Protein AF-A0A0H3U8J3-F1 (afdb_monomer)

Secondary structure (DSSP, 8-state):
--SHHHHHHHHHHHHTT--EEEEETTEEEEEETTEEEEE-TT-TTS-EEEEEE-TTSSEEEEEETTTEEEEEETTS-S-EEEEEEEEEEESSSSEEEEEEE-SS--TT---SSEEEEEETTS-S-EEPPHHHHHHHHHHHHHHHHHHHHHHHHHHTT-----SS---TT-EEEEEE-S-TTSTTS-EE--SS---TTT-TTSEEHHHHHHHHHHHHHHHHHHTT-EEEES-SS-STT---GGG-TT--HHHHHHHTT--PPPHHHHHHHHHHHT-SEEEEEEEE-STTT----EEEESEETTEESSHHHHHHHHHHHHHHTT-TTS--SSSS-EEEEHHHHH-TT--TTTTT-SS-EEEEEEEETTSHHHHHHTTSHHHHHHHHHHHHHHHHHHTTPPPPSSEEEEEEEEEEEEEGGGG--TT----TTSGGGEEEPTT-EEEEEETTS-EEEEEE--SSS--EEEEEEEPSEEEEEEEE-TTS-EEEEEEEE-TT-EEEEEEE-

Foldseek 3Di:
DVPVVVVVVVVVVVLQADWDWAQDPQFIWIAGSNDTDTADLPDPQWRKFLWDAAPVRFKIWIATPPFAIWIDGPNSPPIADQAHFQNWDHPHNFKIKGFAAHPDDDDPDDDRGFIWIAGNNSDDTDGDDPVRVVVVVVVLLVVLVVVVVVVVVVVVPDDDPDQAWAPAPAEEEEELPDAALDPRWFFEAFLVRRDTSPDPLGFIFSVLSLLLSVLLCVLQVVNNYHYHYQDNDRHAQDDDPVPPPDDDPVRVVVSNPGHRDFLLSSQSVCQRVSGQEYEYEGAAADPQAAKAKEKEAADFFVDHPDVVQLVLRQLLQVLLLPPPLDDHPDSGHHYGYQCNVVNPQGDSNRNSHSHHYIYINSIHCSNHLVVLLSSDSVSSSVSSLSVNQSVCVSVVTDAAQFEKEKEFEFAPPDFCCVSVDPSNDDDPPDPNRTWTDFQKKKFKAAPVRHTPDIDTHHPRRNRIDMDTRHHWHKIKIWIDDPVGDIDIDIDTDGTNYHHYDYHHD

pLDDT: mean 81.04, std 19.36, range [30.77, 98.88]

Sequence (505 aa):
MRHITLIAALLLSLAAGAQTIRIDRQHIILTVGGEERLIAPQGTDESYYWASLSPDGRHIVYSTAKHGTFICNLHGRQVRALGILNTPKWLDDKHVAGLYSPWAPRKGEAPATAYYAFDLRGRHPRLLTDDEKNAFLQAEKARVSEGWERTNMREAARTYDSTAVDLSGLRFYLNPGHGGYNPNDRSAWTVPVPETWTNPDGYWESEVNLRVALYLRDMLEQAGAEVLMSRTTNESGASDRTYYPGARRKQRAALLAGGDRSLSAIAEEASASRVDQFISIHCNAWNGKVNYLVVLYHGATGEPVMPASLDMATLMGRHLIKNGLTAWTHENPMAAGDETFFGPGGLGVLRPLTVPGVLVEMSFYDCPAETHRYMSDDYRRLSALRLYHYICDYYHRPLPQTACI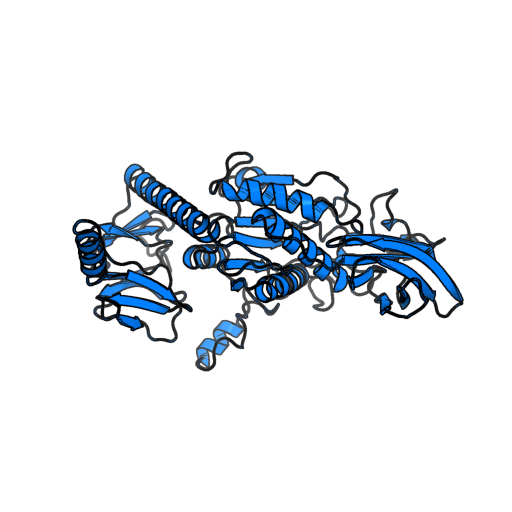SGDVRSLTEKTDTLGHKEFIYKEGSPDEWLPINGATVVLRRADGTVVDTHKTDDWYNGIFAFFNLPAGTYLLEASLPDGRSAREELTVGPADITTTHLRL

Mean predicted aligned error: 14.65 Å

Radius of gyration: 26.26 Å; Cα contacts (8 Å, |Δi|>4): 1107; chains: 1; bounding box: 76×48×88 Å

Solvent-accessible surface area (backbone atoms only — not comparable to full-atom values): 26936 Å² total; per-residue (Å²): 128,77,73,66,59,55,56,54,52,54,55,55,59,58,53,55,67,47,71,48,63,42,72,54,95,38,33,35,36,39,29,53,53,79,46,76,40,83,44,49,66,84,41,86,91,48,50,36,37,52,55,40,61,24,84,82,64,60,34,32,40,32,30,32,87,87,75,29,19,34,36,24,35,85,81,33,41,80,72,26,60,66,46,37,39,51,79,49,40,65,77,44,79,53,31,39,29,21,42,31,40,69,98,68,89,58,96,91,61,80,72,68,79,42,46,29,34,26,39,80,77,43,50,80,72,39,76,54,51,73,67,58,48,51,52,54,55,49,57,52,55,55,52,50,52,56,52,50,54,55,56,56,65,63,56,80,73,64,90,79,93,68,81,67,51,73,40,61,90,43,32,36,27,39,30,35,38,65,30,29,84,41,94,82,35,51,52,31,61,38,89,87,34,61,57,54,80,76,44,88,90,29,52,39,49,24,53,45,19,38,51,20,43,51,46,33,43,55,56,41,46,74,23,47,22,48,72,44,61,73,47,84,55,56,52,24,36,36,64,57,83,88,78,55,99,75,72,51,78,72,57,53,55,61,45,68,62,52,47,65,76,56,43,47,58,51,16,40,51,39,35,58,64,64,28,68,36,38,42,32,33,41,59,38,72,58,96,32,77,50,28,46,39,39,21,30,21,39,30,40,62,98,48,44,76,42,66,62,12,53,58,48,22,47,50,41,31,67,40,53,66,67,43,75,84,60,77,59,73,41,90,65,52,43,59,38,11,23,24,63,74,75,34,90,76,39,48,59,50,44,58,58,42,77,40,33,34,34,38,33,24,71,32,20,46,46,17,28,63,52,34,25,35,57,69,37,68,56,51,30,42,52,52,16,50,30,53,48,49,28,52,24,56,74,71,73,37,62,59,54,61,35,13,30,47,33,35,33,33,23,36,67,83,47,43,39,73,77,74,71,53,88,76,67,44,68,62,85,95,39,79,63,50,31,22,42,34,52,63,32,39,36,37,37,19,39,80,89,66,49,76,75,50,75,47,64,18,48,82,55,59,39,10,49,51,65,47,71,76,33,73,54,46,53,32,36,40,38,40,33,42,97,88,68,47,57,34,72,49,76,51,74,41,49,60,50,33,76,47,63,49,79,46,52,69

Nearest PDB structures (foldseek):
  5j72-assembly1_A  TM=8.644E-01  e=9.250E-11  Clostridioides difficile 630
  9cun-assembly1_A  TM=7.530E-01  e=2.434E-11  Mycobacterium tuberculosis
  7agl-assembly1_A  TM=7.501E-01  e=3.398E-11  Mycobacteroides abscessus
  7agm-assembly2_B  TM=7.585E-01  e=7.004E-11  Mycolicibacterium smegmatis MC2 155
  4m6h-assembly1_A  TM=8.299E-01  e=1.494E-09  Mycobacterium tuberculosis H37Rv

Structure (mmCIF, N/CA/C/O backbone):
data_AF-A0A0H3U8J3-F1
#
_entry.id   AF-A0A0H3U8J3-F1
#
loop_
_atom_site.group_PDB
_atom_site.id
_atom_site.type_symbol
_atom_site.label_atom_id
_atom_site.label_alt_id
_atom_site.label_comp_id
_atom_site.label_asym_id
_atom_site.label_entity_id
_atom_site.label_seq_id
_atom_site.pdbx_PDB_ins_code
_atom_site.Cartn_x
_atom_site.Cartn_y
_atom_site.Cartn_z
_atom_site.occupancy
_atom_site.B_iso_or_equiv
_atom_site.auth_seq_id
_atom_site.auth_comp_id
_atom_site.auth_asym_id
_atom_site.auth_atom_id
_atom_site.pdbx_PDB_model_num
ATOM 1 N N . MET A 1 1 ? -16.231 -2.375 -55.405 1.00 44.91 1 MET A N 1
ATOM 2 C CA . MET A 1 1 ? -16.071 -3.700 -54.755 1.00 44.91 1 MET A CA 1
ATOM 3 C C . MET A 1 1 ? -14.818 -4.494 -55.155 1.00 44.91 1 MET A C 1
ATOM 5 O O . MET A 1 1 ? -14.517 -5.439 -54.449 1.00 44.91 1 MET A O 1
ATOM 9 N N . ARG A 1 2 ? -14.031 -4.129 -56.188 1.00 39.38 2 ARG A N 1
ATOM 10 C CA . ARG A 1 2 ? -12.784 -4.858 -56.542 1.00 39.38 2 ARG A CA 1
ATOM 11 C C . ARG A 1 2 ? -11.478 -4.308 -55.931 1.00 39.38 2 ARG A C 1
ATOM 13 O O . ARG A 1 2 ? -10.465 -4.987 -55.999 1.00 39.38 2 ARG A O 1
ATOM 20 N N . HIS A 1 3 ? -11.498 -3.136 -55.286 1.00 35.06 3 HIS A N 1
ATOM 21 C CA . HIS A 1 3 ? -10.305 -2.548 -54.646 1.00 35.06 3 HIS A CA 1
ATOM 22 C C . HIS A 1 3 ? -10.123 -2.907 -53.160 1.00 35.06 3 HIS A C 1
ATOM 24 O O . HIS A 1 3 ? -9.011 -2.820 -52.654 1.00 35.06 3 HIS A O 1
ATOM 30 N N . ILE A 1 4 ? -11.172 -3.372 -52.470 1.00 37.16 4 ILE A N 1
ATOM 31 C CA . ILE A 1 4 ? -11.096 -3.749 -51.043 1.00 37.16 4 ILE A CA 1
ATOM 32 C C . ILE A 1 4 ? -10.564 -5.186 -50.872 1.00 37.16 4 ILE A C 1
ATOM 34 O O . ILE A 1 4 ? -9.893 -5.493 -49.893 1.00 37.16 4 ILE A O 1
ATOM 38 N N . THR A 1 5 ? -10.759 -6.058 -51.866 1.00 40.47 5 THR A N 1
ATOM 39 C CA . THR A 1 5 ? -10.309 -7.459 -51.809 1.00 40.47 5 THR A CA 1
ATOM 40 C C . THR A 1 5 ? -8.800 -7.620 -52.051 1.00 40.47 5 THR A C 1
ATOM 42 O O . THR A 1 5 ? -8.206 -8.565 -51.541 1.00 40.47 5 THR A O 1
ATOM 45 N N . LEU A 1 6 ? -8.148 -6.688 -52.764 1.00 35.62 6 LEU A N 1
ATOM 46 C CA . LEU A 1 6 ? -6.700 -6.761 -53.017 1.00 35.62 6 LEU A CA 1
ATOM 47 C C . LEU A 1 6 ? -5.856 -6.346 -51.799 1.00 35.62 6 LEU A C 1
ATOM 49 O O . LEU A 1 6 ? -4.796 -6.920 -51.584 1.00 35.62 6 LEU A O 1
ATOM 53 N N . ILE A 1 7 ? -6.330 -5.402 -50.977 1.00 39.16 7 ILE A N 1
ATOM 54 C CA . ILE A 1 7 ? -5.603 -4.938 -49.780 1.00 39.16 7 ILE A CA 1
ATOM 55 C C . ILE A 1 7 ? -5.682 -5.977 -48.652 1.00 39.16 7 ILE A C 1
ATOM 57 O O . ILE A 1 7 ? -4.687 -6.214 -47.972 1.00 39.16 7 ILE A O 1
ATOM 61 N N . ALA A 1 8 ? -6.814 -6.677 -48.508 1.00 35.31 8 ALA A N 1
ATOM 62 C CA . ALA A 1 8 ? -6.936 -7.789 -47.565 1.00 35.31 8 ALA A CA 1
ATOM 63 C C . ALA A 1 8 ? -6.038 -8.980 -47.953 1.00 35.31 8 ALA A C 1
ATOM 65 O O . ALA A 1 8 ? -5.411 -9.576 -47.084 1.00 35.31 8 ALA A O 1
ATOM 66 N N . ALA A 1 9 ? -5.900 -9.284 -49.249 1.00 34.97 9 ALA A N 1
ATOM 67 C CA . ALA A 1 9 ? -4.997 -10.334 -49.724 1.00 34.97 9 ALA A CA 1
ATOM 68 C C . ALA A 1 9 ? -3.508 -9.951 -49.594 1.00 34.97 9 ALA A C 1
ATOM 70 O O . ALA A 1 9 ? -2.696 -10.815 -49.274 1.00 34.97 9 ALA A O 1
ATOM 71 N N . LEU A 1 10 ? -3.151 -8.668 -49.767 1.00 31.95 10 LEU A N 1
ATOM 72 C CA . LEU A 1 10 ? -1.774 -8.181 -49.590 1.00 31.95 10 LEU A CA 1
ATOM 73 C C . LEU A 1 10 ? -1.363 -8.094 -48.105 1.00 31.95 10 LEU A C 1
ATOM 75 O O . LEU A 1 10 ? -0.214 -8.372 -47.765 1.00 31.95 10 LEU A O 1
ATOM 79 N N . LEU A 1 11 ? -2.302 -7.763 -47.208 1.00 35.03 11 LEU A N 1
ATOM 80 C CA . LEU A 1 11 ? -2.087 -7.789 -45.754 1.00 35.03 11 LEU A CA 1
ATOM 81 C C . LEU A 1 11 ? -2.051 -9.222 -45.199 1.00 35.03 11 LEU A C 1
ATOM 83 O O . LEU A 1 11 ? -1.231 -9.501 -44.325 1.00 35.03 11 LEU A O 1
ATOM 87 N N . LEU A 1 12 ? -2.846 -10.154 -45.745 1.00 32.66 12 LEU A N 1
ATOM 88 C CA . LEU A 1 12 ? -2.714 -11.579 -45.409 1.00 32.66 12 LEU A CA 1
ATOM 89 C C . LEU A 1 12 ? -1.426 -12.205 -45.979 1.00 32.66 12 LEU A C 1
ATOM 91 O O . LEU A 1 12 ? -0.867 -13.092 -45.338 1.00 32.66 12 LEU A O 1
ATOM 95 N N . SER A 1 13 ? -0.898 -11.735 -47.119 1.00 33.66 13 SER A N 1
ATOM 96 C CA . SER A 1 13 ? 0.373 -12.247 -47.660 1.00 33.66 13 SER A CA 1
ATOM 97 C C . SER A 1 13 ? 1.621 -11.671 -46.980 1.00 33.66 13 SER A C 1
ATOM 99 O O . SER A 1 13 ? 2.665 -12.315 -47.004 1.00 33.66 13 SER A O 1
ATOM 101 N N . LEU A 1 14 ? 1.536 -10.494 -46.345 1.00 36.53 14 LEU A N 1
ATOM 102 C CA . LEU A 1 14 ? 2.627 -9.926 -45.533 1.00 36.53 14 LEU A CA 1
ATOM 103 C C . LEU A 1 14 ? 2.699 -10.533 -44.119 1.00 36.53 14 LEU A C 1
ATOM 105 O O . LEU A 1 14 ? 3.769 -10.553 -43.516 1.00 36.53 14 LEU A O 1
ATOM 109 N N . ALA A 1 15 ? 1.596 -11.087 -43.607 1.00 40.31 15 ALA A N 1
ATOM 110 C CA . ALA A 1 15 ? 1.576 -11.798 -42.326 1.00 40.31 15 ALA A CA 1
ATOM 111 C C . ALA A 1 15 ? 2.152 -13.229 -42.415 1.00 40.31 15 ALA A C 1
ATOM 113 O O . ALA A 1 15 ? 2.654 -13.750 -41.422 1.00 40.31 15 ALA A O 1
ATOM 114 N N . ALA A 1 16 ? 2.150 -13.847 -43.602 1.00 40.28 16 ALA A N 1
ATOM 115 C CA . ALA A 1 16 ? 2.595 -15.231 -43.807 1.00 40.28 16 ALA A CA 1
ATOM 116 C C . ALA A 1 16 ? 4.129 -15.438 -43.764 1.00 40.28 16 ALA A C 1
ATOM 118 O O . ALA A 1 16 ? 4.596 -16.571 -43.848 1.00 40.28 16 ALA A O 1
ATOM 119 N N . GLY A 1 17 ? 4.920 -14.369 -43.607 1.00 46.06 17 GLY A N 1
ATOM 120 C CA . GLY A 1 17 ? 6.385 -14.434 -43.492 1.00 46.06 17 GLY A CA 1
ATOM 121 C C . GLY A 1 17 ? 6.979 -13.702 -42.284 1.00 46.06 17 GLY A C 1
ATOM 122 O O . GLY A 1 17 ? 8.198 -13.705 -42.119 1.00 46.06 17 GLY A O 1
ATOM 123 N N . ALA A 1 18 ? 6.156 -13.068 -41.442 1.00 62.34 18 ALA A N 1
ATOM 124 C CA . ALA A 1 18 ? 6.650 -12.279 -40.318 1.00 62.34 18 ALA A CA 1
ATOM 125 C C . ALA A 1 18 ? 7.153 -13.198 -39.195 1.00 62.34 18 ALA A C 1
ATOM 127 O O . ALA A 1 18 ? 6.388 -13.969 -38.614 1.00 62.34 18 ALA A O 1
ATOM 128 N N . GLN A 1 19 ? 8.449 -13.113 -38.893 1.00 81.50 19 GLN A N 1
ATOM 129 C CA . GLN A 1 19 ? 9.018 -13.739 -37.705 1.00 81.50 19 GLN A CA 1
ATOM 130 C C . GLN A 1 19 ? 8.824 -12.807 -36.514 1.00 81.50 19 GLN A C 1
ATOM 132 O O . GLN A 1 19 ? 9.176 -11.628 -36.581 1.00 81.50 19 GLN A O 1
ATOM 137 N N . THR A 1 20 ? 8.280 -13.321 -35.417 1.00 81.50 20 THR A N 1
ATOM 138 C CA . THR A 1 20 ? 8.166 -12.563 -34.169 1.00 81.50 20 THR A CA 1
ATOM 139 C C . THR A 1 20 ? 8.724 -13.370 -33.015 1.00 81.50 20 THR A C 1
ATOM 141 O O . THR A 1 20 ? 8.729 -14.598 -33.031 1.00 81.50 20 THR A O 1
ATOM 144 N N . ILE A 1 21 ? 9.225 -12.668 -32.007 1.00 81.94 21 ILE A N 1
ATOM 145 C CA . ILE A 1 21 ? 9.767 -13.275 -30.801 1.00 81.94 21 ILE A CA 1
ATOM 146 C C . ILE A 1 21 ? 9.182 -12.568 -29.592 1.00 81.94 21 ILE A C 1
ATOM 148 O O . ILE A 1 21 ? 9.058 -11.339 -29.573 1.00 81.94 21 ILE A O 1
ATOM 152 N N . ARG A 1 22 ? 8.811 -13.348 -28.587 1.00 76.69 22 ARG A N 1
ATOM 153 C CA . ARG A 1 22 ? 8.328 -12.838 -27.309 1.00 76.69 22 ARG A CA 1
ATOM 154 C C . ARG A 1 22 ? 8.832 -13.706 -26.173 1.00 76.69 22 ARG A C 1
ATOM 156 O O . ARG A 1 22 ? 9.261 -14.837 -26.389 1.00 76.69 22 ARG A O 1
ATOM 163 N N . ILE A 1 23 ? 8.745 -13.155 -24.973 1.00 70.94 23 ILE A N 1
ATOM 164 C CA . ILE A 1 23 ? 8.818 -13.940 -23.753 1.00 70.94 23 ILE A CA 1
ATOM 165 C C . ILE A 1 23 ? 7.382 -14.241 -23.337 1.00 70.94 23 ILE A C 1
ATOM 167 O O . ILE A 1 23 ? 6.589 -13.316 -23.186 1.00 70.94 23 ILE A O 1
ATOM 171 N N . ASP A 1 24 ? 7.052 -15.518 -23.191 1.00 59.44 24 ASP A N 1
ATOM 172 C CA . ASP A 1 24 ? 5.802 -15.986 -22.592 1.00 59.44 24 ASP A CA 1
ATOM 173 C C . ASP A 1 24 ? 6.162 -16.925 -21.444 1.00 59.44 24 ASP A C 1
ATOM 175 O O . ASP A 1 24 ? 6.954 -17.848 -21.641 1.00 59.44 24 ASP A O 1
ATOM 179 N N . ARG A 1 25 ? 5.641 -16.654 -20.241 1.00 61.62 25 ARG A N 1
ATOM 180 C CA . ARG A 1 25 ? 5.939 -17.415 -19.011 1.00 61.62 25 ARG A CA 1
ATOM 181 C C . ARG A 1 25 ? 7.433 -17.755 -18.857 1.00 61.62 25 ARG A C 1
ATOM 183 O O . ARG A 1 25 ? 7.802 -18.902 -18.636 1.00 61.62 25 ARG A O 1
ATOM 190 N N . GLN A 1 26 ? 8.291 -16.740 -19.008 1.00 56.75 26 GLN A N 1
ATOM 191 C CA . GLN A 1 26 ? 9.760 -16.835 -18.928 1.00 56.75 26 GLN A CA 1
ATOM 192 C C . GLN A 1 26 ? 10.438 -17.720 -19.993 1.00 56.75 26 GLN A C 1
ATOM 194 O O . GLN A 1 26 ? 11.599 -18.102 -19.840 1.00 56.75 26 GLN A O 1
ATOM 199 N N . HIS A 1 27 ? 9.764 -18.035 -21.097 1.00 72.00 27 HIS A N 1
ATOM 200 C CA . HIS A 1 27 ? 10.339 -18.783 -22.212 1.00 72.00 27 HIS A CA 1
ATOM 201 C C . HIS A 1 27 ? 10.308 -17.984 -23.504 1.00 72.00 27 HIS A C 1
ATOM 203 O O . HIS A 1 27 ? 9.402 -17.192 -23.755 1.00 72.00 27 HIS A O 1
ATOM 209 N N . ILE A 1 28 ? 11.311 -18.216 -24.348 1.00 82.25 28 ILE A N 1
ATOM 210 C CA . ILE A 1 28 ? 11.364 -17.613 -25.673 1.00 82.25 28 ILE A CA 1
ATOM 211 C C . ILE A 1 28 ? 10.358 -18.342 -26.559 1.00 82.25 28 ILE A C 1
ATOM 213 O O . ILE A 1 28 ? 10.535 -19.524 -26.859 1.00 82.25 28 ILE A O 1
ATOM 217 N N . ILE A 1 29 ? 9.334 -17.627 -27.012 1.00 85.56 29 ILE A N 1
ATOM 218 C CA . ILE A 1 29 ? 8.417 -18.108 -28.041 1.00 85.56 29 ILE A CA 1
ATOM 219 C C . ILE A 1 29 ? 8.761 -17.412 -29.349 1.00 85.56 29 ILE A C 1
ATOM 221 O O . ILE A 1 29 ? 8.635 -16.192 -29.476 1.00 85.56 29 ILE A O 1
ATOM 225 N N . LEU A 1 30 ? 9.210 -18.206 -30.318 1.00 89.19 30 LEU A N 1
ATOM 226 C CA . LEU A 1 30 ? 9.460 -17.778 -31.686 1.00 89.19 30 LEU A CA 1
ATOM 227 C C . LEU A 1 30 ? 8.259 -18.163 -32.551 1.00 89.19 30 LEU A C 1
ATOM 229 O O . LEU A 1 30 ? 7.903 -19.336 -32.622 1.00 89.19 30 LEU A O 1
ATOM 233 N N . THR A 1 31 ? 7.665 -17.190 -33.234 1.00 84.56 31 THR A N 1
ATOM 234 C CA . THR A 1 31 ? 6.616 -17.423 -34.231 1.00 84.56 31 THR A CA 1
ATOM 235 C C . THR A 1 31 ? 7.209 -17.281 -35.626 1.00 84.56 31 THR A C 1
ATOM 237 O O . THR A 1 31 ? 7.784 -16.238 -35.936 1.00 84.56 31 THR A O 1
ATOM 240 N N . VAL A 1 32 ? 7.076 -18.302 -36.475 1.00 83.81 32 VAL A N 1
ATOM 241 C CA . VAL A 1 32 ? 7.528 -18.275 -37.878 1.00 83.81 32 VAL A CA 1
ATOM 242 C C . VAL A 1 32 ? 6.383 -18.732 -38.770 1.00 83.81 32 VAL A C 1
ATOM 244 O O . VAL A 1 32 ? 5.923 -19.862 -38.644 1.00 83.81 32 VAL A O 1
ATOM 247 N N . GLY A 1 33 ? 5.908 -17.859 -39.664 1.00 78.19 33 GLY A N 1
ATOM 248 C CA . GLY A 1 33 ? 4.804 -18.196 -40.574 1.00 78.19 33 GLY A CA 1
ATOM 249 C C . GLY A 1 33 ? 3.497 -18.550 -39.851 1.00 78.19 33 GLY A C 1
ATOM 250 O O . GLY A 1 33 ? 2.716 -19.346 -40.358 1.00 78.19 33 GLY A O 1
ATOM 251 N N . GLY A 1 34 ? 3.283 -17.996 -38.651 1.00 74.69 34 GLY A N 1
ATOM 252 C CA . GLY A 1 34 ? 2.121 -18.277 -37.800 1.00 74.69 34 GLY A CA 1
ATOM 253 C C . GLY A 1 34 ? 2.265 -19.487 -36.868 1.00 74.69 34 GLY A C 1
ATOM 254 O O . GLY A 1 34 ? 1.417 -19.665 -36.000 1.00 74.69 34 GLY A O 1
ATOM 255 N N . GLU A 1 35 ? 3.329 -20.288 -36.988 1.00 78.50 35 GLU A N 1
ATOM 256 C CA . GLU A 1 35 ? 3.604 -21.390 -36.059 1.00 78.50 35 GLU A CA 1
ATOM 257 C C . GLU A 1 35 ? 4.471 -20.940 -34.887 1.00 78.50 35 GLU A C 1
ATOM 259 O O . GLU A 1 35 ? 5.544 -20.366 -35.090 1.00 78.50 35 GLU A O 1
ATOM 264 N N . GLU A 1 36 ? 4.053 -21.272 -33.667 1.00 86.00 36 GLU A N 1
ATOM 265 C CA . GLU A 1 36 ? 4.798 -20.969 -32.445 1.00 86.00 36 GLU A CA 1
ATOM 266 C C . GLU A 1 36 ? 5.724 -22.112 -32.029 1.00 86.00 36 GLU A C 1
ATOM 268 O O . GLU A 1 36 ? 5.371 -23.292 -32.091 1.00 86.00 36 GLU A O 1
ATOM 273 N N . ARG A 1 37 ? 6.930 -21.760 -31.578 1.00 89.50 37 ARG A N 1
ATOM 274 C CA . ARG A 1 37 ? 7.950 -22.704 -31.118 1.00 89.50 37 ARG A CA 1
ATOM 275 C C . ARG A 1 37 ? 8.612 -22.182 -29.855 1.00 89.50 37 ARG A C 1
ATOM 277 O O . ARG A 1 37 ? 9.084 -21.047 -29.819 1.00 89.50 37 ARG A O 1
ATOM 284 N N . LEU A 1 38 ? 8.700 -23.043 -28.847 1.00 87.88 38 LEU A N 1
ATOM 285 C CA . LEU A 1 38 ? 9.503 -22.787 -27.658 1.00 87.88 38 LEU A CA 1
ATOM 286 C C . LEU A 1 38 ? 10.987 -22.952 -28.004 1.00 87.88 38 LEU A C 1
ATOM 288 O O . LEU A 1 38 ? 11.407 -23.999 -28.500 1.00 87.88 38 LEU A O 1
ATOM 292 N N . ILE A 1 39 ? 11.779 -21.921 -27.722 1.00 89.31 39 ILE A N 1
ATOM 293 C CA . ILE A 1 39 ? 13.231 -21.911 -27.890 1.00 89.31 39 ILE A CA 1
ATOM 294 C C . ILE A 1 39 ? 13.872 -21.872 -26.500 1.00 89.31 39 ILE A C 1
ATOM 296 O O . ILE A 1 39 ? 13.730 -20.899 -25.768 1.00 89.31 39 ILE A O 1
ATOM 300 N N . ALA A 1 40 ? 14.588 -22.936 -26.133 1.00 87.62 40 ALA A N 1
ATOM 301 C CA . ALA A 1 40 ? 15.207 -23.068 -24.811 1.00 87.62 40 ALA A CA 1
ATOM 302 C C . ALA A 1 40 ? 16.667 -23.551 -24.904 1.00 87.62 40 ALA A C 1
ATOM 304 O O . ALA A 1 40 ? 16.966 -24.707 -24.588 1.00 87.62 40 ALA A O 1
ATOM 305 N N . PRO A 1 41 ? 17.603 -22.694 -25.353 1.00 87.44 41 PRO A N 1
ATOM 306 C CA . PRO A 1 41 ? 18.979 -23.099 -25.643 1.00 87.44 41 PRO A CA 1
ATOM 307 C C . PRO A 1 41 ? 19.806 -23.481 -24.396 1.00 87.44 41 PRO A C 1
ATOM 309 O O . PRO A 1 41 ? 20.848 -24.123 -24.529 1.00 87.44 41 PRO A O 1
ATOM 312 N N . GLN A 1 42 ? 19.360 -23.106 -23.193 1.00 82.56 42 GLN A N 1
ATOM 313 C CA . GLN A 1 42 ? 19.972 -23.418 -21.889 1.00 82.56 42 GLN A CA 1
ATOM 314 C C . GLN A 1 42 ? 19.115 -24.424 -21.104 1.00 82.56 42 GLN A C 1
ATOM 316 O O . GLN A 1 42 ? 19.408 -24.721 -19.949 1.00 82.56 42 GLN A O 1
ATOM 321 N N . GLY A 1 43 ? 18.090 -24.993 -21.746 1.00 80.62 43 GLY A N 1
ATOM 322 C CA . GLY A 1 43 ? 17.105 -25.871 -21.125 1.00 80.62 43 GLY A CA 1
ATOM 323 C C . GLY A 1 43 ? 15.812 -25.142 -20.771 1.00 80.62 43 GLY A C 1
ATOM 324 O O . GLY A 1 43 ? 15.766 -23.918 -20.671 1.00 80.62 43 GLY A O 1
ATOM 325 N N . THR A 1 44 ? 14.737 -25.905 -20.617 1.00 75.25 44 THR A N 1
ATOM 326 C CA . THR A 1 44 ? 13.399 -25.396 -20.270 1.00 75.25 44 THR A CA 1
ATOM 327 C C . THR A 1 44 ? 13.288 -24.955 -18.812 1.00 75.25 44 THR A C 1
ATOM 329 O O . THR A 1 44 ? 12.304 -24.336 -18.447 1.00 75.25 44 THR A O 1
ATOM 332 N N . ASP A 1 45 ? 14.294 -25.248 -17.988 1.00 64.31 45 ASP A N 1
ATOM 333 C CA . ASP A 1 45 ? 14.329 -24.894 -16.563 1.00 64.31 45 ASP A CA 1
ATOM 334 C C . ASP A 1 45 ? 14.974 -23.514 -16.308 1.00 64.31 45 ASP A C 1
ATOM 336 O O . ASP A 1 45 ? 15.237 -23.147 -15.163 1.00 64.31 45 ASP A O 1
ATOM 340 N N . GLU A 1 46 ? 15.293 -22.769 -17.369 1.00 58.66 46 GLU A N 1
ATOM 341 C CA . GLU A 1 46 ? 15.886 -21.432 -17.304 1.00 58.66 46 GLU A CA 1
ATOM 342 C C . GLU A 1 46 ? 14.833 -20.359 -17.581 1.00 58.66 46 GLU A C 1
ATOM 344 O O . GLU A 1 46 ? 14.003 -20.501 -18.481 1.00 58.66 46 GLU A O 1
ATOM 3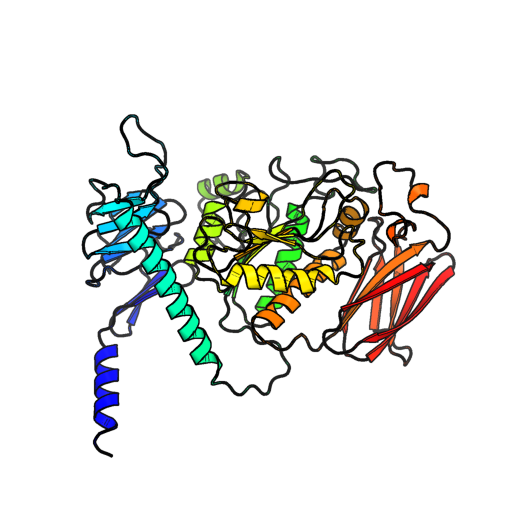49 N N . SER A 1 47 ? 14.912 -19.251 -16.845 1.00 63.41 47 SER A N 1
ATOM 350 C CA . SER A 1 47 ? 14.100 -18.064 -17.102 1.00 63.41 47 SER A CA 1
ATOM 351 C C . SER A 1 47 ? 14.787 -17.202 -18.154 1.00 63.41 47 SER A C 1
ATOM 353 O O . SER A 1 47 ? 15.835 -16.606 -17.889 1.00 63.41 47 SER A O 1
ATOM 355 N N . TYR A 1 48 ? 14.200 -17.149 -19.344 1.00 69.50 48 TYR A N 1
ATOM 356 C CA . TYR A 1 48 ? 14.666 -16.339 -20.459 1.00 69.50 48 TYR A CA 1
ATOM 357 C C . TYR A 1 48 ? 14.046 -14.946 -20.405 1.00 69.50 48 TYR A C 1
ATOM 359 O O . TYR A 1 48 ? 12.838 -14.794 -20.226 1.00 69.50 48 TYR A O 1
ATOM 367 N N . TYR A 1 49 ? 14.863 -13.927 -20.634 1.00 69.00 49 TYR A N 1
ATOM 368 C CA . TYR A 1 49 ? 14.427 -12.542 -20.763 1.00 69.00 49 TYR A CA 1
ATOM 369 C C . TYR A 1 49 ? 15.210 -11.811 -21.848 1.00 69.00 49 TYR A C 1
ATOM 371 O O . TYR A 1 49 ? 16.163 -12.335 -22.424 1.00 69.00 49 TYR A O 1
ATOM 379 N N . TRP A 1 50 ? 14.742 -10.605 -22.179 1.00 73.25 50 TRP A N 1
ATOM 380 C CA . TRP A 1 50 ? 15.319 -9.741 -23.214 1.00 73.25 50 TRP A CA 1
ATOM 381 C C . TRP A 1 50 ? 15.527 -10.422 -24.576 1.00 73.25 50 TRP A C 1
ATOM 383 O O . TRP A 1 50 ? 16.378 -10.006 -25.361 1.00 73.25 50 TRP A O 1
ATOM 393 N N . ALA A 1 51 ? 14.712 -11.435 -24.893 1.00 83.69 51 ALA A N 1
ATOM 394 C CA . ALA A 1 51 ? 14.802 -12.110 -26.175 1.00 83.69 51 ALA A CA 1
ATOM 395 C C . ALA A 1 51 ? 14.428 -11.164 -27.322 1.00 83.69 51 ALA A C 1
ATOM 397 O O . ALA A 1 51 ? 13.361 -10.542 -27.312 1.00 83.69 51 ALA A O 1
ATOM 398 N N . SER A 1 52 ? 15.296 -11.060 -28.325 1.00 85.94 52 SER A N 1
ATOM 399 C CA . SER A 1 52 ? 14.995 -10.333 -29.556 1.00 85.94 52 SER A CA 1
ATOM 400 C C . SER A 1 52 ? 15.683 -10.948 -30.771 1.00 85.94 52 SER A C 1
ATOM 402 O O . SER A 1 52 ? 16.771 -11.521 -30.671 1.00 85.94 52 SER A O 1
ATOM 404 N N . LEU A 1 53 ? 15.020 -10.835 -31.922 1.00 87.50 53 LEU A N 1
ATOM 405 C CA . LEU A 1 53 ? 15.554 -11.255 -33.210 1.00 87.50 53 LEU A CA 1
ATOM 406 C C . LEU A 1 53 ? 16.544 -10.207 -33.712 1.00 87.50 53 LEU A C 1
ATOM 408 O O . LEU A 1 53 ? 16.305 -9.008 -33.535 1.00 87.50 53 LEU A O 1
ATOM 412 N N . SER A 1 54 ? 17.621 -10.660 -34.352 1.00 90.44 54 SER A N 1
ATOM 413 C CA . SER A 1 54 ? 18.467 -9.779 -35.158 1.00 90.44 54 SER A CA 1
ATOM 414 C C . SER A 1 54 ? 17.630 -9.120 -36.262 1.00 90.44 54 SER A C 1
ATOM 416 O O . SER A 1 54 ? 16.598 -9.681 -36.644 1.00 90.44 54 SER A O 1
ATOM 418 N N . PRO A 1 55 ? 18.020 -7.942 -36.781 1.00 83.62 55 PRO A N 1
ATOM 419 C CA . PRO A 1 55 ? 17.243 -7.254 -37.814 1.00 83.62 55 PRO A CA 1
ATOM 420 C C . PRO A 1 55 ? 17.015 -8.114 -39.070 1.00 83.62 55 PRO A C 1
ATOM 422 O O . PRO A 1 55 ? 15.916 -8.109 -39.622 1.00 83.62 55 PRO A O 1
ATOM 425 N N . ASP A 1 56 ? 17.997 -8.930 -39.459 1.00 86.69 56 ASP A N 1
ATOM 426 C CA . ASP A 1 56 ? 17.881 -9.945 -40.518 1.00 86.69 56 ASP A CA 1
ATOM 427 C C . ASP A 1 56 ? 17.044 -11.192 -40.155 1.00 86.69 56 ASP A C 1
ATOM 429 O O . ASP A 1 56 ? 16.831 -12.067 -40.999 1.00 86.69 56 ASP A O 1
ATOM 433 N N . GLY A 1 57 ? 16.587 -11.307 -38.906 1.00 86.94 57 GLY A N 1
ATOM 434 C CA . GLY A 1 57 ? 15.771 -12.409 -38.403 1.00 86.94 57 GLY A CA 1
ATOM 435 C C . GLY A 1 57 ? 16.496 -13.751 -38.306 1.00 86.94 57 GLY A C 1
ATOM 436 O O . GLY A 1 57 ? 15.842 -14.785 -38.326 1.00 86.94 57 GLY A O 1
ATOM 437 N N . ARG A 1 58 ? 17.833 -13.797 -38.254 1.00 91.19 58 ARG A N 1
ATOM 438 C CA . ARG A 1 58 ? 18.595 -15.068 -38.265 1.00 91.19 58 ARG A CA 1
ATOM 439 C C . ARG A 1 58 ? 19.078 -15.527 -36.892 1.00 91.19 58 ARG A C 1
ATOM 441 O O . ARG A 1 58 ? 19.356 -16.718 -36.706 1.00 91.19 58 ARG A O 1
ATOM 448 N N . HIS A 1 59 ? 19.189 -14.606 -35.945 1.00 94.25 59 HIS A N 1
ATOM 449 C CA . HIS A 1 59 ? 19.755 -14.848 -34.626 1.00 94.25 59 HIS A CA 1
ATOM 450 C C . HIS A 1 59 ? 18.824 -14.346 -33.531 1.00 94.25 59 HIS A C 1
ATOM 452 O O . HIS A 1 59 ? 18.020 -13.440 -33.731 1.00 94.25 59 HIS A O 1
ATOM 458 N N . ILE A 1 60 ? 18.964 -14.940 -32.354 1.00 93.56 60 ILE A N 1
ATOM 459 C CA . ILE A 1 60 ? 18.257 -14.546 -31.145 1.00 93.56 60 ILE A CA 1
ATOM 460 C C . ILE A 1 60 ? 19.311 -14.135 -30.131 1.00 93.56 60 ILE A C 1
ATOM 462 O O . ILE A 1 60 ? 20.155 -14.955 -29.768 1.00 93.56 60 ILE A O 1
ATOM 466 N N . VAL A 1 61 ? 19.244 -12.891 -29.668 1.00 92.62 61 VAL A N 1
ATOM 467 C CA . VAL A 1 61 ? 19.872 -12.503 -28.404 1.00 92.62 61 VAL A CA 1
ATOM 468 C C . VAL A 1 61 ? 18.863 -12.738 -27.302 1.00 92.62 61 VAL A C 1
ATOM 470 O O . VAL A 1 61 ? 17.673 -12.520 -27.515 1.00 92.62 61 VAL A O 1
ATOM 473 N N . TYR A 1 62 ? 19.321 -13.204 -26.154 1.00 85.69 62 TYR A N 1
ATOM 474 C CA . TYR A 1 62 ? 18.502 -13.407 -24.970 1.00 85.69 62 TYR A CA 1
ATOM 475 C C . TYR A 1 62 ? 19.404 -13.461 -23.745 1.00 85.69 62 TYR A C 1
ATOM 477 O O . TYR A 1 62 ? 20.613 -13.665 -23.849 1.00 85.69 62 TYR A O 1
ATOM 485 N N . SER A 1 63 ? 18.806 -13.340 -22.576 1.00 81.44 63 SER A N 1
ATOM 486 C CA . SER A 1 63 ? 19.499 -13.464 -21.304 1.00 81.44 63 SER A CA 1
ATOM 487 C C . SER A 1 63 ? 18.804 -14.486 -20.424 1.00 81.44 63 SER A C 1
ATOM 489 O O . SER A 1 63 ? 17.611 -14.738 -20.588 1.00 81.44 63 SER A O 1
ATOM 491 N N . THR A 1 64 ? 19.557 -15.098 -19.514 1.00 70.50 64 THR A N 1
ATOM 492 C CA . THR A 1 64 ? 19.017 -15.967 -18.471 1.00 70.50 64 THR A CA 1
ATOM 493 C C . THR A 1 64 ? 19.451 -15.495 -17.095 1.00 70.50 64 THR A C 1
ATOM 495 O O . THR A 1 64 ? 20.579 -15.028 -16.910 1.00 70.50 64 THR A O 1
ATOM 498 N N . ALA A 1 65 ? 18.560 -15.668 -16.115 1.00 57.22 65 ALA A N 1
ATOM 499 C CA . ALA A 1 65 ? 18.688 -15.043 -14.787 1.00 57.22 65 ALA A CA 1
ATOM 500 C C . ALA A 1 65 ? 19.925 -15.514 -14.032 1.00 57.22 65 ALA A C 1
ATOM 502 O O . ALA A 1 65 ? 20.450 -14.832 -13.159 1.00 57.22 65 ALA A O 1
ATOM 503 N N . LYS A 1 66 ? 20.392 -16.707 -14.389 1.00 55.50 66 LYS A N 1
ATOM 504 C CA . LYS A 1 66 ? 21.475 -17.401 -13.718 1.00 55.50 66 LYS A CA 1
ATOM 505 C C . LYS A 1 66 ? 22.804 -17.304 -14.463 1.00 55.50 66 LYS A C 1
ATOM 507 O O . LYS A 1 66 ? 23.852 -17.431 -13.835 1.00 55.50 66 LYS A O 1
ATOM 512 N N . HIS A 1 67 ? 22.779 -17.123 -15.784 1.00 61.16 67 HIS A N 1
ATOM 513 C CA . HIS A 1 67 ? 23.964 -17.336 -16.618 1.00 61.16 67 HIS A CA 1
ATOM 514 C C . HIS A 1 67 ? 24.326 -16.150 -17.524 1.00 61.16 67 HIS A C 1
ATOM 516 O O . HIS A 1 67 ? 25.360 -16.200 -18.192 1.00 61.16 67 HIS A O 1
ATOM 522 N N . GLY A 1 68 ? 23.542 -15.069 -17.504 1.00 76.44 68 GLY A N 1
ATOM 523 C CA . GLY A 1 68 ? 23.818 -13.856 -18.270 1.00 76.44 68 GLY A CA 1
ATOM 524 C C . GLY A 1 68 ? 23.263 -13.921 -19.691 1.00 76.44 68 GLY A C 1
ATOM 525 O O . GLY A 1 68 ? 22.260 -14.573 -19.956 1.00 76.44 68 GLY A O 1
ATOM 526 N N . THR A 1 69 ? 23.893 -13.203 -20.607 1.00 82.25 69 THR A N 1
ATOM 527 C CA . THR A 1 69 ? 23.414 -12.940 -21.964 1.00 82.25 69 THR A CA 1
ATOM 528 C C . THR A 1 69 ? 24.087 -13.846 -22.987 1.00 82.25 69 THR A C 1
ATOM 530 O O . THR A 1 69 ? 25.286 -14.125 -22.920 1.00 82.25 69 THR A O 1
ATOM 533 N N . PHE A 1 70 ? 23.310 -14.285 -23.972 1.00 90.75 70 PHE A N 1
ATOM 534 C CA . PHE A 1 70 ? 23.707 -15.223 -25.005 1.00 90.75 70 PHE A CA 1
ATOM 535 C C . PHE A 1 70 ? 23.145 -14.839 -26.375 1.00 90.75 70 PHE A C 1
ATOM 537 O O . PHE A 1 70 ? 22.145 -14.133 -26.494 1.00 90.75 70 PHE A O 1
ATOM 544 N N . ILE A 1 71 ? 23.770 -15.386 -27.415 1.00 93.25 71 ILE A N 1
ATOM 545 C CA . ILE A 1 71 ? 23.243 -15.426 -28.780 1.00 93.25 71 ILE A CA 1
ATOM 546 C C . ILE A 1 71 ? 23.057 -16.886 -29.187 1.00 93.25 71 ILE A C 1
ATOM 548 O O . ILE A 1 71 ? 23.913 -17.727 -28.908 1.00 93.25 71 ILE A O 1
ATOM 552 N N . CYS A 1 72 ? 21.968 -17.195 -29.882 1.00 92.56 72 CYS A N 1
ATOM 553 C CA . CYS A 1 72 ? 21.764 -18.475 -30.557 1.00 92.56 72 CYS A CA 1
ATOM 554 C C . CYS A 1 72 ? 21.124 -18.270 -31.937 1.00 92.56 72 CYS A C 1
ATOM 556 O O . CYS A 1 72 ? 20.717 -17.165 -32.294 1.00 92.56 72 CYS A O 1
ATOM 558 N N . ASN A 1 73 ? 21.043 -19.333 -32.736 1.00 93.62 73 ASN A N 1
ATOM 559 C CA . ASN A 1 73 ? 20.223 -19.323 -33.949 1.00 93.62 73 ASN A CA 1
ATOM 560 C C . ASN A 1 73 ? 18.737 -19.588 -33.626 1.00 93.62 73 ASN A C 1
ATOM 562 O O . ASN A 1 73 ? 18.395 -19.963 -32.506 1.00 93.62 73 ASN A O 1
ATOM 566 N N . LEU A 1 74 ? 17.854 -19.473 -34.624 1.00 92.25 74 LEU A N 1
ATOM 567 C CA . LEU A 1 74 ? 16.399 -19.658 -34.464 1.00 92.25 74 LEU A CA 1
ATOM 568 C C . LEU A 1 74 ? 15.950 -21.033 -33.936 1.00 92.25 74 LEU A C 1
ATOM 570 O O . LEU A 1 74 ? 14.786 -21.208 -33.596 1.00 92.25 74 LEU A O 1
ATOM 574 N N . HIS A 1 75 ? 16.844 -22.022 -33.883 1.00 90.25 75 HIS A N 1
ATOM 575 C CA . HIS A 1 75 ? 16.565 -23.353 -33.337 1.00 90.25 75 HIS A CA 1
ATOM 576 C C . HIS A 1 75 ? 17.088 -23.530 -31.908 1.00 90.25 75 HIS A C 1
ATOM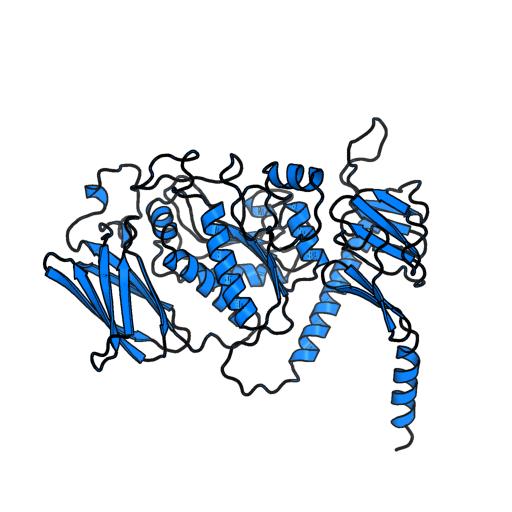 578 O O . HIS A 1 75 ? 17.120 -24.653 -31.405 1.00 90.25 75 HIS A O 1
ATOM 584 N N . GLY A 1 76 ? 17.578 -22.459 -31.282 1.00 87.94 76 GLY A N 1
ATOM 585 C CA . GLY A 1 76 ? 18.231 -22.523 -29.981 1.00 87.94 76 GLY A CA 1
ATOM 586 C C . GLY A 1 76 ? 19.543 -23.304 -29.992 1.00 87.94 76 GLY A C 1
ATOM 587 O O . GLY A 1 76 ? 19.925 -23.914 -28.999 1.00 87.94 76 GLY A O 1
ATOM 588 N N . ARG A 1 77 ? 20.238 -23.334 -31.132 1.00 89.44 77 ARG A N 1
ATOM 589 C CA . ARG A 1 77 ? 21.541 -23.995 -31.288 1.00 89.44 77 ARG A CA 1
ATOM 590 C C . ARG A 1 77 ? 22.635 -22.953 -31.496 1.00 89.44 77 ARG A C 1
ATOM 592 O O . ARG A 1 77 ? 22.363 -21.769 -31.668 1.00 89.44 77 ARG A O 1
ATOM 599 N N . GLN A 1 78 ? 23.888 -23.413 -31.511 1.00 90.69 78 GLN A N 1
ATOM 600 C CA . GLN A 1 78 ? 25.069 -22.560 -31.713 1.00 90.69 78 GLN A CA 1
ATOM 601 C C . GLN A 1 78 ? 25.179 -21.434 -30.673 1.00 90.69 78 GLN A C 1
ATOM 603 O O . GLN A 1 78 ? 25.574 -20.321 -30.999 1.00 90.69 78 GLN A O 1
ATOM 608 N N . VAL A 1 79 ? 24.854 -21.751 -29.419 1.00 89.19 79 VAL A N 1
ATOM 609 C CA . VAL A 1 79 ? 24.907 -20.814 -28.295 1.00 89.19 79 VAL A CA 1
ATOM 610 C C . VAL A 1 79 ? 26.298 -20.181 -28.162 1.00 89.19 79 VAL A C 1
ATOM 612 O O . VAL A 1 79 ? 27.324 -20.874 -28.213 1.00 89.19 79 VAL A O 1
ATOM 615 N N . ARG A 1 80 ? 26.323 -18.864 -27.956 1.00 89.62 80 ARG A N 1
ATOM 616 C CA . ARG A 1 80 ? 27.508 -18.057 -27.644 1.00 89.62 80 ARG A CA 1
ATOM 617 C C . ARG A 1 80 ? 27.211 -17.190 -26.430 1.00 89.62 80 ARG A C 1
ATOM 619 O O . ARG A 1 80 ? 26.201 -16.503 -26.423 1.00 89.62 80 ARG A O 1
ATOM 626 N N . ALA A 1 81 ? 28.065 -17.247 -25.414 1.00 84.38 81 ALA A N 1
ATOM 627 C CA . ALA A 1 81 ? 27.933 -16.422 -24.217 1.00 84.38 81 ALA A CA 1
ATOM 628 C C . ALA A 1 81 ? 28.554 -15.040 -24.448 1.00 84.38 81 ALA A C 1
ATOM 630 O O . ALA A 1 81 ? 29.634 -14.951 -25.031 1.00 84.38 81 ALA A O 1
ATOM 631 N N . LEU A 1 82 ? 27.882 -13.993 -23.971 1.00 77.25 82 LEU A N 1
ATOM 632 C CA . LEU A 1 82 ? 28.336 -12.599 -24.027 1.00 77.25 82 LEU A CA 1
ATOM 633 C C . LEU A 1 82 ? 28.728 -12.043 -22.642 1.00 77.25 82 LEU A C 1
ATOM 635 O O . LEU A 1 82 ? 29.235 -10.933 -22.546 1.00 77.25 82 LEU A O 1
ATOM 639 N N . GLY A 1 83 ? 28.519 -12.808 -21.565 1.00 74.88 83 GLY A N 1
ATOM 640 C CA . GLY A 1 83 ? 28.640 -12.324 -20.182 1.00 74.88 83 GLY A CA 1
ATOM 641 C C . GLY A 1 83 ? 27.334 -11.689 -19.697 1.00 74.88 83 GLY A C 1
ATOM 642 O O . GLY A 1 83 ? 26.293 -11.938 -20.293 1.00 74.88 83 GLY A O 1
ATOM 643 N N . ILE A 1 84 ? 27.342 -10.905 -18.615 1.00 72.75 84 ILE A N 1
ATOM 644 C CA . ILE A 1 84 ? 26.128 -10.192 -18.184 1.00 72.75 84 ILE A CA 1
ATOM 645 C C . ILE A 1 84 ? 26.061 -8.879 -18.956 1.00 72.75 84 ILE A C 1
ATOM 647 O O . ILE A 1 84 ? 26.905 -8.001 -18.773 1.00 72.75 84 ILE A O 1
ATOM 651 N N . LEU A 1 85 ? 25.069 -8.778 -19.834 1.00 69.94 85 LEU A N 1
ATOM 652 C CA . LEU A 1 85 ? 24.683 -7.520 -20.456 1.00 69.94 85 LEU A CA 1
ATOM 653 C C . LEU A 1 85 ? 23.304 -7.160 -19.929 1.00 69.94 85 LEU A C 1
ATOM 655 O O . LEU A 1 85 ? 22.381 -7.955 -20.120 1.00 69.94 85 LEU A O 1
ATOM 659 N N . ASN A 1 86 ? 23.153 -5.973 -19.353 1.00 69.31 86 ASN A N 1
ATOM 660 C CA . ASN A 1 86 ? 21.836 -5.435 -19.050 1.00 69.31 86 ASN A CA 1
ATOM 661 C C . ASN A 1 86 ? 21.224 -4.890 -20.344 1.00 69.31 86 ASN A C 1
ATOM 663 O O . ASN A 1 86 ? 21.935 -4.282 -21.153 1.00 69.31 86 ASN A O 1
ATOM 667 N N . THR A 1 87 ? 19.934 -5.174 -20.542 1.00 66.88 87 THR A N 1
ATOM 668 C CA . THR A 1 87 ? 19.128 -4.765 -21.706 1.00 66.88 87 THR A CA 1
ATOM 669 C C . THR A 1 87 ? 19.799 -5.020 -23.069 1.00 66.88 87 THR A C 1
ATOM 671 O O . THR A 1 87 ? 19.861 -4.125 -23.910 1.00 66.88 87 THR A O 1
ATOM 674 N N . PRO A 1 88 ? 20.281 -6.244 -23.361 1.00 80.69 88 PRO A N 1
ATOM 675 C CA . PRO A 1 88 ? 20.993 -6.519 -24.592 1.00 80.69 88 PRO A CA 1
ATOM 676 C C . PRO A 1 88 ? 20.076 -6.360 -25.807 1.00 80.69 88 PRO A C 1
ATOM 678 O O . PRO A 1 88 ? 18.973 -6.915 -25.860 1.00 80.69 88 PRO A O 1
ATOM 681 N N . LYS A 1 89 ? 20.546 -5.617 -26.807 1.00 80.75 89 LYS A N 1
ATOM 682 C CA . LYS A 1 89 ? 19.845 -5.391 -28.075 1.00 80.75 89 LYS A CA 1
ATOM 683 C C . LYS A 1 89 ? 20.793 -5.526 -29.246 1.00 80.75 89 LYS A C 1
ATOM 685 O O . LYS A 1 89 ? 21.984 -5.261 -29.134 1.00 80.75 89 LYS A O 1
ATOM 690 N N . TRP A 1 90 ? 20.239 -5.879 -30.393 1.00 86.38 90 TRP A N 1
ATOM 691 C CA . TRP A 1 90 ? 20.955 -5.824 -31.656 1.00 86.38 90 TRP A CA 1
ATOM 692 C C . TRP A 1 90 ? 21.227 -4.372 -32.055 1.00 86.38 90 TRP A C 1
ATOM 694 O O . TRP A 1 90 ? 20.291 -3.580 -32.151 1.00 86.38 90 TRP A O 1
ATOM 704 N N . LEU A 1 91 ? 22.496 -4.034 -32.288 1.00 81.94 91 LEU A N 1
ATOM 705 C CA . LEU A 1 91 ? 22.880 -2.793 -32.971 1.00 81.94 91 LEU A CA 1
ATOM 706 C C . LEU A 1 91 ? 22.687 -2.928 -34.483 1.00 81.94 91 LEU A C 1
ATOM 708 O O . LEU A 1 91 ? 22.268 -1.993 -35.154 1.00 81.94 91 LEU A O 1
ATOM 712 N N . ASP A 1 92 ? 23.014 -4.109 -35.001 1.00 83.56 92 ASP A N 1
ATOM 713 C CA . ASP A 1 92 ? 22.919 -4.497 -36.402 1.00 83.56 92 ASP A CA 1
ATOM 714 C C . ASP A 1 92 ? 22.814 -6.035 -36.493 1.00 83.56 92 ASP A C 1
ATOM 716 O O . ASP A 1 92 ? 22.661 -6.715 -35.478 1.00 83.56 92 ASP A O 1
ATOM 720 N N . ASP A 1 93 ? 22.910 -6.609 -37.693 1.00 86.94 93 ASP A N 1
ATOM 721 C CA . ASP A 1 93 ? 22.808 -8.063 -37.919 1.00 86.94 93 ASP A CA 1
ATOM 722 C C . ASP A 1 93 ? 23.938 -8.897 -37.288 1.00 86.94 93 ASP A C 1
ATOM 724 O O . ASP A 1 93 ? 23.889 -10.130 -37.275 1.00 86.94 93 ASP A O 1
ATOM 728 N N . LYS A 1 94 ? 25.002 -8.247 -36.811 1.00 89.25 94 LYS A N 1
ATOM 729 C CA . LYS A 1 94 ? 26.254 -8.877 -36.380 1.00 89.25 94 LYS A CA 1
ATOM 730 C C . LYS A 1 94 ? 26.670 -8.513 -34.960 1.00 89.25 94 LYS A C 1
ATOM 732 O O . LYS A 1 94 ? 27.553 -9.192 -34.427 1.00 89.25 94 LYS A O 1
ATOM 737 N N . HIS A 1 95 ? 26.060 -7.495 -34.359 1.00 89.88 95 HIS A N 1
ATOM 738 C CA . HIS A 1 95 ? 26.470 -6.979 -33.061 1.00 89.88 95 HIS A CA 1
ATOM 739 C C . HIS A 1 95 ? 25.308 -6.822 -32.082 1.00 89.88 95 HIS A C 1
ATOM 741 O O . HIS A 1 95 ? 24.254 -6.281 -32.416 1.00 89.88 95 HIS A O 1
ATOM 747 N N . VAL A 1 96 ? 25.549 -7.231 -30.838 1.00 88.75 96 VAL A N 1
ATOM 748 C CA . VAL A 1 96 ? 24.660 -7.029 -29.689 1.00 88.75 96 VAL A CA 1
ATOM 749 C C . VAL A 1 96 ? 25.318 -6.074 -28.708 1.00 88.75 96 VAL A C 1
ATOM 751 O O . VAL A 1 96 ? 26.456 -6.302 -28.315 1.00 88.75 96 VAL A O 1
ATOM 754 N N . ALA A 1 97 ? 24.599 -5.052 -28.264 1.00 87.38 97 ALA A N 1
ATOM 755 C CA . ALA A 1 97 ? 25.048 -4.117 -27.248 1.00 87.38 97 ALA A CA 1
ATOM 756 C C . ALA A 1 97 ? 24.232 -4.189 -25.966 1.00 87.38 97 ALA A C 1
ATOM 758 O O . ALA A 1 97 ? 23.039 -4.467 -26.010 1.00 87.38 97 ALA A O 1
ATOM 759 N N . GLY A 1 98 ? 24.875 -3.881 -24.844 1.00 80.19 98 GLY A N 1
ATOM 760 C CA . GLY A 1 98 ? 24.234 -3.701 -23.544 1.00 80.19 98 GLY A CA 1
ATOM 761 C C . GLY A 1 98 ? 25.227 -3.181 -22.510 1.00 80.19 98 GLY A C 1
ATOM 762 O O . GLY A 1 98 ? 26.435 -3.126 -22.766 1.00 80.19 98 GLY A O 1
ATOM 763 N N . LEU A 1 99 ? 24.726 -2.787 -21.341 1.00 76.50 99 LEU A N 1
ATOM 764 C CA . LEU A 1 99 ? 25.584 -2.402 -20.220 1.00 76.50 99 LEU A CA 1
ATOM 765 C C . LEU A 1 99 ? 26.276 -3.658 -19.682 1.00 76.50 99 LEU A C 1
ATOM 767 O O . LEU A 1 99 ? 25.611 -4.579 -19.221 1.00 76.50 99 LEU A O 1
ATOM 771 N N . TYR A 1 100 ? 27.601 -3.711 -19.768 1.00 71.88 100 TYR A N 1
ATOM 772 C CA . TYR A 1 100 ? 28.364 -4.906 -19.422 1.00 71.88 100 TYR A CA 1
ATOM 773 C C . TYR A 1 100 ? 28.808 -4.902 -17.958 1.00 71.88 100 TYR A C 1
ATOM 775 O O . TYR A 1 100 ? 29.427 -3.939 -17.497 1.00 71.88 100 TYR A O 1
ATOM 783 N N . SER A 1 101 ? 28.583 -6.022 -17.266 1.00 61.44 101 SER A N 1
ATOM 784 C CA . SER A 1 101 ? 29.091 -6.268 -15.912 1.00 61.44 101 SER A CA 1
ATOM 785 C C . SER A 1 101 ? 29.779 -7.642 -15.826 1.00 61.44 101 SER A C 1
ATOM 787 O O . SER A 1 101 ? 29.126 -8.678 -15.958 1.00 61.44 101 SER A O 1
ATOM 789 N N . PRO A 1 102 ? 31.107 -7.712 -15.617 1.00 53.69 102 PRO A N 1
ATOM 790 C CA . PRO A 1 102 ? 31.804 -8.992 -15.516 1.00 53.69 102 PRO A CA 1
ATOM 791 C C . PRO A 1 102 ? 31.571 -9.673 -14.155 1.00 53.69 102 PRO A C 1
ATOM 793 O O . PRO A 1 102 ? 31.572 -9.024 -13.113 1.00 53.69 102 PRO A O 1
ATOM 796 N N . TRP A 1 103 ? 31.463 -11.008 -14.159 1.00 49.03 103 TRP A N 1
ATOM 797 C CA . TRP A 1 103 ? 31.269 -11.851 -12.961 1.00 49.03 103 TRP A CA 1
ATOM 798 C C . TRP A 1 103 ? 32.440 -11.814 -11.953 1.00 49.03 103 TRP A C 1
ATOM 800 O O . TRP A 1 103 ? 32.260 -12.178 -10.795 1.00 49.03 103 TRP A O 1
ATOM 810 N N . ALA A 1 104 ? 33.638 -11.400 -12.382 1.00 44.44 104 ALA A N 1
ATOM 811 C CA . ALA A 1 104 ? 34.792 -11.071 -11.540 1.00 44.44 104 ALA A CA 1
ATOM 812 C C . ALA A 1 104 ? 35.847 -10.354 -12.411 1.00 44.44 104 ALA A C 1
ATOM 814 O O . ALA A 1 104 ? 36.266 -10.934 -13.416 1.00 44.44 104 ALA A O 1
ATOM 815 N N . PRO A 1 105 ? 36.303 -9.131 -12.084 1.00 46.12 105 PRO A N 1
ATOM 816 C CA . PRO A 1 105 ? 37.263 -8.422 -12.927 1.00 46.12 105 PRO A CA 1
ATOM 817 C C . PRO A 1 105 ? 38.645 -9.092 -12.879 1.00 46.12 105 PRO A C 1
ATOM 819 O O . PRO A 1 105 ? 39.252 -9.222 -11.813 1.00 46.12 105 PRO A O 1
ATOM 822 N N . ARG A 1 106 ? 39.181 -9.493 -14.039 1.00 46.09 106 ARG A N 1
ATOM 823 C CA . ARG A 1 106 ? 40.610 -9.820 -14.187 1.00 46.09 106 ARG A CA 1
ATOM 824 C C . ARG A 1 106 ? 41.408 -8.554 -14.496 1.00 46.09 106 ARG A C 1
ATOM 826 O O . ARG A 1 106 ? 40.921 -7.621 -15.130 1.00 46.09 106 ARG A O 1
ATOM 833 N N . LYS A 1 107 ? 42.669 -8.523 -14.059 1.00 35.94 107 LYS A N 1
ATOM 834 C CA . LYS A 1 107 ? 43.587 -7.397 -14.283 1.00 35.94 107 LYS A CA 1
ATOM 835 C C . LYS A 1 107 ? 43.814 -7.212 -15.796 1.00 35.94 107 LYS A C 1
ATOM 837 O O . LYS A 1 107 ? 44.449 -8.062 -16.412 1.00 35.94 107 LYS A O 1
ATOM 842 N N . GLY A 1 108 ? 43.293 -6.122 -16.370 1.00 53.56 108 GLY A N 1
ATOM 843 C CA . GLY A 1 108 ? 43.392 -5.795 -17.803 1.00 53.56 108 GLY A CA 1
ATOM 844 C C . GLY A 1 108 ? 42.082 -5.868 -18.604 1.00 53.56 108 GLY A C 1
ATOM 845 O O . GLY A 1 108 ? 42.125 -5.666 -19.814 1.00 53.56 108 GLY A O 1
ATOM 846 N N . GLU A 1 109 ? 40.936 -6.138 -17.970 1.00 52.12 109 GLU A N 1
ATOM 847 C CA . GLU A 1 109 ? 39.619 -6.127 -18.627 1.00 52.12 109 GLU A CA 1
ATOM 848 C C . GLU A 1 109 ? 38.841 -4.811 -18.424 1.00 52.12 109 GLU A C 1
ATOM 850 O O . GLU A 1 109 ? 39.105 -4.034 -17.506 1.00 52.12 109 GLU A O 1
ATOM 855 N N . ALA A 1 110 ? 37.890 -4.588 -19.338 1.00 51.75 110 ALA A N 1
ATOM 856 C CA . ALA A 1 110 ? 36.957 -3.466 -19.452 1.00 51.75 110 ALA A CA 1
ATOM 857 C C . ALA A 1 110 ? 36.367 -2.953 -18.112 1.00 51.75 110 ALA A C 1
ATOM 859 O O . ALA A 1 110 ? 35.971 -3.773 -17.281 1.00 51.75 110 ALA A O 1
ATOM 860 N N . PRO A 1 111 ? 36.224 -1.621 -17.904 1.00 49.41 111 PRO A N 1
ATOM 861 C CA . PRO A 1 111 ? 35.558 -1.062 -16.723 1.00 49.41 111 PRO A CA 1
ATOM 862 C C . PRO A 1 111 ? 34.133 -1.611 -16.545 1.00 49.41 111 PRO A C 1
ATOM 864 O O . PRO A 1 111 ? 33.358 -1.672 -17.499 1.00 49.41 111 PRO A O 1
ATOM 867 N N . ALA A 1 112 ? 33.798 -1.987 -15.306 1.00 52.84 112 ALA A N 1
ATOM 868 C CA . ALA A 1 112 ? 32.648 -2.819 -14.928 1.00 52.84 112 ALA A CA 1
ATOM 869 C C . ALA A 1 112 ? 31.256 -2.146 -14.989 1.00 52.84 112 ALA A C 1
ATOM 871 O O . ALA A 1 112 ? 30.297 -2.687 -14.444 1.00 52.84 112 ALA A O 1
ATOM 872 N N . THR A 1 113 ? 31.123 -0.998 -15.653 1.00 61.25 113 THR A N 1
ATOM 873 C CA . THR A 1 113 ? 29.858 -0.259 -15.806 1.00 61.25 113 THR A CA 1
ATOM 874 C C . THR A 1 113 ? 29.902 0.616 -17.065 1.00 61.25 113 THR A C 1
ATOM 876 O O . THR A 1 113 ? 29.909 1.844 -16.982 1.00 61.25 113 THR A O 1
ATOM 879 N N . ALA A 1 114 ? 29.999 0.009 -18.249 1.00 66.69 114 ALA A N 1
ATOM 880 C CA . ALA A 1 114 ? 29.903 0.743 -19.513 1.00 66.69 114 ALA A CA 1
ATOM 881 C C . ALA A 1 114 ? 29.192 -0.078 -20.597 1.00 66.69 114 ALA A C 1
ATOM 883 O O . ALA A 1 114 ? 29.064 -1.296 -20.481 1.00 66.69 114 ALA A O 1
ATOM 884 N N . TYR A 1 115 ? 28.686 0.595 -21.630 1.00 77.19 115 TYR A N 1
ATOM 885 C CA . TYR A 1 115 ? 27.987 -0.058 -22.733 1.00 77.19 115 TYR A CA 1
ATOM 886 C C . TYR A 1 115 ? 28.998 -0.667 -23.709 1.00 77.19 115 TYR A C 1
ATOM 888 O O . TYR A 1 115 ? 29.842 0.044 -24.252 1.00 77.19 115 TYR A O 1
ATOM 896 N N . TYR A 1 116 ? 28.896 -1.973 -23.955 1.00 83.12 116 TYR A N 1
ATOM 897 C CA . TYR A 1 116 ? 29.749 -2.684 -24.910 1.00 83.12 116 TYR A CA 1
ATOM 898 C C . TYR A 1 116 ? 28.921 -3.348 -25.996 1.00 83.12 116 TYR A C 1
ATOM 900 O O . TYR A 1 116 ? 27.853 -3.887 -25.719 1.00 83.12 116 TYR A O 1
ATOM 908 N N . ALA A 1 117 ? 29.466 -3.360 -27.209 1.00 87.56 117 ALA A N 1
ATOM 909 C CA . ALA A 1 117 ? 28.994 -4.132 -28.344 1.00 87.56 117 ALA A CA 1
ATOM 910 C C . ALA A 1 117 ? 29.818 -5.419 -28.500 1.00 87.56 117 ALA A C 1
ATOM 912 O O . ALA A 1 117 ? 31.047 -5.387 -28.464 1.00 87.56 117 ALA A O 1
ATOM 913 N N . PHE A 1 118 ? 29.148 -6.544 -28.718 1.00 87.94 118 PHE A N 1
ATOM 914 C CA . PHE A 1 118 ? 29.718 -7.877 -28.880 1.00 87.94 118 PHE A CA 1
ATOM 915 C C . PHE A 1 118 ? 29.373 -8.423 -30.259 1.00 87.94 118 PHE A C 1
ATOM 917 O O . PHE A 1 118 ? 28.236 -8.284 -30.705 1.00 87.94 118 PHE A O 1
ATOM 924 N N . ASP A 1 119 ? 30.328 -9.082 -30.915 1.00 89.12 119 ASP A N 1
ATOM 925 C CA . ASP A 1 119 ? 30.071 -9.780 -32.174 1.00 89.12 119 ASP A CA 1
ATOM 926 C C . ASP A 1 119 ? 29.278 -11.091 -31.966 1.00 89.12 119 ASP A C 1
ATOM 928 O O . ASP A 1 119 ? 29.182 -11.628 -30.859 1.00 89.12 119 ASP A O 1
ATOM 932 N N . LEU A 1 120 ? 28.761 -11.673 -33.055 1.00 85.75 120 LEU A N 1
ATOM 933 C CA . LEU A 1 120 ? 28.074 -12.980 -33.039 1.00 85.75 120 LEU A CA 1
ATOM 934 C C . LEU A 1 120 ? 28.909 -14.137 -32.467 1.00 85.75 120 LEU A C 1
ATOM 936 O O . LEU A 1 120 ? 28.378 -15.219 -32.220 1.00 85.75 120 LEU A O 1
ATOM 940 N N . ARG A 1 121 ? 30.228 -13.974 -32.323 1.00 79.44 121 ARG A N 1
ATOM 941 C CA . ARG A 1 121 ? 31.127 -14.998 -31.778 1.00 79.44 121 ARG A CA 1
ATOM 942 C C . ARG A 1 121 ? 31.327 -14.828 -30.271 1.00 79.44 121 ARG A C 1
ATOM 944 O O . ARG A 1 121 ? 31.957 -15.703 -29.679 1.00 79.44 121 ARG A O 1
ATOM 951 N N . GLY A 1 122 ? 30.798 -13.759 -29.671 1.00 69.00 122 GLY A N 1
ATOM 952 C CA . GLY A 1 122 ? 31.002 -13.396 -28.271 1.00 69.00 122 GLY A CA 1
ATOM 953 C C . GLY A 1 122 ? 32.441 -12.985 -27.964 1.00 69.00 122 GLY A C 1
ATOM 954 O O . GLY A 1 122 ? 32.896 -13.147 -26.835 1.00 69.00 122 GLY A O 1
ATOM 955 N N . ARG A 1 123 ? 33.196 -12.520 -28.968 1.00 68.00 123 ARG A N 1
ATOM 956 C CA . ARG A 1 123 ? 34.604 -12.124 -28.819 1.00 68.00 123 ARG A CA 1
ATOM 957 C C . ARG A 1 123 ? 34.771 -10.631 -29.099 1.00 68.00 123 ARG A C 1
ATOM 959 O O . ARG A 1 123 ? 33.974 -10.037 -29.810 1.00 68.00 123 ARG A O 1
ATOM 966 N N . HIS A 1 124 ? 35.850 -10.054 -28.564 1.00 62.50 124 HIS A N 1
ATOM 967 C CA . HIS A 1 124 ? 36.275 -8.670 -28.823 1.00 62.50 124 HIS A CA 1
ATOM 968 C C . HIS A 1 124 ? 35.206 -7.601 -28.501 1.00 62.50 124 HIS A C 1
ATOM 970 O O . HIS A 1 124 ? 34.820 -6.855 -29.401 1.00 62.50 124 HIS A O 1
ATOM 976 N N . PRO A 1 125 ? 34.723 -7.501 -27.243 1.00 76.44 125 PRO A N 1
ATOM 977 C CA . PRO A 1 125 ? 33.771 -6.458 -26.877 1.00 76.44 125 PRO A CA 1
ATOM 978 C C . PRO A 1 125 ? 34.351 -5.068 -27.154 1.00 76.44 125 PRO A C 1
ATOM 980 O O . PRO A 1 125 ? 35.469 -4.755 -26.740 1.00 76.44 125 PRO A O 1
ATOM 983 N N . ARG A 1 126 ? 33.581 -4.232 -27.851 1.00 85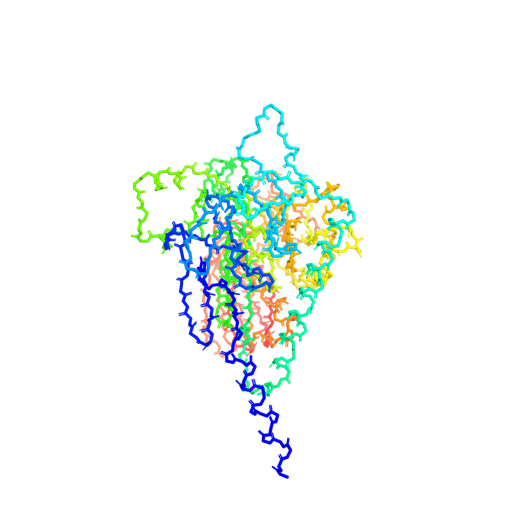.44 126 ARG A N 1
ATOM 984 C CA . ARG A 1 126 ? 33.935 -2.850 -28.185 1.00 85.44 126 ARG A CA 1
ATOM 985 C C . ARG A 1 126 ? 33.126 -1.894 -27.321 1.00 85.44 126 ARG A C 1
ATOM 987 O O . ARG A 1 126 ? 31.903 -1.975 -27.315 1.00 85.44 126 ARG A O 1
ATOM 994 N N . LEU A 1 127 ? 33.797 -0.980 -26.625 1.00 82.19 127 LEU A N 1
ATOM 995 C CA . LEU A 1 127 ? 33.135 0.103 -25.898 1.00 82.19 127 LEU A CA 1
ATOM 996 C C . LEU A 1 127 ? 32.362 0.991 -26.891 1.00 82.19 127 LEU A C 1
ATOM 998 O O . LEU A 1 127 ? 32.904 1.371 -27.933 1.00 82.19 127 LEU A O 1
ATOM 1002 N N . LEU A 1 128 ? 31.103 1.288 -26.579 1.00 81.38 128 LEU A N 1
ATOM 1003 C CA . LEU A 1 128 ? 30.288 2.236 -27.340 1.00 81.38 128 LEU A CA 1
ATOM 1004 C C . LEU A 1 128 ? 30.760 3.668 -27.076 1.00 81.38 128 LEU A C 1
ATOM 1006 O O . LEU A 1 128 ? 31.100 4.005 -25.941 1.00 81.38 128 LEU A O 1
ATOM 1010 N N . THR A 1 129 ? 30.783 4.507 -28.112 1.00 82.75 129 THR A N 1
ATOM 1011 C CA . THR A 1 129 ? 30.999 5.951 -27.929 1.00 82.75 129 THR A CA 1
ATOM 1012 C C . THR A 1 129 ? 29.781 6.588 -27.254 1.00 82.75 129 THR A C 1
ATOM 1014 O O . THR A 1 129 ? 28.693 6.008 -27.245 1.00 82.75 129 THR A O 1
ATOM 1017 N N . ASP A 1 130 ? 29.934 7.794 -26.702 1.00 71.56 130 ASP A N 1
ATOM 1018 C CA . ASP A 1 130 ? 28.818 8.503 -26.060 1.00 71.56 130 ASP A CA 1
ATOM 1019 C C . ASP A 1 130 ? 27.655 8.763 -27.031 1.00 71.56 130 ASP A C 1
ATOM 1021 O O . ASP A 1 130 ? 26.494 8.593 -26.659 1.00 71.56 130 ASP A O 1
ATOM 1025 N N . ASP A 1 131 ? 27.950 9.079 -28.295 1.00 74.44 131 ASP A N 1
ATOM 1026 C CA . ASP A 1 131 ? 26.933 9.260 -29.336 1.00 74.44 131 ASP A CA 1
ATOM 1027 C C . ASP A 1 131 ? 26.189 7.953 -29.645 1.00 74.44 131 ASP A C 1
ATOM 1029 O O . ASP A 1 131 ? 24.959 7.941 -29.726 1.00 74.44 131 ASP A O 1
ATOM 1033 N N . GLU A 1 132 ? 26.911 6.832 -29.762 1.00 77.12 132 GLU A N 1
ATOM 1034 C CA . GLU A 1 132 ? 26.302 5.518 -29.996 1.00 77.12 132 GLU A CA 1
ATOM 1035 C C . GLU A 1 132 ? 25.450 5.072 -28.796 1.00 77.12 132 GLU A C 1
ATOM 1037 O O . GLU A 1 132 ? 24.355 4.540 -28.977 1.00 77.12 132 GLU A O 1
ATOM 1042 N N . LYS A 1 133 ? 25.914 5.332 -27.567 1.00 74.62 133 LYS A N 1
ATOM 1043 C CA . LYS A 1 133 ? 25.154 5.091 -26.333 1.00 74.62 133 LYS A CA 1
ATOM 1044 C C . LYS A 1 133 ? 23.880 5.938 -26.293 1.00 74.62 133 LYS A C 1
ATOM 1046 O O . LYS A 1 133 ? 22.813 5.423 -25.971 1.00 74.62 133 LYS A O 1
ATOM 1051 N N . ASN A 1 134 ? 23.969 7.226 -26.615 1.00 67.50 134 ASN A N 1
ATOM 1052 C CA . ASN A 1 134 ? 22.813 8.119 -26.604 1.00 67.50 134 ASN A CA 1
ATOM 1053 C C . ASN A 1 134 ? 21.782 7.709 -27.662 1.00 67.50 134 ASN A C 1
ATOM 1055 O O . ASN A 1 134 ? 20.592 7.652 -27.361 1.00 67.50 134 ASN A O 1
ATOM 1059 N N . ALA A 1 135 ? 22.225 7.346 -28.869 1.00 69.12 135 ALA A N 1
ATOM 1060 C CA . ALA A 1 135 ? 21.347 6.813 -29.908 1.00 69.12 135 ALA A CA 1
ATOM 1061 C C . ALA A 1 135 ? 20.679 5.493 -29.481 1.00 69.12 135 ALA A C 1
ATOM 1063 O O . ALA A 1 135 ? 19.475 5.319 -29.680 1.00 69.12 135 ALA A O 1
ATOM 1064 N N . PHE A 1 136 ? 21.435 4.598 -28.837 1.00 69.62 136 PHE A N 1
ATOM 1065 C CA . PHE A 1 136 ? 20.932 3.341 -28.281 1.00 69.62 136 PHE A CA 1
ATOM 1066 C C . PHE A 1 136 ? 19.807 3.570 -27.256 1.00 69.62 136 PHE A C 1
ATOM 1068 O O . PHE A 1 136 ? 18.740 2.969 -27.370 1.00 69.62 136 PHE A O 1
ATOM 1075 N N . LEU A 1 137 ? 20.004 4.493 -26.307 1.00 65.31 137 LEU A N 1
ATOM 1076 C CA . LEU A 1 137 ? 19.015 4.824 -25.272 1.00 65.31 137 LEU A CA 1
ATOM 1077 C C . LEU A 1 137 ? 17.793 5.583 -25.821 1.00 65.31 137 LEU A C 1
ATOM 1079 O O . LEU A 1 137 ? 16.677 5.406 -25.336 1.00 65.31 137 LEU A O 1
ATOM 1083 N N . GLN A 1 138 ? 17.963 6.421 -26.846 1.00 62.59 138 GLN A N 1
ATOM 1084 C CA . GLN A 1 138 ? 16.841 7.128 -27.481 1.00 62.59 138 GLN A CA 1
ATOM 1085 C C . GLN A 1 138 ? 15.946 6.188 -28.300 1.00 62.59 138 GLN A C 1
ATOM 1087 O O . GLN A 1 138 ? 14.720 6.305 -28.260 1.00 62.59 138 GLN A O 1
ATOM 1092 N N . ALA A 1 139 ? 16.534 5.211 -28.996 1.00 60.69 139 ALA A N 1
ATOM 1093 C CA . ALA A 1 139 ? 15.777 4.181 -29.708 1.00 60.69 139 ALA A CA 1
ATOM 1094 C C . ALA A 1 139 ? 14.932 3.306 -28.757 1.00 60.69 139 ALA A C 1
ATOM 1096 O O . ALA A 1 139 ? 13.865 2.822 -29.139 1.00 60.69 139 ALA A O 1
ATOM 1097 N N . GLU A 1 140 ? 15.384 3.122 -27.514 1.00 58.16 140 GLU A N 1
ATOM 1098 C CA . GLU A 1 140 ? 14.620 2.452 -26.461 1.00 58.16 140 GLU A CA 1
ATOM 1099 C C . GLU A 1 140 ? 13.393 3.268 -26.042 1.00 58.16 140 GLU A C 1
ATOM 1101 O O . GLU A 1 140 ? 12.275 2.748 -26.083 1.00 58.16 140 GLU A O 1
ATOM 1106 N N . LYS A 1 141 ? 13.581 4.562 -25.750 1.00 52.09 141 LYS A N 1
ATOM 1107 C CA . LYS A 1 141 ? 12.487 5.480 -25.392 1.00 52.09 141 LYS A CA 1
ATOM 1108 C C . LYS A 1 141 ? 11.386 5.516 -26.459 1.00 52.09 141 LYS A C 1
ATOM 1110 O O . LYS A 1 141 ? 10.213 5.377 -26.121 1.00 52.09 141 LYS A O 1
ATOM 1115 N N . ALA A 1 142 ? 11.757 5.608 -27.739 1.00 46.25 142 ALA A N 1
ATOM 1116 C CA . ALA A 1 142 ? 10.806 5.685 -28.853 1.00 46.25 142 ALA A CA 1
ATOM 1117 C C . ALA A 1 142 ? 9.951 4.408 -29.039 1.00 46.25 142 ALA A C 1
ATOM 1119 O O . ALA A 1 142 ? 8.775 4.483 -29.401 1.00 46.25 142 ALA A O 1
ATOM 1120 N N . ARG A 1 143 ? 10.503 3.217 -28.763 1.00 49.69 143 ARG A N 1
ATOM 1121 C CA . ARG A 1 143 ? 9.749 1.950 -28.876 1.00 49.69 143 ARG A CA 1
ATOM 1122 C C . ARG A 1 143 ? 8.788 1.723 -27.714 1.00 49.69 143 ARG A C 1
ATOM 1124 O O . ARG A 1 143 ? 7.755 1.088 -27.917 1.00 49.69 143 ARG A O 1
ATOM 1131 N N . VAL A 1 144 ? 9.116 2.219 -26.521 1.00 43.31 144 VAL A N 1
ATOM 1132 C CA . VAL A 1 144 ? 8.208 2.183 -25.363 1.00 43.31 144 VAL A CA 1
ATOM 1133 C C . VAL A 1 144 ? 7.002 3.091 -25.617 1.00 43.31 144 VAL A C 1
ATOM 1135 O O . VAL A 1 144 ? 5.870 2.663 -25.401 1.00 43.31 144 VAL A O 1
ATOM 1138 N N . SER A 1 145 ? 7.212 4.279 -26.195 1.00 34.38 145 SER A N 1
ATOM 1139 C CA . SER A 1 145 ? 6.116 5.171 -26.605 1.00 34.38 145 SER A CA 1
ATOM 1140 C C . SER A 1 145 ? 5.234 4.595 -27.724 1.00 34.38 145 SER A C 1
ATOM 1142 O O . SER A 1 145 ? 4.015 4.697 -27.640 1.00 34.38 145 SER A O 1
ATOM 1144 N N . GLU A 1 146 ? 5.794 3.907 -28.728 1.00 35.03 146 GLU A N 1
ATOM 1145 C CA . GLU A 1 146 ? 4.980 3.231 -29.760 1.00 35.03 146 GLU A CA 1
ATOM 1146 C C . GLU A 1 146 ? 4.193 2.024 -29.214 1.00 35.03 146 GLU A C 1
ATOM 1148 O O . GLU A 1 146 ? 3.114 1.696 -29.716 1.00 35.03 146 GLU A O 1
ATOM 1153 N N . GLY A 1 147 ? 4.729 1.333 -28.202 1.00 34.91 147 GLY A N 1
ATOM 1154 C CA . GLY A 1 147 ? 4.009 0.289 -27.471 1.00 34.91 147 GLY A CA 1
ATOM 1155 C C . GLY A 1 147 ? 2.833 0.864 -26.685 1.00 34.91 147 GLY A C 1
ATOM 1156 O O . GLY A 1 147 ? 1.737 0.309 -26.736 1.00 34.91 147 GLY A O 1
ATOM 1157 N N . TRP A 1 148 ? 3.049 2.017 -26.049 1.00 34.22 148 TRP A N 1
ATOM 1158 C CA . TRP A 1 148 ? 2.033 2.746 -25.300 1.00 34.22 148 TRP A CA 1
ATOM 1159 C C . TRP A 1 148 ? 0.864 3.196 -26.201 1.00 34.22 148 TRP A C 1
ATOM 1161 O O . TRP A 1 148 ? -0.300 2.899 -25.928 1.00 34.22 148 TRP A O 1
ATOM 1171 N N . GLU A 1 149 ? 1.146 3.802 -27.357 1.00 30.77 149 GLU A N 1
ATOM 1172 C CA . GLU A 1 149 ? 0.092 4.236 -28.289 1.00 30.77 149 GLU A CA 1
ATOM 1173 C C . GLU A 1 149 ? -0.752 3.070 -28.842 1.00 30.77 149 GLU A C 1
ATOM 1175 O O . GLU A 1 149 ? -1.965 3.207 -29.026 1.00 30.77 149 GLU A O 1
ATOM 1180 N N . ARG A 1 150 ? -0.155 1.889 -29.064 1.00 31.61 150 ARG A N 1
ATOM 1181 C CA . ARG A 1 150 ? -0.885 0.710 -29.574 1.00 31.61 150 ARG A CA 1
ATOM 1182 C C . ARG A 1 150 ? -1.817 0.069 -28.547 1.00 31.61 150 ARG A C 1
ATOM 1184 O O . ARG A 1 150 ? -2.849 -0.468 -28.957 1.00 31.61 150 ARG A O 1
ATOM 1191 N N . THR A 1 151 ? -1.476 0.103 -27.259 1.00 33.69 151 THR A N 1
ATOM 1192 C CA . THR A 1 151 ? -2.343 -0.407 -26.182 1.00 33.69 151 THR A CA 1
ATOM 1193 C C . THR A 1 151 ? -3.560 0.507 -26.007 1.00 33.69 151 THR A C 1
ATOM 1195 O O . THR A 1 151 ? -4.692 0.025 -26.029 1.00 33.69 151 THR A O 1
ATOM 1198 N N . ASN A 1 152 ? -3.355 1.829 -26.027 1.00 36.47 152 ASN A N 1
ATOM 1199 C CA . ASN A 1 152 ? -4.438 2.817 -25.947 1.00 36.47 152 ASN A CA 1
ATOM 1200 C C . ASN A 1 152 ? -5.451 2.739 -27.096 1.00 36.47 152 ASN A C 1
ATOM 1202 O O . ASN A 1 152 ? -6.657 2.862 -26.880 1.00 36.47 152 ASN A O 1
ATOM 1206 N N . MET A 1 153 ? -4.995 2.506 -28.330 1.00 31.61 153 MET A N 1
ATOM 1207 C CA . MET A 1 153 ? -5.902 2.458 -29.485 1.00 31.61 153 MET A CA 1
ATOM 1208 C C . MET A 1 153 ? -6.734 1.169 -29.572 1.00 31.61 153 MET A C 1
ATOM 1210 O O . MET A 1 153 ? -7.763 1.160 -30.248 1.00 31.61 153 MET A O 1
ATOM 1214 N N . ARG A 1 154 ? -6.324 0.075 -28.911 1.00 34.75 154 ARG A N 1
ATOM 1215 C CA . ARG A 1 154 ? -7.097 -1.182 -28.890 1.00 34.75 154 ARG A CA 1
ATOM 1216 C C . ARG A 1 154 ? -8.214 -1.184 -27.844 1.00 34.75 154 ARG A C 1
ATOM 1218 O O . ARG A 1 154 ? -9.212 -1.870 -28.054 1.00 34.75 154 ARG A O 1
ATOM 1225 N N . GLU A 1 155 ? -8.083 -0.411 -26.769 1.00 40.44 155 GLU A N 1
ATOM 1226 C CA . GLU A 1 155 ? -9.079 -0.352 -25.688 1.00 40.44 155 GLU A CA 1
ATOM 1227 C C . GLU A 1 155 ? -10.183 0.685 -25.917 1.00 40.44 155 GLU A C 1
ATOM 1229 O O . GLU A 1 155 ? -11.318 0.470 -25.496 1.00 40.44 155 GLU A O 1
ATOM 1234 N N . ALA A 1 156 ? -9.914 1.740 -26.693 1.00 33.31 156 ALA A N 1
ATOM 1235 C CA . ALA A 1 156 ? -10.904 2.764 -27.045 1.00 33.31 156 ALA A CA 1
ATOM 1236 C C . ALA A 1 156 ? -12.097 2.248 -27.893 1.00 33.31 156 ALA A C 1
ATOM 1238 O O . ALA A 1 156 ? -13.027 3.003 -28.169 1.00 33.31 156 ALA A O 1
ATOM 1239 N N . ALA A 1 157 ? -12.092 0.976 -28.314 1.00 35.03 157 ALA A N 1
ATOM 1240 C CA . ALA A 1 157 ? -13.128 0.370 -29.155 1.00 35.03 157 ALA A CA 1
ATOM 1241 C C . ALA A 1 157 ? -14.084 -0.597 -28.421 1.00 35.03 157 ALA A C 1
ATOM 1243 O O . ALA A 1 157 ? -14.963 -1.173 -29.066 1.00 35.03 157 ALA A O 1
ATOM 1244 N N . ARG A 1 158 ? -13.953 -0.798 -27.099 1.00 37.59 158 ARG A N 1
ATOM 1245 C CA . ARG A 1 158 ? -14.911 -1.608 -26.322 1.00 37.59 158 ARG A CA 1
ATOM 1246 C C . ARG A 1 158 ? -15.908 -0.715 -25.587 1.00 37.59 158 ARG A C 1
ATOM 1248 O O . ARG A 1 158 ? -15.594 -0.112 -24.570 1.00 37.59 158 ARG A O 1
ATOM 1255 N N . THR A 1 159 ? -17.140 -0.678 -26.082 1.00 36.94 159 THR A N 1
ATOM 1256 C CA . THR A 1 159 ? -18.303 -0.233 -25.304 1.00 36.94 159 THR A CA 1
ATOM 1257 C C . THR A 1 159 ? -18.519 -1.210 -24.147 1.00 36.94 159 THR A C 1
ATOM 1259 O O . THR A 1 159 ? -18.842 -2.372 -24.397 1.00 36.94 159 THR A O 1
ATOM 1262 N N . TYR A 1 160 ? -18.310 -0.760 -22.908 1.00 41.84 160 TYR A N 1
ATOM 1263 C CA . TYR A 1 160 ? -18.442 -1.580 -21.702 1.00 41.84 160 TYR A CA 1
ATOM 1264 C C . TYR A 1 160 ? -19.716 -1.217 -20.935 1.00 41.84 160 TYR A C 1
ATOM 1266 O O . TYR A 1 160 ? -19.861 -0.101 -20.445 1.00 41.84 160 TYR A O 1
ATOM 1274 N N . ASP A 1 161 ? -20.616 -2.190 -20.831 1.00 39.81 161 ASP A N 1
ATOM 1275 C CA . ASP A 1 161 ? -21.742 -2.222 -19.898 1.00 39.81 161 ASP A CA 1
ATOM 1276 C C . ASP A 1 161 ? -21.418 -3.285 -18.837 1.00 39.81 161 ASP A C 1
ATOM 1278 O O . ASP A 1 161 ? -21.852 -4.433 -18.915 1.00 39.81 161 ASP A O 1
ATOM 1282 N N . SER A 1 162 ? -20.509 -2.956 -17.913 1.00 47.59 162 SER A N 1
ATOM 1283 C CA . SER A 1 162 ? -20.226 -3.798 -16.747 1.00 47.59 162 SER A CA 1
ATOM 1284 C C . SER A 1 162 ? -19.795 -2.934 -15.564 1.00 47.59 162 SER A C 1
ATOM 1286 O O . SER A 1 162 ? -18.963 -2.042 -15.713 1.00 47.59 162 SER A O 1
ATOM 1288 N N . THR A 1 163 ? -20.357 -3.213 -14.389 1.00 57.59 163 THR A N 1
ATOM 1289 C CA . THR A 1 163 ? -20.088 -2.517 -13.121 1.00 57.59 163 THR A CA 1
ATOM 1290 C C . THR A 1 163 ? -18.845 -3.032 -12.382 1.00 57.59 163 THR A C 1
ATOM 1292 O O . THR A 1 163 ? -18.513 -2.509 -11.320 1.00 57.59 163 THR A O 1
ATOM 1295 N N . ALA A 1 164 ? -18.162 -4.056 -12.908 1.00 67.56 164 ALA A N 1
ATOM 1296 C CA . ALA A 1 164 ? -16.942 -4.612 -12.327 1.00 67.56 164 ALA A CA 1
ATOM 1297 C C . ALA A 1 164 ? -15.696 -3.873 -12.839 1.00 67.56 164 ALA A C 1
ATOM 1299 O O . ALA A 1 164 ? -15.651 -3.440 -13.991 1.00 67.56 164 ALA A O 1
ATOM 1300 N N . VAL A 1 165 ? -14.678 -3.749 -11.983 1.00 80.69 165 VAL A N 1
ATOM 1301 C CA . VAL A 1 165 ? -13.372 -3.226 -12.398 1.00 80.69 165 VAL A CA 1
ATOM 1302 C C . VAL A 1 165 ? -12.722 -4.238 -13.343 1.00 80.69 165 VAL A C 1
ATOM 1304 O O . VAL A 1 165 ? -12.550 -5.395 -12.969 1.00 80.69 165 VAL A O 1
ATOM 1307 N N . ASP A 1 166 ? -12.368 -3.796 -14.552 1.00 88.44 166 ASP A N 1
ATOM 1308 C CA . ASP A 1 166 ? -11.652 -4.601 -15.545 1.00 88.44 166 ASP A CA 1
ATOM 1309 C C . ASP A 1 166 ? -10.273 -3.994 -15.833 1.00 88.44 166 ASP A C 1
ATOM 1311 O O . ASP A 1 166 ? -10.142 -2.935 -16.457 1.00 88.44 166 ASP A O 1
ATOM 1315 N N . LEU A 1 167 ? -9.239 -4.685 -15.364 1.00 91.31 167 LEU A N 1
ATOM 1316 C CA . LEU A 1 167 ? -7.827 -4.406 -15.614 1.00 91.31 167 LEU A CA 1
ATOM 1317 C C . LEU A 1 167 ? -7.202 -5.463 -16.543 1.00 91.31 167 LEU A C 1
ATOM 1319 O O . LEU A 1 167 ? -5.977 -5.568 -16.626 1.00 91.31 167 LEU A O 1
ATOM 1323 N N . SER A 1 168 ? -8.023 -6.243 -17.256 1.00 89.56 168 SER A N 1
ATOM 1324 C CA . SER A 1 168 ? -7.549 -7.253 -18.203 1.00 89.56 168 SER A CA 1
ATOM 1325 C C . SER A 1 168 ? -6.628 -6.649 -19.255 1.00 89.56 168 SER A C 1
ATOM 1327 O O . SER A 1 168 ? -6.956 -5.658 -19.901 1.00 89.56 168 SER A O 1
ATOM 1329 N N . GLY A 1 169 ? -5.492 -7.306 -19.480 1.00 84.38 169 GLY A N 1
ATOM 1330 C CA . GLY A 1 169 ? -4.482 -6.859 -20.439 1.00 84.38 169 GLY A CA 1
ATOM 1331 C C . GLY A 1 169 ? -3.417 -5.935 -19.849 1.00 84.38 169 GLY A C 1
ATOM 1332 O O . GLY A 1 169 ? -2.397 -5.746 -20.509 1.00 84.38 169 GLY A O 1
ATOM 1333 N N . LEU A 1 170 ? -3.605 -5.442 -18.619 1.00 92.44 170 LEU A N 1
ATOM 1334 C CA . LEU A 1 170 ? -2.572 -4.733 -17.868 1.00 92.44 170 LEU A CA 1
ATOM 1335 C C . LEU A 1 170 ? -1.698 -5.708 -17.078 1.00 92.44 170 LEU A C 1
ATOM 1337 O O . LEU A 1 170 ? -2.157 -6.749 -16.597 1.00 92.44 170 LEU A O 1
ATOM 1341 N N . ARG A 1 171 ? -0.423 -5.352 -16.935 1.00 93.88 171 ARG A N 1
ATOM 1342 C CA . ARG A 1 171 ? 0.597 -6.123 -16.227 1.00 93.88 171 ARG A CA 1
ATOM 1343 C C . ARG A 1 171 ? 1.282 -5.236 -15.199 1.00 93.88 171 ARG A C 1
ATOM 1345 O O . ARG A 1 171 ? 1.799 -4.175 -15.538 1.00 93.88 171 ARG A O 1
ATOM 1352 N N . PHE A 1 172 ? 1.349 -5.688 -13.957 1.00 97.38 172 PHE A N 1
ATOM 1353 C CA . PHE A 1 172 ? 1.958 -4.953 -12.851 1.00 97.38 172 PHE A CA 1
ATOM 1354 C C . PHE A 1 172 ? 3.155 -5.708 -12.296 1.00 97.38 172 PHE A C 1
ATOM 1356 O O . PHE A 1 172 ? 3.149 -6.936 -12.237 1.00 97.38 172 PHE A O 1
ATOM 1363 N N . TYR A 1 173 ? 4.171 -4.979 -11.847 1.00 97.94 173 TYR A N 1
ATOM 1364 C CA . TYR A 1 173 ? 5.248 -5.546 -11.046 1.00 97.94 173 TYR A CA 1
ATOM 1365 C C . TYR A 1 173 ? 5.232 -4.925 -9.652 1.00 97.94 173 TYR A C 1
ATOM 1367 O O . TYR A 1 173 ? 5.488 -3.730 -9.507 1.00 97.94 173 TYR A O 1
ATOM 1375 N N . LEU A 1 174 ? 4.980 -5.735 -8.626 1.00 98.31 174 LEU A N 1
ATOM 1376 C CA . LEU A 1 174 ? 5.009 -5.309 -7.230 1.00 98.31 174 LEU A CA 1
ATOM 1377 C C . LEU A 1 174 ? 6.312 -5.766 -6.569 1.00 98.31 174 LEU A C 1
ATOM 1379 O O . LEU A 1 174 ? 6.600 -6.960 -6.459 1.00 98.31 174 LEU A O 1
ATOM 1383 N N . ASN A 1 175 ? 7.109 -4.816 -6.098 1.00 96.62 175 ASN A N 1
ATOM 1384 C CA . ASN A 1 175 ? 8.307 -5.089 -5.322 1.00 96.62 175 ASN A CA 1
ATOM 1385 C C . ASN A 1 175 ? 8.066 -4.737 -3.849 1.00 96.62 175 ASN A C 1
ATOM 1387 O O . ASN A 1 175 ? 8.253 -3.588 -3.464 1.00 96.62 175 ASN A O 1
ATOM 1391 N N . PRO A 1 176 ? 7.676 -5.695 -2.993 1.00 95.12 176 PRO A N 1
ATOM 1392 C CA . PRO A 1 176 ? 7.753 -5.473 -1.557 1.00 95.12 176 PRO A CA 1
ATOM 1393 C C . PRO A 1 176 ? 9.228 -5.364 -1.141 1.00 95.12 176 PRO A C 1
ATOM 1395 O O . PRO A 1 176 ? 9.990 -6.330 -1.269 1.00 95.12 176 PRO A O 1
ATOM 1398 N N . GLY A 1 177 ? 9.630 -4.181 -0.674 1.00 93.31 177 GLY A N 1
ATOM 1399 C CA . GLY A 1 177 ? 11.004 -3.855 -0.301 1.00 93.31 177 GLY A CA 1
ATOM 1400 C C . GLY A 1 177 ? 11.577 -4.767 0.784 1.00 93.31 177 GLY A C 1
ATOM 1401 O O . GLY A 1 177 ? 10.816 -5.339 1.568 1.00 93.31 177 GLY A O 1
ATOM 1402 N N . HIS A 1 178 ? 12.908 -4.881 0.850 1.00 89.25 178 HIS A N 1
ATOM 1403 C CA . HIS A 1 178 ? 13.634 -5.706 1.835 1.00 89.25 178 HIS A CA 1
ATOM 1404 C C . HIS A 1 178 ? 13.266 -7.206 1.779 1.00 89.25 178 HIS A C 1
ATOM 1406 O O . HIS A 1 178 ? 12.706 -7.680 0.785 1.00 89.25 178 HIS A O 1
ATOM 1412 N N . GLY A 1 179 ? 13.602 -7.958 2.832 1.00 81.75 179 GLY A N 1
ATOM 1413 C CA . GLY A 1 179 ? 13.215 -9.353 3.016 1.00 81.75 179 GLY A CA 1
ATOM 1414 C C . GLY A 1 179 ? 13.929 -10.030 4.187 1.00 81.75 179 GLY A C 1
ATOM 1415 O O . GLY A 1 179 ? 15.076 -9.731 4.510 1.00 81.75 179 GLY A O 1
ATOM 1416 N N . GLY A 1 180 ? 13.288 -11.028 4.795 1.00 72.38 180 GLY A N 1
ATOM 1417 C CA . GLY A 1 180 ? 14.040 -12.097 5.442 1.00 72.38 180 GLY A CA 1
ATOM 1418 C C . GLY A 1 180 ? 14.578 -11.869 6.843 1.00 72.38 180 GLY A C 1
ATOM 1419 O O . GLY A 1 180 ? 15.470 -12.628 7.228 1.00 72.38 180 GLY A O 1
ATOM 1420 N N . TYR A 1 181 ? 14.073 -10.874 7.579 1.00 72.75 181 TYR A N 1
ATOM 1421 C CA . TYR A 1 181 ? 14.411 -10.642 8.991 1.00 72.75 181 TYR A CA 1
ATOM 1422 C C . TYR A 1 181 ? 15.927 -10.536 9.234 1.00 72.75 181 TYR A C 1
ATOM 1424 O O . TYR A 1 181 ? 16.465 -11.044 10.219 1.00 72.75 181 TYR A O 1
ATOM 1432 N N . ASN A 1 182 ? 16.644 -9.945 8.276 1.00 72.19 182 ASN A N 1
ATOM 1433 C CA . ASN A 1 182 ? 18.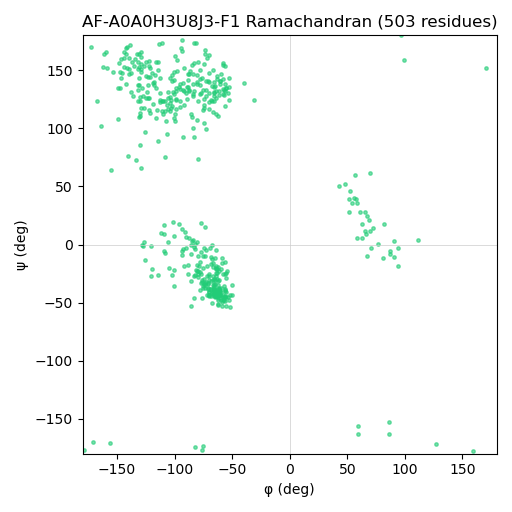104 -9.913 8.251 1.00 72.19 182 ASN A CA 1
ATOM 1434 C C . ASN A 1 182 ? 18.631 -8.471 8.430 1.00 72.19 182 ASN A C 1
ATOM 1436 O O . ASN A 1 182 ? 17.843 -7.528 8.422 1.00 72.19 182 ASN A O 1
ATOM 1440 N N . PRO A 1 183 ? 19.950 -8.252 8.588 1.00 73.81 183 PRO A N 1
ATOM 1441 C CA . PRO A 1 183 ? 20.501 -6.910 8.812 1.00 73.81 183 PRO A CA 1
ATOM 1442 C C . PRO A 1 183 ? 20.212 -5.863 7.717 1.00 73.81 183 PRO A C 1
ATOM 1444 O O . PRO A 1 183 ? 20.388 -4.674 7.969 1.00 73.81 183 PRO A O 1
ATOM 1447 N N . ASN A 1 184 ? 19.790 -6.269 6.514 1.00 74.94 184 ASN A N 1
ATOM 1448 C CA . ASN A 1 184 ? 19.368 -5.360 5.442 1.00 74.94 184 ASN A CA 1
ATOM 1449 C C . ASN A 1 184 ? 17.891 -4.944 5.535 1.00 74.94 184 ASN A C 1
ATOM 1451 O O . ASN A 1 184 ? 17.470 -4.062 4.784 1.00 74.94 184 ASN A O 1
ATOM 1455 N N . ASP A 1 185 ? 17.117 -5.545 6.434 1.00 82.31 185 ASP A N 1
ATOM 1456 C CA . ASP A 1 185 ? 15.722 -5.216 6.736 1.00 82.31 185 ASP A CA 1
ATOM 1457 C C . ASP A 1 185 ? 15.629 -4.024 7.708 1.00 82.31 185 ASP A C 1
ATOM 1459 O O . ASP A 1 185 ? 16.651 -3.414 8.029 1.00 82.31 185 ASP A O 1
ATOM 1463 N N . ARG A 1 186 ? 14.433 -3.666 8.180 1.00 91.12 186 ARG A N 1
ATOM 1464 C CA . ARG A 1 186 ? 14.217 -2.658 9.227 1.00 91.12 186 ARG A CA 1
ATOM 1465 C C . ARG A 1 186 ? 13.275 -3.199 10.287 1.00 91.12 186 ARG A C 1
ATOM 1467 O O . ARG A 1 186 ? 12.154 -3.587 9.978 1.00 91.12 186 ARG A O 1
ATOM 1474 N N . SER A 1 187 ? 13.730 -3.194 11.537 1.00 88.00 187 SER A N 1
ATOM 1475 C CA . SER A 1 187 ? 12.918 -3.565 12.695 1.00 88.00 187 SER A CA 1
ATOM 1476 C C . SER A 1 187 ? 12.661 -2.355 13.589 1.00 88.00 187 SER A C 1
ATOM 1478 O O . SER A 1 187 ? 13.536 -1.499 13.749 1.00 88.00 187 SER A O 1
ATOM 1480 N N . ALA A 1 188 ? 11.465 -2.293 14.170 1.00 93.94 188 ALA A N 1
ATOM 1481 C CA . ALA A 1 188 ? 11.030 -1.199 15.028 1.00 93.94 188 ALA A CA 1
ATOM 1482 C C . ALA A 1 188 ? 10.427 -1.715 16.334 1.00 93.94 188 ALA A C 1
ATOM 1484 O O . ALA A 1 188 ? 9.920 -2.833 16.419 1.00 93.94 188 ALA A O 1
ATOM 1485 N N . TRP A 1 189 ? 10.524 -0.880 17.365 1.00 95.06 189 TRP A N 1
ATOM 1486 C CA . TRP A 1 189 ? 9.984 -1.171 18.685 1.00 95.06 189 TRP A CA 1
ATOM 1487 C C . TRP A 1 189 ? 8.451 -1.134 18.659 1.00 95.06 189 TRP A C 1
ATOM 1489 O O . TRP A 1 189 ? 7.857 -0.246 18.048 1.00 95.06 189 TRP A O 1
ATOM 1499 N N . THR A 1 190 ? 7.824 -2.068 19.373 1.00 95.00 190 THR A N 1
ATOM 1500 C CA . THR A 1 190 ? 6.387 -2.055 19.676 1.00 95.00 190 THR A CA 1
ATOM 1501 C C . THR A 1 190 ? 6.166 -2.390 21.149 1.00 95.00 190 THR A C 1
ATOM 1503 O O . THR A 1 190 ? 7.034 -2.988 21.784 1.00 95.00 190 THR A O 1
ATOM 1506 N N . VAL A 1 191 ? 5.004 -2.035 21.699 1.00 95.75 191 VAL A N 1
ATOM 1507 C CA . VAL A 1 191 ? 4.641 -2.322 23.094 1.00 95.75 191 VAL A CA 1
ATOM 1508 C C . VAL A 1 191 ? 4.670 -3.830 23.387 1.00 95.75 191 VAL A C 1
ATOM 1510 O O . VAL A 1 191 ? 5.327 -4.206 24.358 1.00 95.75 191 VAL A O 1
ATOM 1513 N N . PRO A 1 192 ? 4.038 -4.717 22.583 1.00 93.06 192 PRO A N 1
ATOM 1514 C CA . PRO A 1 192 ? 4.034 -6.150 22.890 1.00 93.06 192 PRO A CA 1
ATOM 1515 C C . PRO A 1 192 ? 5.372 -6.836 22.608 1.00 93.06 192 PRO A C 1
ATOM 1517 O O . PRO A 1 192 ? 5.701 -7.821 23.266 1.00 93.06 192 PRO A O 1
ATOM 1520 N N . VAL A 1 193 ? 6.129 -6.332 21.627 1.00 88.62 193 VAL A N 1
ATOM 1521 C CA . VAL A 1 193 ? 7.417 -6.894 21.202 1.00 88.62 193 VAL A CA 1
ATOM 1522 C C . VAL A 1 193 ? 8.463 -5.775 21.151 1.00 88.62 193 VAL A C 1
ATOM 1524 O O . VAL A 1 193 ? 8.662 -5.147 20.102 1.00 88.62 193 VAL A O 1
ATOM 1527 N N . PRO A 1 194 ? 9.111 -5.473 22.290 1.00 89.56 194 PRO A N 1
ATOM 1528 C CA . PRO A 1 194 ? 10.084 -4.392 22.379 1.00 89.56 194 PRO A CA 1
ATOM 1529 C C . PRO A 1 194 ? 11.461 -4.766 21.804 1.00 89.56 194 PRO A C 1
ATOM 1531 O O . PRO A 1 194 ? 12.270 -3.876 21.521 1.00 89.56 194 PRO A O 1
ATOM 1534 N N . GLU A 1 195 ? 11.763 -6.057 21.636 1.00 81.50 195 GLU A N 1
ATOM 1535 C CA . GLU A 1 195 ? 13.036 -6.521 21.086 1.00 81.50 195 GLU A CA 1
ATOM 1536 C C . GLU A 1 195 ? 13.111 -6.288 19.571 1.00 81.50 195 GLU A C 1
ATOM 1538 O O . GLU A 1 195 ? 12.547 -7.028 18.766 1.00 81.50 195 GLU A O 1
ATOM 1543 N N . THR A 1 196 ? 13.869 -5.269 19.172 1.00 85.44 196 THR A N 1
ATOM 1544 C CA . THR A 1 196 ? 14.144 -4.995 17.755 1.00 85.44 196 THR A CA 1
ATOM 1545 C C . THR A 1 196 ? 15.217 -5.933 17.202 1.00 85.44 196 THR A C 1
ATOM 1547 O O . THR A 1 196 ? 16.121 -6.362 17.920 1.00 85.44 196 THR A O 1
ATOM 1550 N N . TRP A 1 197 ? 15.135 -6.232 15.905 1.00 77.62 197 TRP A N 1
ATOM 1551 C CA . TRP A 1 197 ? 16.108 -7.012 15.120 1.00 77.62 197 TRP A CA 1
ATOM 1552 C C . TRP A 1 197 ? 16.255 -8.497 15.463 1.00 77.62 197 TRP A C 1
ATOM 1554 O O . TRP A 1 197 ? 16.928 -9.221 14.731 1.00 77.62 197 TRP A O 1
ATOM 1564 N N . THR A 1 198 ? 15.662 -8.966 16.556 1.00 70.94 198 THR A N 1
ATOM 1565 C CA . THR A 1 198 ? 15.862 -10.336 17.055 1.00 70.94 198 THR A CA 1
ATOM 1566 C C . THR A 1 198 ? 14.580 -11.153 17.110 1.00 70.94 198 THR A C 1
ATOM 1568 O O . THR A 1 198 ? 14.662 -12.381 17.106 1.00 70.94 198 THR A O 1
ATOM 1571 N N . ASN A 1 199 ? 13.414 -10.502 17.136 1.00 74.62 199 ASN A N 1
ATOM 1572 C CA . ASN A 1 199 ? 12.126 -11.171 17.234 1.00 74.62 199 ASN A CA 1
ATOM 1573 C C . ASN A 1 199 ? 11.336 -11.054 15.913 1.00 74.62 199 ASN A C 1
ATOM 1575 O O . ASN A 1 199 ? 10.924 -9.947 15.560 1.00 74.62 199 ASN A O 1
ATOM 1579 N N . PRO A 1 200 ? 11.107 -12.158 15.176 1.00 71.75 200 PRO A N 1
ATOM 1580 C CA . PRO A 1 200 ? 10.355 -12.134 13.918 1.00 71.75 200 PRO A CA 1
ATOM 1581 C C . PRO A 1 200 ? 8.870 -11.786 14.096 1.00 71.75 200 PRO A C 1
ATOM 1583 O O . PRO A 1 200 ? 8.243 -11.361 13.129 1.00 71.75 200 PRO A O 1
ATOM 1586 N N . ASP A 1 201 ? 8.326 -11.923 15.309 1.00 77.31 201 ASP A N 1
ATOM 1587 C CA . ASP A 1 201 ? 6.942 -11.550 15.620 1.00 77.31 201 ASP A CA 1
ATOM 1588 C C . ASP A 1 201 ? 6.778 -10.029 15.792 1.00 77.31 201 ASP A C 1
ATOM 1590 O O . ASP A 1 201 ? 5.658 -9.525 15.778 1.00 77.31 201 ASP A O 1
ATOM 1594 N N . GLY A 1 202 ? 7.882 -9.289 15.958 1.00 80.50 202 GLY A N 1
ATOM 1595 C CA . GLY A 1 202 ? 7.884 -7.830 16.072 1.00 80.50 202 GLY A CA 1
ATOM 1596 C C . GLY A 1 202 ? 7.656 -7.112 14.740 1.00 80.50 202 GLY A C 1
ATOM 1597 O O . GLY A 1 202 ? 7.386 -7.721 13.704 1.00 80.50 202 GLY A O 1
ATOM 1598 N N . TYR A 1 203 ? 7.789 -5.785 14.746 1.00 92.38 203 TYR A N 1
ATOM 1599 C CA . TYR A 1 203 ? 7.693 -5.020 13.508 1.00 92.38 203 TYR A CA 1
ATOM 1600 C C . TYR A 1 203 ? 8.903 -5.284 12.608 1.00 92.38 203 TYR A C 1
ATOM 1602 O O . TYR A 1 203 ? 10.053 -5.120 13.035 1.00 92.38 203 TYR A O 1
ATOM 1610 N N . TRP A 1 204 ? 8.611 -5.591 11.344 1.00 90.44 204 TRP A N 1
ATOM 1611 C CA . TRP A 1 204 ? 9.574 -5.643 10.251 1.00 90.44 204 TRP A CA 1
ATOM 1612 C C . TRP A 1 204 ? 8.993 -4.973 9.012 1.00 90.44 204 TRP A C 1
ATOM 1614 O O . TRP A 1 204 ? 7.898 -5.324 8.565 1.00 90.44 204 TRP A O 1
ATOM 1624 N N . GLU A 1 205 ? 9.735 -4.027 8.440 1.00 95.75 205 GLU A N 1
ATOM 1625 C CA . GLU A 1 205 ? 9.307 -3.299 7.244 1.00 95.75 205 GLU A CA 1
ATOM 1626 C C . GLU A 1 205 ? 9.075 -4.265 6.078 1.00 95.75 205 GLU A C 1
ATOM 1628 O O . GLU A 1 205 ? 8.064 -4.178 5.383 1.00 95.75 205 GLU A O 1
ATOM 1633 N N . SER A 1 206 ? 9.942 -5.267 5.915 1.00 92.06 206 SER A N 1
ATOM 1634 C CA . SER A 1 206 ? 9.760 -6.314 4.910 1.00 92.06 206 SER A CA 1
ATOM 1635 C C . SER A 1 206 ? 8.429 -7.069 5.031 1.00 92.06 206 SER A C 1
ATOM 1637 O O . SER A 1 206 ? 7.825 -7.393 4.003 1.00 92.06 206 SER A O 1
ATOM 1639 N N . GLU A 1 207 ? 7.943 -7.345 6.243 1.00 87.19 207 GLU A N 1
ATOM 1640 C CA . GLU A 1 207 ? 6.671 -8.045 6.449 1.00 87.19 207 GLU A CA 1
ATOM 1641 C C . GLU A 1 207 ? 5.503 -7.129 6.089 1.00 87.19 207 GLU A C 1
ATOM 1643 O O . GLU A 1 207 ? 4.590 -7.533 5.369 1.00 87.19 207 GLU A O 1
ATOM 1648 N N . VAL A 1 208 ? 5.565 -5.867 6.512 1.00 96.25 208 VAL A N 1
ATOM 1649 C CA . VAL A 1 208 ? 4.567 -4.852 6.157 1.00 96.25 208 VAL A CA 1
ATOM 1650 C C . VAL A 1 208 ? 4.477 -4.683 4.643 1.00 96.25 208 VAL A C 1
ATOM 1652 O O . VAL A 1 208 ? 3.397 -4.840 4.068 1.00 96.25 208 VAL A O 1
ATOM 1655 N N . ASN A 1 209 ? 5.615 -4.445 3.989 1.00 97.44 209 ASN A N 1
ATOM 1656 C CA . ASN A 1 209 ? 5.709 -4.261 2.545 1.00 97.44 209 ASN A CA 1
ATOM 1657 C C . ASN A 1 209 ? 5.135 -5.467 1.797 1.00 97.44 209 ASN A C 1
ATOM 1659 O O . ASN A 1 209 ? 4.369 -5.306 0.846 1.00 97.44 209 ASN A O 1
ATOM 1663 N N . LEU A 1 210 ? 5.468 -6.683 2.247 1.00 92.62 210 LEU A N 1
ATOM 1664 C CA . LEU A 1 210 ? 4.960 -7.918 1.661 1.00 92.62 210 LEU A CA 1
ATOM 1665 C C . LEU A 1 210 ? 3.449 -8.022 1.780 1.00 92.62 210 LEU A C 1
ATOM 1667 O O . LEU A 1 210 ? 2.781 -8.281 0.784 1.00 92.62 210 LEU A O 1
ATOM 1671 N N . ARG A 1 211 ? 2.908 -7.832 2.983 1.00 91.56 211 ARG A N 1
ATOM 1672 C CA . ARG A 1 211 ? 1.474 -7.975 3.231 1.00 91.56 211 ARG A CA 1
ATOM 1673 C C . ARG A 1 211 ? 0.658 -6.988 2.410 1.00 91.56 211 ARG A C 1
ATOM 1675 O O . ARG A 1 211 ? -0.313 -7.395 1.779 1.00 91.56 211 ARG A O 1
ATOM 1682 N N . VAL A 1 212 ? 1.090 -5.729 2.338 1.00 98.69 212 VAL A N 1
ATOM 1683 C CA . VAL A 1 212 ? 0.453 -4.730 1.468 1.00 98.69 212 VAL A CA 1
ATOM 1684 C C . VAL A 1 212 ? 0.524 -5.163 -0.001 1.00 98.69 212 VAL A C 1
ATOM 1686 O O . VAL A 1 212 ? -0.490 -5.130 -0.698 1.00 98.69 212 VAL A O 1
ATOM 1689 N N . ALA A 1 213 ? 1.688 -5.620 -0.471 1.00 98.06 213 ALA A N 1
ATOM 1690 C CA . ALA A 1 213 ? 1.862 -6.062 -1.853 1.00 98.06 213 ALA A CA 1
ATOM 1691 C C . ALA A 1 213 ? 0.999 -7.288 -2.202 1.00 98.06 213 ALA A C 1
ATOM 1693 O O . ALA A 1 213 ? 0.459 -7.354 -3.302 1.00 98.06 213 ALA A O 1
ATOM 1694 N N . LEU A 1 214 ? 0.841 -8.241 -1.276 1.00 86.81 214 LEU A N 1
ATOM 1695 C CA . LEU A 1 214 ? -0.012 -9.420 -1.453 1.00 86.81 214 LEU A CA 1
ATOM 1696 C C . LEU A 1 214 ? -1.492 -9.028 -1.547 1.00 86.81 214 LEU A C 1
ATOM 1698 O O . LEU A 1 214 ? -2.176 -9.485 -2.457 1.00 86.81 214 LEU A O 1
ATOM 1702 N N . TYR A 1 215 ? -1.971 -8.128 -0.680 1.00 94.25 215 TYR A N 1
ATOM 1703 C CA . TYR A 1 215 ? -3.342 -7.620 -0.783 1.00 94.25 215 TYR A CA 1
ATOM 1704 C C . TYR A 1 215 ? -3.585 -6.869 -2.088 1.00 94.25 215 TYR A C 1
ATOM 1706 O O . TYR A 1 215 ? -4.631 -7.046 -2.711 1.00 94.25 215 TYR A O 1
ATOM 1714 N N . LEU A 1 216 ? -2.618 -6.058 -2.523 1.00 98.75 216 LEU A N 1
ATOM 1715 C CA . LEU A 1 216 ? -2.717 -5.344 -3.789 1.00 98.75 216 LEU A CA 1
ATOM 1716 C C . LEU A 1 216 ? -2.725 -6.314 -4.976 1.00 98.75 216 LEU A C 1
ATOM 1718 O O . LEU A 1 216 ? -3.568 -6.168 -5.857 1.00 98.75 216 LEU A O 1
ATOM 1722 N N . ARG A 1 217 ? -1.840 -7.322 -4.982 1.00 97.62 217 ARG A N 1
ATOM 1723 C CA . ARG A 1 217 ? -1.838 -8.390 -5.993 1.00 97.62 217 ARG A CA 1
ATOM 1724 C C . ARG A 1 217 ? -3.221 -9.016 -6.099 1.00 97.62 217 ARG A C 1
ATOM 1726 O O . ARG A 1 217 ? -3.770 -9.058 -7.193 1.00 97.62 217 ARG A O 1
ATOM 1733 N N . ASP A 1 218 ? -3.782 -9.464 -4.980 1.00 85.81 218 ASP A N 1
ATOM 1734 C CA . ASP A 1 218 ? -5.047 -10.196 -4.985 1.00 85.81 218 ASP A CA 1
ATOM 1735 C C . ASP A 1 218 ? -6.190 -9.337 -5.553 1.00 85.81 218 ASP A C 1
ATOM 1737 O O . ASP A 1 218 ? -7.017 -9.848 -6.305 1.00 85.81 218 ASP A O 1
ATOM 1741 N N . MET A 1 219 ? -6.223 -8.031 -5.252 1.00 94.81 219 MET A N 1
ATOM 1742 C CA . MET A 1 219 ? -7.202 -7.098 -5.833 1.00 94.81 219 MET A CA 1
ATOM 1743 C C . MET A 1 219 ? -7.006 -6.912 -7.346 1.00 94.81 219 MET A C 1
ATOM 1745 O O . MET A 1 219 ? -7.981 -6.907 -8.096 1.00 94.81 219 MET A O 1
ATOM 1749 N N . LEU A 1 220 ? -5.758 -6.786 -7.805 1.00 97.19 220 LEU A N 1
ATOM 1750 C CA . LEU A 1 220 ? -5.427 -6.609 -9.222 1.00 97.19 220 LEU A CA 1
ATOM 1751 C C . LEU A 1 220 ? -5.722 -7.867 -10.053 1.00 97.19 220 LEU A C 1
ATOM 1753 O O . LEU A 1 220 ? -6.313 -7.766 -11.127 1.00 97.19 220 LEU A O 1
ATOM 1757 N N . GLU A 1 221 ? -5.360 -9.047 -9.550 1.00 89.31 221 GLU A N 1
ATOM 1758 C CA . GLU A 1 221 ? -5.630 -10.329 -10.211 1.00 89.31 221 GLU A CA 1
ATOM 1759 C C . GLU A 1 221 ? -7.134 -10.632 -10.254 1.00 89.31 221 GLU A C 1
ATOM 1761 O O . GLU A 1 221 ? -7.640 -11.101 -11.274 1.00 89.31 221 GLU A O 1
ATOM 1766 N N . GLN A 1 222 ? -7.884 -10.298 -9.194 1.00 84.06 222 GLN A N 1
ATOM 1767 C CA . GLN A 1 222 ? -9.353 -10.388 -9.198 1.00 84.06 222 GLN A CA 1
ATOM 1768 C C . GLN A 1 222 ? -9.997 -9.475 -10.250 1.00 84.06 222 GLN A C 1
ATOM 1770 O O . GLN A 1 222 ? -11.042 -9.825 -10.797 1.00 84.06 222 GLN A O 1
ATOM 1775 N N . ALA A 1 223 ? -9.367 -8.341 -10.564 1.00 88.19 223 ALA A N 1
ATOM 1776 C CA . ALA A 1 223 ? -9.779 -7.437 -11.635 1.00 88.19 223 ALA A CA 1
ATOM 1777 C C . ALA A 1 223 ? -9.251 -7.843 -13.027 1.00 88.19 223 ALA A C 1
ATOM 1779 O O . ALA A 1 223 ? -9.464 -7.120 -13.997 1.00 88.19 223 ALA A O 1
ATOM 1780 N N . GLY A 1 224 ? -8.567 -8.986 -13.150 1.00 87.38 224 GLY A N 1
ATOM 1781 C CA . GLY A 1 224 ? -8.106 -9.545 -14.424 1.00 87.38 224 GLY A CA 1
ATOM 1782 C C . GLY A 1 224 ? -6.708 -9.112 -14.875 1.00 87.38 224 GLY A C 1
ATOM 1783 O O . GLY A 1 224 ? -6.280 -9.518 -15.959 1.00 87.38 224 GLY A O 1
ATOM 1784 N N . ALA A 1 225 ? -5.980 -8.324 -14.080 1.00 91.12 225 ALA A N 1
ATOM 1785 C CA . ALA A 1 225 ? -4.602 -7.956 -14.398 1.00 91.12 225 ALA A CA 1
ATOM 1786 C C . ALA A 1 225 ? -3.623 -9.122 -14.173 1.00 91.12 225 ALA A C 1
ATOM 1788 O O . ALA A 1 225 ? -3.848 -9.996 -13.337 1.00 91.12 225 ALA A O 1
ATOM 1789 N N . GLU A 1 226 ? -2.488 -9.104 -14.873 1.00 90.06 226 GLU A N 1
ATOM 1790 C CA . GLU A 1 226 ? -1.348 -9.969 -14.549 1.00 90.06 226 GLU A CA 1
ATOM 1791 C C . GLU A 1 226 ? -0.456 -9.273 -13.518 1.00 90.06 226 GLU A C 1
ATOM 1793 O O . GLU A 1 226 ? -0.086 -8.112 -13.699 1.00 90.06 226 GLU A O 1
ATOM 1798 N N . VAL A 1 227 ? -0.056 -9.976 -12.459 1.00 88.38 227 VAL A N 1
ATOM 1799 C CA . VAL A 1 227 ? 0.833 -9.415 -11.437 1.00 88.38 227 VAL A CA 1
ATOM 1800 C C . VAL A 1 227 ? 2.085 -10.268 -11.288 1.00 88.38 227 VAL A C 1
ATOM 1802 O O . VAL A 1 227 ? 2.036 -11.469 -11.041 1.00 88.38 227 VAL A O 1
ATOM 1805 N N . LEU A 1 228 ? 3.238 -9.618 -11.408 1.00 87.25 228 LEU A N 1
ATOM 1806 C CA . LEU A 1 228 ? 4.536 -10.169 -11.052 1.00 87.25 228 LEU A CA 1
ATOM 1807 C C . LEU A 1 228 ? 4.965 -9.593 -9.707 1.00 87.25 228 LEU A C 1
ATOM 1809 O O . LEU A 1 228 ? 4.694 -8.432 -9.403 1.00 87.25 228 LEU A O 1
ATOM 1813 N N . MET A 1 229 ? 5.665 -10.391 -8.903 1.00 88.56 229 MET A N 1
ATOM 1814 C CA . MET A 1 229 ? 6.192 -9.939 -7.620 1.00 88.56 229 MET A CA 1
ATOM 1815 C C . MET A 1 229 ? 7.663 -10.291 -7.468 1.00 88.56 229 MET A C 1
ATOM 1817 O O . MET A 1 229 ? 8.092 -11.383 -7.844 1.00 88.56 229 MET A O 1
ATOM 1821 N N . SER A 1 230 ? 8.433 -9.402 -6.839 1.00 86.88 230 SER A N 1
ATOM 1822 C CA . SER A 1 230 ? 9.837 -9.701 -6.540 1.00 86.88 230 SER A CA 1
ATOM 1823 C C . SER A 1 230 ? 9.992 -10.834 -5.523 1.00 86.88 230 SER A C 1
ATOM 1825 O O . SER A 1 230 ? 10.991 -11.554 -5.564 1.00 86.88 230 SER A O 1
ATOM 1827 N N . ARG A 1 231 ? 9.024 -10.977 -4.610 1.00 82.94 231 ARG A N 1
ATOM 1828 C CA . ARG A 1 231 ? 8.909 -12.040 -3.604 1.00 82.94 231 ARG A CA 1
ATOM 1829 C C . ARG A 1 231 ? 7.458 -12.150 -3.127 1.00 82.94 231 ARG A C 1
ATOM 1831 O O . ARG A 1 231 ? 6.735 -11.157 -3.127 1.00 82.94 231 ARG A O 1
ATOM 1838 N N . THR A 1 232 ? 7.063 -13.346 -2.703 1.00 80.25 232 THR A N 1
ATOM 1839 C CA . THR A 1 232 ? 5.728 -13.652 -2.148 1.00 80.25 232 THR A CA 1
ATOM 1840 C C . THR A 1 232 ? 5.794 -14.190 -0.718 1.00 80.25 232 THR A C 1
ATOM 1842 O O . THR A 1 232 ? 4.762 -14.435 -0.101 1.00 80.25 232 THR A O 1
ATOM 1845 N N . THR A 1 233 ? 7.002 -14.339 -0.169 1.00 74.88 233 THR A N 1
ATOM 1846 C CA . THR A 1 233 ? 7.254 -14.707 1.225 1.00 74.88 233 THR A CA 1
ATOM 1847 C C . THR A 1 233 ? 8.234 -13.718 1.852 1.00 74.88 233 THR A C 1
ATOM 1849 O O . THR A 1 233 ? 8.887 -12.927 1.156 1.00 74.88 233 THR A O 1
ATOM 1852 N N . ASN A 1 234 ? 8.318 -13.746 3.184 1.00 75.31 234 ASN A N 1
ATOM 1853 C CA . ASN A 1 234 ? 9.299 -12.969 3.933 1.00 75.31 234 ASN A CA 1
ATOM 1854 C C . ASN A 1 234 ? 10.498 -13.808 4.393 1.00 75.31 234 ASN A C 1
ATOM 1856 O O . ASN A 1 234 ? 11.217 -13.424 5.304 1.00 75.31 234 ASN A O 1
ATOM 1860 N N . GLU A 1 235 ? 10.724 -14.968 3.774 1.00 65.12 235 GLU A N 1
ATOM 1861 C CA . GLU A 1 235 ? 11.956 -15.733 3.964 1.00 65.12 235 GLU A CA 1
ATOM 1862 C C . GLU A 1 235 ? 13.064 -15.062 3.131 1.00 65.12 235 GLU A C 1
ATOM 1864 O O . GLU A 1 235 ? 12.868 -14.783 1.943 1.00 65.12 235 GLU A O 1
ATOM 1869 N N . SER A 1 236 ? 14.227 -14.778 3.729 1.00 51.00 236 SER A N 1
ATOM 1870 C CA . SER A 1 236 ? 15.361 -14.176 3.010 1.00 51.00 236 SER A CA 1
ATOM 1871 C C . SER A 1 236 ? 15.678 -15.007 1.767 1.00 51.00 236 SER A C 1
ATOM 1873 O O . SER A 1 236 ? 15.904 -16.213 1.842 1.00 51.00 236 SER A O 1
ATOM 1875 N N . GLY A 1 237 ? 15.675 -14.371 0.597 1.00 50.03 237 GLY A N 1
ATOM 1876 C CA . GLY A 1 237 ? 16.042 -15.025 -0.662 1.00 50.03 237 GLY A CA 1
ATOM 1877 C C . GLY A 1 237 ? 15.110 -16.131 -1.169 1.00 50.03 237 GLY A C 1
ATOM 1878 O O . GLY A 1 237 ? 15.457 -16.782 -2.158 1.00 50.03 237 GLY A O 1
ATOM 1879 N N . ALA A 1 238 ? 13.931 -16.343 -0.577 1.00 42.09 238 ALA A N 1
ATOM 1880 C CA . ALA A 1 238 ? 12.981 -17.316 -1.102 1.00 42.09 238 ALA A CA 1
ATOM 1881 C C . ALA A 1 238 ? 12.130 -16.696 -2.221 1.00 42.09 238 ALA A C 1
ATOM 1883 O O . ALA A 1 238 ? 11.126 -16.024 -1.996 1.00 42.09 238 ALA A O 1
ATOM 1884 N N . SER A 1 239 ? 12.499 -16.982 -3.469 1.00 43.44 239 SER A N 1
ATOM 1885 C CA . SER A 1 239 ? 11.483 -17.107 -4.513 1.00 43.44 239 SER A CA 1
ATOM 1886 C C . SER A 1 239 ? 10.492 -18.196 -4.087 1.00 43.44 239 SER A C 1
ATOM 1888 O O . SER A 1 239 ? 10.933 -19.270 -3.669 1.00 43.44 239 SER A O 1
ATOM 1890 N N . ASP A 1 240 ? 9.195 -17.929 -4.213 1.00 38.03 240 ASP A N 1
ATOM 1891 C CA . ASP A 1 240 ? 8.086 -18.848 -3.947 1.00 38.03 240 ASP A CA 1
ATOM 1892 C C . ASP A 1 240 ? 8.418 -20.333 -4.221 1.00 38.03 240 ASP A C 1
ATOM 1894 O O . ASP A 1 240 ? 8.823 -20.721 -5.324 1.00 38.03 240 ASP A O 1
ATOM 1898 N N . ARG A 1 241 ? 8.229 -21.194 -3.210 1.00 33.91 241 ARG A N 1
ATOM 1899 C CA . ARG A 1 241 ? 8.477 -22.647 -3.298 1.00 33.91 241 ARG A CA 1
ATOM 1900 C C . ARG A 1 241 ? 7.483 -23.372 -4.213 1.00 33.91 241 ARG A C 1
ATOM 1902 O O . ARG A 1 241 ? 7.737 -24.528 -4.552 1.00 33.91 241 ARG A O 1
ATOM 1909 N N . THR A 1 242 ? 6.402 -22.727 -4.653 1.00 36.59 242 THR A N 1
ATOM 1910 C CA . THR A 1 242 ? 5.446 -23.290 -5.625 1.00 36.59 242 THR A CA 1
ATOM 1911 C C . THR A 1 242 ? 5.891 -23.146 -7.086 1.00 36.59 242 THR A C 1
ATOM 1913 O O . THR A 1 242 ? 5.278 -23.733 -7.975 1.00 36.59 242 THR A O 1
ATOM 1916 N N . TYR A 1 243 ? 7.020 -22.477 -7.346 1.00 34.66 243 TYR A N 1
ATOM 1917 C CA . TYR A 1 243 ? 7.493 -22.177 -8.703 1.00 34.66 243 TYR A CA 1
ATOM 1918 C C . TYR A 1 243 ? 8.478 -23.215 -9.300 1.00 34.66 243 TYR A C 1
ATOM 1920 O O . TYR A 1 243 ? 8.874 -23.096 -10.456 1.00 34.66 243 TYR A O 1
ATOM 1928 N N . TYR A 1 244 ? 8.890 -24.257 -8.549 1.00 36.16 244 TYR A N 1
ATOM 1929 C CA . TYR A 1 244 ? 9.968 -25.186 -8.963 1.00 36.16 244 TYR A CA 1
ATOM 1930 C C . TYR A 1 244 ? 9.728 -26.679 -8.628 1.00 36.16 244 TYR A C 1
ATOM 1932 O O . TYR A 1 244 ? 10.406 -27.234 -7.753 1.00 36.16 244 TYR A O 1
ATOM 1940 N N . PRO A 1 245 ? 8.878 -27.413 -9.366 1.00 33.56 245 PRO A N 1
ATOM 1941 C CA . PRO A 1 245 ? 8.714 -28.860 -9.171 1.00 33.56 245 PRO A CA 1
ATOM 1942 C C . PRO A 1 245 ? 9.948 -29.716 -9.565 1.00 33.56 245 PRO A C 1
ATOM 1944 O O . PRO A 1 245 ? 9.928 -30.931 -9.375 1.00 33.56 245 PRO A O 1
ATOM 1947 N N . GLY A 1 246 ? 11.050 -29.119 -10.057 1.00 35.19 246 GLY A N 1
ATOM 1948 C CA . GLY A 1 246 ? 12.215 -29.841 -10.609 1.00 35.19 246 GLY A CA 1
ATOM 1949 C C . GLY A 1 246 ? 13.611 -29.511 -10.044 1.00 35.19 246 GLY A C 1
ATOM 1950 O O . GLY A 1 246 ? 14.599 -30.074 -10.516 1.00 35.19 246 GLY A O 1
ATOM 1951 N N . ALA A 1 247 ? 13.753 -28.627 -9.046 1.00 37.25 247 ALA A N 1
ATOM 1952 C CA . ALA A 1 247 ? 15.080 -28.180 -8.582 1.00 37.25 247 ALA A CA 1
ATOM 1953 C C . ALA A 1 247 ? 15.964 -29.338 -8.054 1.00 37.25 247 ALA A C 1
ATOM 1955 O O . ALA A 1 247 ? 15.485 -30.223 -7.348 1.00 37.25 247 ALA A O 1
ATOM 1956 N N . ARG A 1 248 ? 17.281 -29.350 -8.329 1.00 42.09 248 ARG A N 1
ATOM 1957 C CA . ARG A 1 248 ? 18.212 -30.362 -7.772 1.00 42.09 248 ARG A CA 1
ATOM 1958 C C . ARG A 1 248 ? 18.669 -29.981 -6.358 1.00 42.09 248 ARG A C 1
ATOM 1960 O O . ARG A 1 248 ? 18.723 -28.807 -6.000 1.00 42.09 248 ARG A O 1
ATOM 1967 N N . ARG A 1 249 ? 19.085 -30.970 -5.551 1.00 37.00 249 ARG A N 1
ATOM 1968 C CA . ARG A 1 249 ? 19.459 -30.811 -4.120 1.00 37.00 249 ARG A CA 1
ATOM 1969 C C . ARG A 1 249 ? 20.452 -29.669 -3.841 1.00 37.00 249 ARG A C 1
ATOM 1971 O O . ARG A 1 249 ? 20.346 -29.010 -2.817 1.00 37.00 249 ARG A O 1
ATOM 1978 N N . LYS A 1 250 ? 21.391 -29.416 -4.757 1.00 36.53 250 LYS A N 1
ATOM 1979 C CA . LYS A 1 250 ? 22.413 -28.362 -4.624 1.00 36.53 250 LYS A CA 1
ATOM 1980 C C . LYS A 1 250 ? 21.885 -26.956 -4.960 1.00 36.53 250 LYS A C 1
ATOM 1982 O O . LYS A 1 250 ? 22.374 -25.988 -4.401 1.00 36.53 250 LYS A O 1
ATOM 1987 N N . GLN A 1 251 ? 20.873 -26.855 -5.828 1.00 39.94 251 GLN A N 1
ATOM 1988 C CA . GLN A 1 251 ? 20.172 -25.600 -6.144 1.00 39.94 251 GLN A CA 1
ATOM 1989 C C . GLN A 1 251 ? 19.221 -25.208 -5.011 1.00 39.94 251 GLN A C 1
ATOM 1991 O O . GLN A 1 251 ? 19.174 -24.046 -4.632 1.00 39.94 251 GLN A O 1
ATOM 1996 N N . ARG A 1 252 ? 18.563 -26.198 -4.391 1.00 43.09 252 ARG A N 1
ATOM 1997 C CA . ARG A 1 252 ? 17.796 -25.991 -3.154 1.00 43.09 252 ARG A CA 1
ATOM 1998 C C . ARG A 1 252 ? 18.657 -25.394 -2.034 1.00 43.09 252 ARG A C 1
ATOM 2000 O O . ARG A 1 252 ? 18.202 -24.496 -1.351 1.00 43.09 252 ARG A O 1
ATOM 2007 N N . ALA A 1 253 ? 19.912 -25.825 -1.892 1.00 38.56 253 ALA A N 1
ATOM 2008 C CA . ALA A 1 253 ? 20.819 -25.313 -0.860 1.00 38.56 253 ALA A CA 1
ATOM 2009 C C . ALA A 1 253 ? 21.285 -23.856 -1.076 1.00 38.56 253 ALA A C 1
ATOM 2011 O O . ALA A 1 253 ? 21.630 -23.198 -0.105 1.00 38.56 253 ALA A O 1
ATOM 2012 N N . ALA A 1 254 ? 21.295 -23.353 -2.317 1.00 38.78 254 ALA A N 1
ATOM 2013 C CA . ALA A 1 254 ? 21.658 -21.963 -2.622 1.00 38.78 254 ALA A CA 1
ATOM 2014 C C . ALA A 1 254 ? 20.460 -21.003 -2.500 1.00 38.78 254 ALA A C 1
ATOM 2016 O O . ALA A 1 254 ? 20.633 -19.862 -2.098 1.00 38.78 254 ALA A O 1
ATOM 2017 N N . LEU A 1 255 ? 19.247 -21.486 -2.792 1.00 39.00 255 LEU A N 1
ATOM 2018 C CA . LEU A 1 255 ? 17.988 -20.765 -2.549 1.00 39.00 255 LEU A CA 1
ATOM 2019 C C . LEU A 1 255 ? 17.667 -20.646 -1.049 1.00 39.00 255 LEU A C 1
ATOM 2021 O O . LEU A 1 255 ? 17.037 -19.694 -0.622 1.00 39.00 255 LEU A O 1
ATOM 2025 N N . LEU A 1 256 ? 18.154 -21.593 -0.244 1.00 38.69 256 LEU A N 1
ATOM 2026 C CA . LEU A 1 256 ? 18.086 -21.571 1.221 1.00 38.69 256 LEU A CA 1
ATOM 2027 C C . LEU A 1 256 ? 19.232 -20.768 1.871 1.00 38.69 256 LEU A C 1
ATOM 2029 O O . LEU A 1 256 ? 19.337 -20.756 3.094 1.00 38.69 256 LEU A O 1
ATOM 2033 N N . ALA A 1 257 ? 20.116 -20.142 1.083 1.00 43.50 257 ALA A N 1
ATOM 2034 C CA . ALA A 1 257 ? 21.277 -19.411 1.600 1.00 43.50 257 ALA A CA 1
ATOM 2035 C C . ALA A 1 257 ? 20.991 -17.932 1.948 1.00 43.50 257 ALA A C 1
ATOM 2037 O O . ALA A 1 257 ? 21.921 -17.227 2.327 1.00 43.50 257 ALA A O 1
ATOM 2038 N N . GLY A 1 258 ? 19.729 -17.485 1.869 1.00 44.12 258 GLY A N 1
ATOM 2039 C CA . GLY A 1 258 ? 19.216 -16.380 2.688 1.00 44.12 258 GLY A CA 1
ATOM 2040 C C . GLY A 1 258 ? 19.740 -14.975 2.379 1.00 44.12 258 GLY A C 1
ATOM 2041 O O . GLY A 1 258 ? 20.314 -14.344 3.261 1.00 44.12 258 GLY A O 1
ATOM 2042 N N . GLY A 1 259 ? 19.520 -14.447 1.169 1.00 49.00 259 GLY A N 1
ATOM 2043 C CA . GLY A 1 259 ? 19.849 -13.050 0.846 1.00 49.00 259 GLY A CA 1
ATOM 2044 C C . GLY A 1 259 ? 18.803 -12.361 -0.028 1.00 49.00 259 GLY A C 1
ATOM 2045 O O . GLY A 1 259 ? 18.183 -13.005 -0.873 1.00 49.00 259 GLY A O 1
ATOM 2046 N N . ASP A 1 260 ? 18.615 -11.055 0.169 1.00 62.12 260 ASP A N 1
ATOM 2047 C CA . ASP A 1 260 ? 17.697 -10.237 -0.633 1.00 62.12 260 ASP A CA 1
ATOM 2048 C C . ASP A 1 260 ? 18.074 -10.249 -2.121 1.00 62.12 260 ASP A C 1
ATOM 2050 O O . ASP A 1 260 ? 19.249 -10.324 -2.495 1.00 62.12 260 ASP A O 1
ATOM 2054 N N . ARG A 1 261 ? 17.066 -10.174 -2.999 1.00 72.12 261 ARG A N 1
ATOM 2055 C CA . ARG A 1 261 ? 17.297 -10.086 -4.448 1.00 72.12 261 ARG A CA 1
ATOM 2056 C C . ARG A 1 261 ? 18.053 -8.796 -4.776 1.00 72.12 261 ARG A C 1
ATOM 2058 O O . ARG A 1 261 ? 17.806 -7.751 -4.181 1.00 72.12 261 ARG A O 1
ATOM 2065 N N . SER A 1 262 ? 18.932 -8.853 -5.780 1.00 80.06 262 SER A N 1
ATOM 2066 C CA . SER A 1 262 ? 19.578 -7.644 -6.303 1.00 80.06 262 SER A CA 1
ATOM 2067 C C . SER A 1 262 ? 18.524 -6.637 -6.771 1.00 80.06 262 SER A C 1
ATOM 2069 O O . SER A 1 262 ? 17.669 -6.981 -7.591 1.00 80.06 262 SER A O 1
ATOM 2071 N N . LEU A 1 263 ? 18.629 -5.391 -6.299 1.00 84.88 263 LEU A N 1
ATOM 2072 C CA . LEU A 1 263 ? 17.735 -4.294 -6.685 1.00 84.88 263 LEU A CA 1
ATOM 2073 C C . LEU A 1 263 ? 17.718 -4.082 -8.203 1.00 84.88 263 LEU A C 1
ATOM 2075 O O . LEU A 1 263 ? 16.655 -3.889 -8.788 1.00 84.88 263 LEU A O 1
ATOM 2079 N N . SER A 1 264 ? 18.879 -4.193 -8.858 1.00 78.12 264 SER A N 1
ATOM 2080 C CA . SER A 1 264 ? 18.948 -4.040 -10.311 1.00 78.12 264 SER A CA 1
ATOM 2081 C C . SER A 1 264 ? 18.251 -5.185 -11.040 1.00 78.12 264 SER A C 1
ATOM 2083 O O . SER A 1 264 ? 17.544 -4.948 -12.010 1.00 78.12 264 SER A O 1
ATOM 2085 N N . ALA A 1 265 ? 18.373 -6.416 -10.532 1.00 76.31 265 ALA A N 1
ATOM 2086 C CA . ALA A 1 265 ? 17.726 -7.582 -11.128 1.00 76.31 265 ALA A CA 1
ATOM 2087 C C . ALA A 1 265 ? 16.195 -7.501 -11.032 1.00 76.31 265 ALA A C 1
ATOM 2089 O O . ALA A 1 265 ? 15.504 -7.959 -11.937 1.00 76.31 265 ALA A O 1
ATOM 2090 N N . ILE A 1 266 ? 15.662 -6.910 -9.957 1.00 83.81 266 ILE A N 1
ATOM 2091 C CA . ILE A 1 266 ? 14.226 -6.634 -9.810 1.00 83.81 266 ILE A CA 1
ATOM 2092 C C . ILE A 1 266 ? 13.755 -5.662 -10.903 1.00 83.81 266 ILE A C 1
ATOM 2094 O O . ILE A 1 266 ? 12.815 -5.962 -11.639 1.00 83.81 266 ILE A O 1
ATOM 2098 N N . ALA A 1 267 ? 14.441 -4.527 -11.055 1.00 81.81 267 ALA A N 1
ATOM 2099 C CA . ALA A 1 267 ? 14.108 -3.515 -12.059 1.00 81.81 267 ALA A CA 1
ATOM 2100 C C . ALA A 1 267 ? 14.211 -4.055 -13.498 1.00 81.81 267 ALA A C 1
ATOM 2102 O O . ALA A 1 267 ? 13.372 -3.794 -14.365 1.00 81.81 267 ALA A O 1
ATOM 2103 N N . GLU A 1 268 ? 15.250 -4.844 -13.749 1.00 76.00 268 GLU A N 1
ATOM 2104 C CA . GLU A 1 268 ? 15.508 -5.496 -15.026 1.00 76.00 268 GLU A CA 1
ATOM 2105 C C . GLU A 1 268 ? 14.442 -6.546 -15.356 1.00 76.00 268 GLU A C 1
ATOM 2107 O O . GLU A 1 268 ? 14.003 -6.618 -16.504 1.00 76.00 268 GLU A O 1
ATOM 2112 N N . GLU A 1 269 ? 13.978 -7.316 -14.365 1.00 79.75 269 GLU A N 1
ATOM 2113 C CA . GLU A 1 269 ? 12.880 -8.278 -14.513 1.00 79.75 269 GLU A CA 1
ATOM 2114 C C . GLU A 1 269 ? 11.560 -7.579 -14.849 1.00 79.75 269 GLU A C 1
ATOM 2116 O O . GLU A 1 269 ? 10.863 -8.006 -15.775 1.00 79.75 269 GLU A O 1
ATOM 2121 N N . ALA A 1 270 ? 11.238 -6.481 -14.161 1.00 79.88 270 ALA A N 1
ATOM 2122 C CA . ALA A 1 270 ? 10.058 -5.672 -14.458 1.00 79.88 270 ALA A CA 1
ATOM 2123 C C . ALA A 1 270 ? 10.102 -5.129 -15.896 1.00 79.88 270 ALA A C 1
ATOM 2125 O O . ALA A 1 270 ? 9.164 -5.305 -16.678 1.00 79.88 270 ALA A O 1
ATOM 2126 N N . SER A 1 271 ? 11.246 -4.565 -16.283 1.00 76.06 271 SER A N 1
ATOM 2127 C CA . SER A 1 271 ? 11.486 -4.019 -17.623 1.00 76.06 271 SER A CA 1
ATOM 2128 C C . SER A 1 271 ? 11.439 -5.096 -18.711 1.00 76.06 271 SER A C 1
ATOM 2130 O O . SER A 1 271 ? 10.814 -4.923 -19.759 1.00 76.06 271 SER A O 1
ATOM 2132 N N . ALA A 1 272 ? 12.056 -6.255 -18.463 1.00 73.75 272 ALA A N 1
ATOM 2133 C CA . ALA A 1 272 ? 12.002 -7.411 -19.353 1.00 73.75 272 ALA A CA 1
ATOM 2134 C C . ALA A 1 272 ? 10.577 -7.931 -19.546 1.00 73.75 272 ALA A C 1
ATOM 2136 O O . ALA A 1 272 ? 10.215 -8.354 -20.649 1.00 73.75 272 ALA A O 1
ATOM 2137 N N . SER A 1 273 ? 9.791 -7.885 -18.472 1.00 74.38 273 SER A N 1
ATOM 2138 C CA . SER A 1 273 ? 8.397 -8.297 -18.461 1.00 74.38 273 SER A CA 1
ATOM 2139 C C . SER A 1 273 ? 7.490 -7.275 -19.132 1.00 74.38 273 SER A C 1
ATOM 2141 O O . SER A 1 273 ? 6.357 -7.627 -19.419 1.00 74.38 273 SER A O 1
ATOM 2143 N N . ARG A 1 274 ? 7.969 -6.069 -19.474 1.00 81.44 274 ARG A N 1
ATOM 2144 C CA . ARG A 1 274 ? 7.164 -5.013 -20.114 1.00 81.44 274 ARG A CA 1
ATOM 2145 C C . ARG A 1 274 ? 5.877 -4.733 -19.334 1.00 81.44 274 ARG A C 1
ATOM 2147 O O . ARG A 1 274 ? 4.797 -4.724 -19.919 1.00 81.44 274 ARG A O 1
ATOM 2154 N N . VAL A 1 275 ? 6.001 -4.606 -18.016 1.00 85.06 275 VAL A N 1
ATOM 2155 C CA . VAL A 1 275 ? 4.867 -4.225 -17.170 1.00 85.06 275 VAL A CA 1
ATOM 2156 C C . VAL A 1 275 ? 4.437 -2.794 -17.466 1.00 85.06 275 VAL A C 1
ATOM 2158 O O . VAL A 1 275 ? 5.261 -1.964 -17.851 1.00 85.06 275 VAL A O 1
ATOM 2161 N N . ASP A 1 276 ? 3.155 -2.513 -17.279 1.00 95.06 276 ASP A N 1
ATOM 2162 C CA . ASP A 1 276 ? 2.589 -1.180 -17.449 1.00 95.06 276 ASP A CA 1
ATOM 2163 C C . ASP A 1 276 ? 2.943 -0.273 -16.263 1.00 95.06 276 ASP A C 1
ATOM 2165 O O . ASP A 1 276 ? 3.167 0.922 -16.453 1.00 95.06 276 ASP A O 1
ATOM 2169 N N . GLN A 1 277 ? 3.070 -0.842 -15.056 1.00 98.12 277 GLN A N 1
ATOM 2170 C CA . GLN A 1 277 ? 3.631 -0.160 -13.888 1.00 98.12 277 GLN A CA 1
ATOM 2171 C C . GLN A 1 277 ? 4.491 -1.079 -13.022 1.00 98.12 277 GLN A C 1
ATOM 2173 O O . GLN A 1 277 ? 4.118 -2.211 -12.702 1.00 98.12 277 GLN A O 1
ATOM 2178 N N . PHE A 1 278 ? 5.615 -0.532 -12.570 1.00 98.75 278 PHE A N 1
ATOM 2179 C CA . PHE A 1 278 ? 6.417 -1.047 -11.468 1.00 98.75 278 PHE A CA 1
ATOM 2180 C C . PHE A 1 278 ? 6.137 -0.249 -10.181 1.00 98.75 278 PHE A C 1
ATOM 2182 O O . PHE A 1 278 ? 6.203 0.980 -10.182 1.00 98.75 278 PHE A O 1
ATOM 2189 N N . ILE A 1 279 ? 5.851 -0.932 -9.072 1.00 98.88 279 ILE A N 1
ATOM 2190 C CA . ILE A 1 279 ? 5.593 -0.307 -7.767 1.00 98.88 279 ILE A CA 1
ATOM 2191 C C . ILE A 1 279 ? 6.458 -0.991 -6.708 1.00 98.88 279 ILE A C 1
ATOM 2193 O O . ILE A 1 279 ? 6.212 -2.144 -6.351 1.00 98.88 279 ILE A O 1
ATOM 2197 N N . SER A 1 280 ? 7.454 -0.274 -6.189 1.00 98.75 280 SER A N 1
ATOM 2198 C CA . SER A 1 280 ? 8.221 -0.687 -5.009 1.00 98.75 280 SER A CA 1
ATOM 2199 C C . SER A 1 280 ? 7.552 -0.156 -3.748 1.00 98.75 280 SER A C 1
ATOM 2201 O O . SER A 1 280 ? 7.316 1.043 -3.652 1.00 98.75 280 SER A O 1
ATOM 2203 N N . ILE A 1 281 ? 7.232 -1.027 -2.795 1.00 98.75 281 ILE A N 1
ATOM 2204 C CA . ILE A 1 281 ? 6.464 -0.700 -1.586 1.00 98.75 281 ILE A CA 1
ATOM 2205 C C . ILE A 1 281 ? 7.400 -0.732 -0.380 1.00 98.75 281 ILE A C 1
ATOM 2207 O O . ILE A 1 281 ? 8.045 -1.759 -0.157 1.00 98.75 281 ILE A O 1
ATOM 2211 N N . HIS A 1 282 ? 7.457 0.381 0.352 1.00 98.31 282 HIS A N 1
ATOM 2212 C CA . HIS A 1 282 ? 8.335 0.630 1.496 1.00 98.31 282 HIS A CA 1
ATOM 2213 C C . HIS A 1 282 ? 7.647 1.442 2.605 1.00 98.31 282 HIS A C 1
ATOM 2215 O O . HIS A 1 282 ? 6.575 2.030 2.402 1.00 98.31 282 HIS A O 1
ATOM 2221 N N . CYS A 1 283 ? 8.303 1.510 3.765 1.00 96.81 283 CYS A N 1
ATOM 2222 C CA . CYS A 1 283 ? 8.072 2.539 4.775 1.00 96.81 283 CYS A CA 1
ATOM 2223 C C . CYS A 1 283 ? 9.384 3.281 5.073 1.00 96.81 283 CYS A C 1
ATOM 2225 O O . CYS A 1 283 ? 10.457 2.689 5.154 1.00 96.81 283 CYS A O 1
ATOM 2227 N N . ASN A 1 284 ? 9.277 4.581 5.322 1.00 94.69 284 ASN A N 1
ATOM 2228 C CA . ASN A 1 284 ? 10.399 5.469 5.576 1.00 94.69 284 ASN A CA 1
ATOM 2229 C C . ASN A 1 284 ? 10.852 5.430 7.040 1.00 94.69 284 ASN A C 1
ATOM 2231 O O . ASN A 1 284 ? 10.166 4.896 7.909 1.00 94.69 284 ASN A O 1
ATOM 2235 N N . ALA A 1 285 ? 11.954 6.112 7.339 1.00 92.75 285 ALA A N 1
ATOM 2236 C CA . ALA A 1 285 ? 12.301 6.488 8.700 1.00 92.75 285 ALA A CA 1
ATOM 2237 C C . ALA A 1 285 ? 13.033 7.824 8.765 1.00 92.75 285 ALA A C 1
ATOM 2239 O O . ALA A 1 285 ? 13.874 8.146 7.924 1.00 92.75 285 ALA A O 1
ATOM 2240 N N . TRP A 1 286 ? 12.736 8.594 9.809 1.00 87.75 286 TRP A N 1
ATOM 2241 C CA . TRP A 1 286 ? 13.438 9.825 10.133 1.00 87.75 286 TRP A CA 1
ATOM 2242 C C . TRP A 1 286 ? 13.133 10.255 11.566 1.00 87.75 286 TRP A C 1
ATOM 2244 O O . TRP A 1 286 ? 12.107 10.871 11.830 1.00 87.75 286 TRP A O 1
ATOM 2254 N N . ASN A 1 287 ? 14.071 10.004 12.483 1.00 84.12 287 ASN A N 1
ATOM 2255 C CA . ASN A 1 287 ? 14.090 10.485 13.875 1.00 84.12 287 ASN A CA 1
ATOM 2256 C C . ASN A 1 287 ? 12.891 10.113 14.779 1.00 84.12 287 ASN A C 1
ATOM 2258 O O . ASN A 1 287 ? 12.821 10.597 15.911 1.00 84.12 287 ASN A O 1
ATOM 2262 N N . GLY A 1 288 ? 11.968 9.287 14.292 1.00 83.69 288 GLY A N 1
ATOM 2263 C CA . GLY A 1 288 ? 10.763 8.811 14.966 1.00 83.69 288 GLY A CA 1
ATOM 2264 C C . GLY A 1 288 ? 9.635 9.821 15.194 1.00 83.69 288 GLY A C 1
ATOM 2265 O O . GLY A 1 288 ? 8.586 9.447 15.713 1.00 83.69 288 GLY A O 1
ATOM 2266 N N . LYS A 1 289 ? 9.803 11.100 14.828 1.00 83.31 289 LYS A N 1
ATOM 2267 C CA . LYS A 1 289 ? 8.794 12.150 15.092 1.00 83.31 289 LYS A CA 1
ATOM 2268 C C . LYS A 1 289 ? 7.994 12.571 13.873 1.00 83.31 289 LYS A C 1
ATOM 2270 O O . LYS A 1 289 ? 6.954 13.206 14.035 1.00 83.31 289 LYS A O 1
ATOM 2275 N N . VAL A 1 290 ? 8.497 12.318 12.669 1.00 89.12 290 VAL A N 1
ATOM 2276 C CA . VAL A 1 290 ? 7.828 12.745 11.437 1.00 89.12 290 VAL A CA 1
ATOM 2277 C C . VAL A 1 290 ? 7.081 11.581 10.810 1.00 89.12 290 VAL A C 1
ATOM 2279 O O . VAL A 1 290 ? 7.494 10.435 10.922 1.00 89.12 290 VAL A O 1
ATOM 2282 N N . ASN A 1 291 ? 5.977 11.895 10.142 1.00 92.19 291 ASN A N 1
ATOM 2283 C CA . ASN A 1 291 ? 5.216 10.937 9.367 1.00 92.19 291 ASN A CA 1
ATOM 2284 C C . ASN A 1 291 ? 4.553 11.662 8.196 1.00 92.19 291 ASN A C 1
ATOM 2286 O O . ASN A 1 291 ? 3.636 12.459 8.386 1.00 92.19 291 ASN A O 1
ATOM 2290 N N . TYR A 1 292 ? 5.045 11.442 6.987 1.00 91.94 292 TYR A N 1
ATOM 2291 C CA . TYR A 1 292 ? 4.492 12.023 5.768 1.00 91.94 292 TYR A CA 1
ATOM 2292 C C . TYR A 1 292 ? 4.666 11.050 4.609 1.00 91.94 292 TYR A C 1
ATOM 2294 O O . TYR A 1 292 ? 5.481 10.134 4.672 1.00 91.94 292 TYR A O 1
ATOM 2302 N N . LEU A 1 293 ? 3.881 11.227 3.556 1.00 95.25 293 LEU A N 1
ATOM 2303 C CA . LEU A 1 293 ? 3.917 10.316 2.423 1.00 95.25 293 LEU A CA 1
ATOM 2304 C C . LEU A 1 293 ? 4.983 10.749 1.411 1.00 95.25 293 LEU A C 1
ATOM 2306 O O . LEU A 1 293 ? 4.999 11.914 1.002 1.00 95.25 293 LEU A O 1
ATOM 2310 N N . VAL A 1 294 ? 5.820 9.810 0.960 1.00 96.50 294 VAL A N 1
ATOM 2311 C CA . VAL A 1 294 ? 6.801 10.051 -0.110 1.00 96.50 294 VAL A CA 1
ATOM 2312 C C . VAL A 1 294 ? 6.605 9.048 -1.238 1.00 96.50 294 VAL A C 1
ATOM 2314 O O . VAL A 1 294 ? 6.522 7.847 -1.007 1.00 96.50 294 VAL A O 1
ATOM 2317 N N . VAL A 1 295 ? 6.554 9.538 -2.474 1.00 98.69 295 VAL A N 1
ATOM 2318 C CA . VAL A 1 295 ? 6.546 8.709 -3.678 1.00 98.69 295 VAL A CA 1
ATOM 2319 C C . VAL A 1 295 ? 7.669 9.173 -4.596 1.00 98.69 295 VAL A C 1
ATOM 2321 O O . VAL A 1 295 ? 7.700 10.317 -5.051 1.00 98.69 295 VAL A O 1
ATOM 2324 N N . LEU A 1 296 ? 8.619 8.281 -4.842 1.00 98.75 296 LEU A N 1
ATOM 2325 C CA . LEU A 1 296 ? 9.834 8.540 -5.594 1.00 98.75 296 LEU A CA 1
ATOM 2326 C C . LEU A 1 296 ? 9.747 7.943 -6.993 1.00 98.75 296 LEU A C 1
ATOM 2328 O O . LEU A 1 296 ? 9.233 6.842 -7.181 1.00 98.75 296 LEU A O 1
ATOM 2332 N N . TYR A 1 297 ? 10.307 8.643 -7.969 1.00 98.56 297 TYR A N 1
ATOM 2333 C CA . TYR A 1 297 ? 10.504 8.147 -9.329 1.00 98.56 297 TYR A CA 1
ATOM 2334 C C . TYR A 1 297 ? 11.954 8.358 -9.767 1.00 98.56 297 TYR A C 1
ATOM 2336 O O . TYR A 1 297 ? 12.655 9.188 -9.195 1.00 98.56 297 TYR A O 1
ATOM 2344 N N . HIS A 1 298 ? 12.412 7.639 -10.796 1.00 97.94 298 HIS A N 1
ATOM 2345 C CA . HIS A 1 298 ? 13.787 7.812 -11.263 1.00 97.94 298 HIS A CA 1
ATOM 2346 C C . HIS A 1 298 ? 13.998 9.142 -12.005 1.00 97.94 298 HIS A C 1
ATOM 2348 O O . HIS A 1 298 ? 13.281 9.423 -12.972 1.00 97.94 298 HIS A O 1
ATOM 2354 N N . GLY A 1 299 ? 14.998 9.923 -11.592 1.00 94.31 299 GLY A N 1
ATOM 2355 C CA . GLY A 1 299 ? 15.402 11.194 -12.208 1.00 94.31 299 GLY A CA 1
ATOM 2356 C C . GLY A 1 299 ? 15.480 12.344 -11.203 1.00 94.31 299 GLY A C 1
ATOM 2357 O O . GLY A 1 299 ? 15.357 12.142 -9.994 1.00 94.31 299 GLY A O 1
ATOM 2358 N N . ALA A 1 300 ? 15.666 13.570 -11.693 1.00 94.75 300 ALA A N 1
ATOM 2359 C CA . ALA A 1 300 ? 15.569 14.762 -10.855 1.00 94.75 300 ALA A CA 1
ATOM 2360 C C . ALA A 1 300 ? 14.098 15.163 -10.628 1.00 94.75 300 ALA A C 1
ATOM 2362 O O . ALA A 1 300 ? 13.196 14.811 -11.395 1.00 94.75 300 ALA A O 1
ATOM 2363 N N . THR A 1 301 ? 13.816 15.901 -9.554 1.00 90.25 301 THR A N 1
ATOM 2364 C CA . THR A 1 301 ? 12.463 16.410 -9.287 1.00 90.25 301 THR A CA 1
ATOM 2365 C C . THR A 1 301 ? 12.015 17.339 -10.420 1.00 90.25 301 THR A C 1
ATOM 2367 O O . THR A 1 301 ? 12.731 18.262 -10.788 1.00 90.25 301 THR A O 1
ATOM 2370 N N . GLY A 1 302 ? 10.830 17.089 -10.985 1.00 85.25 302 GLY A N 1
ATOM 2371 C CA . GLY A 1 302 ? 10.334 17.725 -12.212 1.00 85.25 302 GLY A CA 1
ATOM 2372 C C . GLY A 1 302 ? 10.865 17.135 -13.529 1.00 85.25 302 GLY A C 1
ATOM 2373 O O . GLY A 1 302 ? 10.304 17.432 -14.579 1.00 85.25 302 GLY A O 1
ATOM 2374 N N . GLU A 1 303 ? 11.882 16.270 -13.494 1.00 89.94 303 GLU A N 1
ATOM 2375 C CA . GLU A 1 303 ? 12.553 15.715 -14.680 1.00 89.94 303 GLU A CA 1
ATOM 2376 C C . GLU A 1 303 ? 12.644 14.174 -14.609 1.00 89.94 303 GLU A C 1
ATOM 2378 O O . GLU A 1 303 ? 13.732 13.606 -14.476 1.00 89.94 303 GLU A O 1
ATOM 2383 N N . PRO A 1 304 ? 11.503 13.458 -14.661 1.00 91.88 304 PRO A N 1
ATO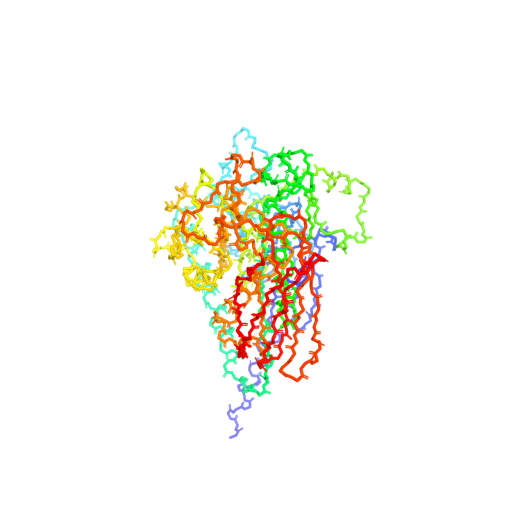M 2384 C CA . PRO A 1 304 ? 11.497 11.999 -14.625 1.00 91.88 304 PRO A CA 1
ATOM 2385 C C . PRO A 1 304 ? 12.166 11.389 -15.869 1.00 91.88 304 PRO A C 1
ATOM 2387 O O . PRO A 1 304 ? 11.914 11.808 -17.001 1.00 91.88 304 PRO A O 1
ATOM 2390 N N . VAL A 1 305 ? 12.949 10.321 -15.683 1.00 87.62 305 VAL A N 1
ATOM 2391 C CA . VAL A 1 305 ? 13.506 9.534 -16.801 1.00 87.62 305 VAL A CA 1
ATOM 2392 C C . VAL A 1 305 ? 12.388 8.877 -17.614 1.00 87.62 305 VAL A C 1
ATOM 2394 O O . VAL A 1 305 ? 12.441 8.877 -18.848 1.00 87.62 305 VAL A O 1
ATOM 2397 N N . MET A 1 306 ? 11.367 8.366 -16.918 1.00 86.75 306 MET A N 1
ATOM 2398 C CA . MET A 1 306 ? 10.115 7.868 -17.487 1.00 86.75 306 MET A CA 1
ATOM 2399 C C . MET A 1 306 ? 8.991 8.865 -17.172 1.00 86.75 306 MET A C 1
ATOM 2401 O O . MET A 1 306 ? 8.543 8.893 -16.028 1.00 86.75 306 MET A O 1
ATOM 2405 N N . PRO A 1 307 ? 8.499 9.664 -18.142 1.00 83.75 307 PRO A N 1
ATOM 2406 C CA . PRO A 1 307 ? 7.527 10.734 -17.882 1.00 83.75 307 PRO A CA 1
ATOM 2407 C C . PRO A 1 307 ? 6.306 10.307 -17.059 1.00 83.75 307 PRO A C 1
ATOM 2409 O O . PRO A 1 307 ? 5.955 10.968 -16.086 1.00 83.75 307 PRO A O 1
ATOM 2412 N N . ALA A 1 308 ? 5.740 9.141 -17.384 1.00 87.12 308 ALA A N 1
ATOM 2413 C CA . ALA A 1 308 ? 4.589 8.565 -16.693 1.00 87.12 308 ALA A CA 1
ATOM 2414 C C . ALA A 1 308 ? 4.816 8.330 -15.185 1.00 87.12 308 ALA A C 1
ATOM 2416 O O . ALA A 1 308 ? 3.854 8.349 -14.422 1.00 87.12 308 ALA A O 1
ATOM 2417 N N . SER A 1 309 ? 6.062 8.147 -14.729 1.00 95.38 309 SER A N 1
ATOM 2418 C CA . SER A 1 309 ? 6.362 7.930 -13.310 1.00 95.38 309 SER A CA 1
ATOM 2419 C C . SER A 1 309 ? 6.056 9.144 -12.428 1.00 95.38 309 SER A C 1
ATOM 2421 O O . SER A 1 309 ? 5.713 8.967 -11.261 1.00 95.38 309 SER A O 1
ATOM 2423 N N . LEU A 1 310 ? 6.150 10.371 -12.953 1.00 90.69 310 LEU A N 1
ATOM 2424 C CA . LEU A 1 310 ? 5.771 11.568 -12.192 1.00 90.69 310 LEU A CA 1
ATOM 2425 C C . LEU A 1 310 ? 4.248 11.636 -11.991 1.00 90.69 310 LEU A C 1
ATOM 2427 O O . LEU A 1 310 ? 3.781 11.951 -10.891 1.00 90.69 310 LEU A O 1
ATOM 2431 N N . ASP A 1 311 ? 3.483 11.291 -13.028 1.00 86.94 311 ASP A N 1
ATOM 2432 C CA . ASP A 1 311 ? 2.021 11.208 -12.958 1.00 86.94 311 ASP A CA 1
ATOM 2433 C C . ASP A 1 311 ? 1.588 10.123 -11.968 1.00 86.94 311 ASP A C 1
ATOM 2435 O O . ASP A 1 311 ? 0.726 10.366 -11.118 1.00 86.94 311 ASP A O 1
ATOM 2439 N N . MET A 1 312 ? 2.245 8.955 -12.020 1.00 98.12 312 MET A N 1
ATOM 2440 C CA . MET A 1 312 ? 2.067 7.878 -11.043 1.00 98.12 312 MET A CA 1
ATOM 2441 C C . MET A 1 312 ? 2.329 8.388 -9.624 1.00 98.12 312 MET A C 1
ATOM 2443 O O . MET A 1 312 ? 1.463 8.259 -8.763 1.00 98.12 312 MET A O 1
ATOM 2447 N N . ALA A 1 313 ? 3.486 9.014 -9.381 1.00 97.19 313 ALA A N 1
ATOM 2448 C CA . ALA A 1 313 ? 3.879 9.471 -8.050 1.00 97.19 313 ALA A CA 1
ATOM 2449 C C . ALA A 1 313 ? 2.896 10.495 -7.468 1.00 97.19 313 ALA A C 1
ATOM 2451 O O . ALA A 1 313 ? 2.485 10.402 -6.309 1.00 97.19 313 ALA A O 1
ATOM 2452 N N . THR A 1 314 ? 2.461 11.442 -8.298 1.00 88.94 314 THR A N 1
ATOM 2453 C CA . THR A 1 314 ? 1.540 12.506 -7.893 1.00 88.94 314 THR A CA 1
ATOM 2454 C C . THR A 1 314 ? 0.136 11.963 -7.634 1.00 88.94 314 THR A C 1
ATOM 2456 O O . THR A 1 314 ? -0.496 12.319 -6.636 1.00 88.94 314 THR A O 1
ATOM 2459 N N . LEU A 1 315 ? -0.388 11.097 -8.509 1.00 92.88 315 LEU A N 1
ATOM 2460 C CA . LEU A 1 315 ? -1.720 10.527 -8.321 1.00 92.88 315 LEU A CA 1
ATOM 2461 C C . LEU A 1 315 ? -1.755 9.537 -7.152 1.00 92.88 315 LEU A C 1
ATOM 2463 O O . LEU A 1 315 ? -2.658 9.628 -6.322 1.00 92.88 315 LEU A O 1
ATOM 2467 N N . MET A 1 316 ? -0.755 8.661 -7.036 1.00 98.56 316 MET A N 1
ATOM 2468 C CA . MET A 1 316 ? -0.618 7.729 -5.915 1.00 98.56 316 MET A CA 1
ATOM 2469 C C . MET A 1 316 ? -0.587 8.478 -4.581 1.00 98.56 316 MET A C 1
ATOM 2471 O O . MET A 1 316 ? -1.334 8.135 -3.662 1.00 98.56 316 MET A O 1
ATOM 2475 N N . GLY A 1 317 ? 0.189 9.566 -4.512 1.00 94.19 317 GLY A N 1
ATOM 2476 C CA . GLY A 1 317 ? 0.240 10.445 -3.349 1.00 94.19 317 GLY A CA 1
ATOM 2477 C C . GLY A 1 317 ? -1.140 10.949 -2.909 1.00 94.19 317 GLY A C 1
ATOM 2478 O O . GLY A 1 317 ? -1.480 10.889 -1.728 1.00 94.19 317 GLY A O 1
ATOM 2479 N N . ARG A 1 318 ? -1.971 11.395 -3.863 1.00 93.69 318 ARG A N 1
ATOM 2480 C CA . ARG A 1 318 ? -3.325 11.925 -3.599 1.00 93.69 318 ARG A CA 1
ATOM 2481 C C . ARG A 1 318 ? -4.311 10.885 -3.067 1.00 93.69 318 ARG A C 1
ATOM 2483 O O . ARG A 1 318 ? -5.270 11.265 -2.394 1.00 93.69 318 ARG A O 1
ATOM 2490 N N . HIS A 1 319 ? -4.118 9.607 -3.382 1.00 96.56 319 HIS A N 1
ATOM 2491 C CA . HIS A 1 319 ? -4.965 8.523 -2.872 1.00 96.56 319 HIS A CA 1
ATOM 2492 C C . HIS A 1 319 ? -4.523 8.068 -1.484 1.00 96.56 319 HIS A C 1
ATOM 2494 O O . HIS A 1 319 ? -5.348 7.947 -0.580 1.00 96.56 319 HIS A O 1
ATOM 2500 N N . LEU A 1 320 ? -3.221 7.866 -1.294 1.00 97.56 320 LEU A N 1
ATOM 2501 C CA . LEU A 1 320 ? -2.664 7.333 -0.051 1.00 97.56 320 LEU A CA 1
ATOM 2502 C C . LEU A 1 320 ? -2.735 8.323 1.123 1.00 97.56 320 LEU A C 1
ATOM 2504 O O . LEU A 1 320 ? -3.044 7.908 2.238 1.00 97.56 320 LEU A O 1
ATOM 2508 N N . ILE A 1 321 ? -2.532 9.627 0.887 1.00 94.38 321 ILE A N 1
ATOM 2509 C CA . ILE A 1 321 ? -2.562 10.648 1.955 1.00 94.38 321 ILE A CA 1
ATOM 2510 C C . ILE A 1 321 ? -3.935 10.754 2.643 1.00 94.38 321 ILE A C 1
ATOM 2512 O O . ILE A 1 321 ? -4.043 11.207 3.777 1.00 94.38 321 ILE A O 1
ATOM 2516 N N . LYS A 1 322 ? -5.003 10.265 1.998 1.00 92.75 322 LYS A N 1
ATOM 2517 C CA . LYS A 1 322 ? -6.370 10.220 2.545 1.00 92.75 322 LYS A CA 1
ATOM 2518 C C . LYS A 1 322 ? -6.575 9.091 3.564 1.00 92.75 322 LYS A C 1
ATOM 2520 O O . LYS A 1 322 ? -7.704 8.651 3.793 1.00 92.75 322 LYS A O 1
ATOM 2525 N N . ASN A 1 323 ? -5.507 8.536 4.129 1.00 94.19 323 ASN A N 1
ATOM 2526 C CA . ASN A 1 323 ? -5.638 7.584 5.219 1.00 94.19 323 ASN A CA 1
ATOM 2527 C C . ASN A 1 323 ? -6.064 8.306 6.502 1.00 94.19 323 ASN A C 1
ATOM 2529 O O . ASN A 1 323 ? -5.236 8.902 7.180 1.00 94.19 323 ASN A O 1
ATOM 2533 N N . GLY A 1 324 ? -7.362 8.256 6.817 1.00 93.06 324 GLY A N 1
ATOM 2534 C CA . GLY A 1 324 ? -7.936 8.931 7.985 1.00 93.06 324 GLY A CA 1
ATOM 2535 C C . GLY A 1 324 ? -7.459 8.370 9.325 1.00 93.06 324 GLY A C 1
ATOM 2536 O O . GLY A 1 324 ? -7.615 9.023 10.346 1.00 93.06 324 GLY A O 1
ATOM 2537 N N . LEU A 1 325 ? -6.858 7.178 9.328 1.00 96.06 325 LEU A N 1
ATOM 2538 C CA . LEU A 1 325 ? -6.275 6.586 10.528 1.00 96.06 325 LEU A CA 1
ATOM 2539 C C . LEU A 1 325 ? -4.895 7.164 10.838 1.00 96.06 325 LEU A C 1
ATOM 2541 O O . LEU A 1 325 ? -4.492 7.138 11.996 1.00 96.06 325 LEU A O 1
ATOM 2545 N N . THR A 1 326 ? -4.178 7.673 9.834 1.00 95.00 326 THR A N 1
ATOM 2546 C CA . THR A 1 326 ? -2.804 8.160 9.966 1.00 95.00 326 THR A CA 1
ATOM 2547 C C . THR A 1 326 ? -2.766 9.602 10.462 1.00 95.00 326 THR A C 1
ATOM 2549 O O . THR A 1 326 ? -3.333 10.507 9.851 1.00 95.00 326 THR A O 1
ATOM 2552 N N . ALA A 1 327 ? -1.999 9.856 11.522 1.00 93.44 327 ALA A N 1
ATOM 2553 C CA . ALA A 1 327 ? -1.657 11.215 11.926 1.00 93.44 327 ALA A CA 1
ATOM 2554 C C . ALA A 1 327 ? -0.456 11.733 11.113 1.00 93.44 327 ALA A C 1
ATOM 2556 O O . ALA A 1 327 ? 0.703 11.538 11.485 1.00 93.44 327 ALA A O 1
ATOM 2557 N N . TRP A 1 328 ? -0.725 12.413 9.997 1.00 92.81 328 TRP A N 1
ATOM 2558 C CA . TRP A 1 328 ? 0.326 13.010 9.170 1.00 92.81 328 TRP A CA 1
ATOM 2559 C C . TRP A 1 328 ? 0.942 14.249 9.831 1.00 92.81 328 TRP A C 1
ATOM 2561 O O . TRP A 1 328 ? 0.235 15.151 10.292 1.00 92.81 328 TRP A O 1
ATOM 2571 N N . THR A 1 329 ? 2.270 14.343 9.852 1.00 88.94 329 THR A N 1
ATOM 2572 C CA . THR A 1 329 ? 2.986 15.573 10.222 1.00 88.94 329 THR A CA 1
ATOM 2573 C C . THR A 1 329 ? 3.074 16.564 9.067 1.00 88.94 329 THR A C 1
ATOM 2575 O O . THR A 1 329 ? 3.203 17.758 9.322 1.00 88.94 329 THR A O 1
ATOM 2578 N N . HIS A 1 330 ? 2.934 16.091 7.824 1.00 84.50 330 HIS A N 1
ATOM 2579 C CA . HIS A 1 330 ? 2.748 16.927 6.638 1.00 84.50 330 HIS A CA 1
ATOM 2580 C C . HIS A 1 330 ? 1.555 16.413 5.833 1.00 84.50 330 HIS A C 1
ATOM 2582 O O . HIS A 1 330 ? 1.529 15.257 5.425 1.00 84.50 330 HIS A O 1
ATOM 2588 N N . GLU A 1 331 ? 0.576 17.284 5.600 1.00 81.31 331 GLU A N 1
ATOM 2589 C CA . GLU A 1 331 ? -0.709 16.926 4.978 1.00 81.31 331 GLU A CA 1
ATOM 2590 C C . GLU A 1 331 ? -0.638 16.799 3.451 1.00 81.31 331 GLU A C 1
ATOM 2592 O O . GLU A 1 331 ? -1.582 16.327 2.824 1.00 81.31 331 GLU A O 1
ATOM 2597 N N . ASN A 1 332 ? 0.479 17.210 2.845 1.00 83.19 332 ASN A N 1
ATOM 2598 C CA . ASN A 1 332 ? 0.702 17.091 1.411 1.00 83.19 332 ASN A CA 1
ATOM 2599 C C . ASN A 1 332 ? 1.692 15.956 1.127 1.00 83.19 332 ASN A C 1
ATOM 2601 O O . ASN A 1 332 ? 2.767 15.930 1.733 1.00 83.19 332 ASN A O 1
ATOM 2605 N N . PRO A 1 333 ? 1.373 15.052 0.187 1.00 90.50 333 PRO A N 1
ATOM 2606 C CA . PRO A 1 333 ? 2.301 14.016 -0.227 1.00 90.50 333 PRO A CA 1
ATOM 2607 C C . PRO A 1 333 ? 3.457 14.622 -1.026 1.00 90.50 333 PRO A C 1
ATOM 2609 O O . PRO A 1 333 ? 3.279 15.583 -1.776 1.00 90.50 333 PRO A O 1
ATOM 2612 N N . MET A 1 334 ? 4.639 14.029 -0.904 1.00 91.31 334 MET A N 1
ATOM 2613 C CA . MET A 1 334 ? 5.814 14.427 -1.669 1.00 91.31 334 MET A CA 1
ATOM 2614 C C . MET A 1 334 ? 6.019 13.485 -2.852 1.00 91.31 334 MET A C 1
ATOM 2616 O O . MET A 1 334 ? 6.384 12.329 -2.666 1.00 91.31 334 MET A O 1
ATOM 2620 N N . ALA A 1 335 ? 5.836 13.997 -4.068 1.00 93.69 335 ALA A N 1
ATOM 2621 C CA . ALA A 1 335 ? 6.306 13.349 -5.288 1.00 93.69 335 ALA A CA 1
ATOM 2622 C C . ALA A 1 335 ? 7.670 13.943 -5.665 1.00 93.69 335 ALA A C 1
ATOM 2624 O O . ALA A 1 335 ? 7.767 15.148 -5.903 1.00 93.69 335 ALA A O 1
ATOM 2625 N N . ALA A 1 336 ? 8.725 13.128 -5.691 1.00 93.06 336 ALA A N 1
ATOM 2626 C CA . ALA A 1 336 ? 10.084 13.617 -5.926 1.00 93.06 336 ALA A CA 1
ATOM 2627 C C . ALA A 1 336 ? 10.911 12.678 -6.808 1.00 93.06 336 ALA A C 1
ATOM 2629 O O . ALA A 1 336 ? 10.711 11.465 -6.822 1.00 93.06 336 ALA A O 1
ATOM 2630 N N . GLY A 1 337 ? 11.871 13.258 -7.526 1.00 97.31 337 GLY A N 1
ATOM 2631 C CA . GLY A 1 337 ? 12.880 12.489 -8.238 1.00 97.31 337 GLY A CA 1
ATOM 2632 C C . GLY A 1 337 ? 13.913 11.925 -7.264 1.00 97.31 337 GLY A C 1
ATOM 2633 O O . GLY A 1 337 ? 14.414 12.642 -6.392 1.00 97.31 337 GLY A O 1
ATOM 2634 N N . ASP A 1 338 ? 14.242 10.646 -7.404 1.00 98.00 338 ASP A N 1
ATOM 2635 C CA . ASP A 1 338 ? 15.167 9.936 -6.524 1.00 98.00 338 ASP A CA 1
ATOM 2636 C C . ASP A 1 338 ? 16.600 10.488 -6.573 1.00 98.00 338 ASP A C 1
ATOM 2638 O O . ASP A 1 338 ? 17.303 10.436 -5.565 1.00 98.00 338 ASP A O 1
ATOM 2642 N N . GLU A 1 339 ? 17.022 11.087 -7.688 1.00 95.69 339 GLU A N 1
ATOM 2643 C CA . GLU A 1 339 ? 18.336 11.722 -7.808 1.00 95.69 339 GLU A CA 1
ATOM 2644 C C . GLU A 1 339 ? 18.407 13.041 -7.038 1.00 95.69 339 GLU A C 1
ATOM 2646 O O . GLU A 1 339 ? 19.451 13.399 -6.494 1.00 95.69 339 GLU A O 1
ATOM 2651 N N . THR A 1 340 ? 17.290 13.768 -6.960 1.00 91.12 340 THR A N 1
ATOM 2652 C CA . THR A 1 340 ? 17.189 14.962 -6.110 1.00 91.12 340 THR A CA 1
ATOM 2653 C C . THR A 1 340 ? 17.090 14.575 -4.639 1.00 91.12 340 THR A C 1
ATOM 2655 O O . THR A 1 340 ? 17.670 15.252 -3.795 1.00 91.12 340 THR A O 1
ATOM 2658 N N . PHE A 1 341 ? 16.380 13.488 -4.331 1.00 91.06 341 PHE A N 1
ATOM 2659 C CA . PHE A 1 341 ? 16.137 13.064 -2.956 1.00 91.06 341 PHE A CA 1
ATOM 2660 C C . PHE A 1 341 ? 17.360 12.394 -2.305 1.00 91.06 341 PHE A C 1
ATOM 2662 O O . PHE A 1 341 ? 17.724 12.740 -1.184 1.00 91.06 341 PHE A O 1
ATOM 2669 N N . PHE A 1 342 ? 18.020 11.466 -3.006 1.00 90.31 342 PHE A N 1
ATOM 2670 C CA . PHE A 1 342 ? 19.146 10.679 -2.479 1.00 90.31 342 PHE A CA 1
ATOM 2671 C C . PHE A 1 342 ? 20.512 11.059 -3.064 1.00 90.31 342 PHE A C 1
ATOM 2673 O O . PHE A 1 342 ? 21.542 10.577 -2.588 1.00 90.31 342 PHE A O 1
ATOM 2680 N N . GLY A 1 343 ? 20.542 11.932 -4.070 1.00 87.31 343 GLY A N 1
ATOM 2681 C CA . GLY A 1 343 ? 21.757 12.339 -4.765 1.00 87.31 343 GLY A CA 1
ATOM 2682 C C . GLY A 1 343 ? 22.012 11.567 -6.067 1.00 87.31 343 GLY A C 1
ATOM 2683 O O . GLY A 1 343 ? 21.233 10.693 -6.460 1.00 87.31 343 GLY A O 1
ATOM 2684 N N . PRO A 1 344 ? 23.119 11.890 -6.765 1.00 83.25 344 PRO A N 1
ATOM 2685 C CA . PRO A 1 344 ? 23.379 11.411 -8.119 1.00 83.25 344 PRO A CA 1
ATOM 2686 C C . PRO A 1 344 ? 23.291 9.885 -8.263 1.00 83.25 344 PRO A C 1
ATOM 2688 O O . PRO A 1 344 ? 23.925 9.136 -7.519 1.00 83.25 344 PRO A O 1
ATOM 2691 N N . GLY A 1 345 ? 22.532 9.431 -9.263 1.00 84.00 345 GLY A N 1
ATOM 2692 C CA . GLY A 1 345 ? 22.301 8.020 -9.567 1.00 84.00 345 GLY A CA 1
ATOM 2693 C C . GLY A 1 345 ? 21.039 7.425 -8.936 1.00 84.00 345 GLY A C 1
ATOM 2694 O O . GLY A 1 345 ? 20.582 6.390 -9.415 1.00 84.00 345 GLY A O 1
ATOM 2695 N N . GLY A 1 346 ? 20.456 8.035 -7.901 1.00 92.75 346 GLY A N 1
ATOM 2696 C CA . GLY A 1 346 ? 19.157 7.611 -7.365 1.00 92.75 346 GLY A CA 1
ATOM 2697 C C . GLY A 1 346 ? 19.111 6.161 -6.855 1.00 92.75 346 GLY A C 1
ATOM 2698 O O . GLY A 1 346 ? 20.132 5.550 -6.512 1.00 92.75 346 GLY A O 1
ATOM 2699 N N . LEU A 1 347 ? 17.914 5.580 -6.817 1.00 94.56 347 LEU A N 1
ATOM 2700 C CA . LEU A 1 347 ? 17.625 4.275 -6.225 1.00 94.56 347 LEU A CA 1
ATOM 2701 C C . LEU A 1 347 ? 17.940 3.122 -7.181 1.00 94.56 347 LEU A C 1
ATOM 2703 O O . LEU A 1 347 ? 17.495 3.092 -8.326 1.00 94.56 347 LEU A O 1
ATOM 2707 N N . GLY A 1 348 ? 18.651 2.102 -6.691 1.00 91.44 348 GLY A N 1
ATOM 2708 C CA . GLY A 1 348 ? 19.072 0.952 -7.507 1.00 91.44 348 GLY A CA 1
ATOM 2709 C C . GLY A 1 348 ? 17.927 0.125 -8.105 1.00 91.44 348 GLY A C 1
ATOM 2710 O O . GLY A 1 348 ? 18.142 -0.552 -9.105 1.00 91.44 348 GLY A O 1
ATOM 2711 N N . VAL A 1 349 ? 16.729 0.191 -7.516 1.00 94.75 349 VAL A N 1
ATOM 2712 C CA . VAL A 1 349 ? 15.528 -0.509 -8.002 1.00 94.75 349 VAL A CA 1
ATOM 2713 C C . VAL A 1 349 ? 14.729 0.302 -9.029 1.00 94.75 349 VAL A C 1
ATOM 2715 O O . VAL A 1 349 ? 13.926 -0.258 -9.767 1.00 94.75 349 VAL A O 1
ATOM 2718 N N . LEU A 1 350 ? 14.959 1.616 -9.112 1.00 97.06 350 LEU A N 1
ATOM 2719 C CA . LEU A 1 350 ? 14.307 2.480 -10.099 1.00 97.06 350 LEU A CA 1
ATOM 2720 C C . LEU A 1 350 ? 15.228 2.779 -11.286 1.00 97.06 350 LEU A C 1
ATOM 2722 O O . LEU A 1 350 ? 14.776 2.827 -12.426 1.00 97.06 350 LEU A O 1
ATOM 2726 N N . ARG A 1 351 ? 16.532 2.917 -11.029 1.00 92.44 351 ARG A N 1
ATOM 2727 C CA . ARG A 1 351 ? 17.552 3.308 -12.011 1.00 92.44 351 ARG A CA 1
ATOM 2728 C C . ARG A 1 351 ? 17.553 2.483 -13.309 1.00 92.44 351 ARG A C 1
ATOM 2730 O O . ARG A 1 351 ? 17.699 3.083 -14.370 1.00 92.44 351 ARG A O 1
ATOM 2737 N N . PRO A 1 352 ? 17.419 1.142 -13.290 1.00 87.25 352 PRO A N 1
ATOM 2738 C CA . PRO A 1 352 ? 17.449 0.342 -14.517 1.00 87.25 352 PRO A CA 1
ATOM 2739 C C . PRO A 1 352 ? 16.094 0.229 -15.225 1.00 87.25 352 PRO A C 1
ATOM 2741 O O . PRO A 1 352 ? 16.015 -0.476 -16.232 1.00 87.25 352 PRO A O 1
ATOM 2744 N N . LEU A 1 353 ? 15.025 0.833 -14.691 1.00 86.19 353 LEU A N 1
ATOM 2745 C CA . LEU A 1 353 ? 13.688 0.683 -15.256 1.00 86.19 353 LEU A CA 1
ATOM 2746 C C . LEU A 1 353 ? 13.599 1.314 -16.645 1.00 86.19 353 LEU A C 1
ATOM 2748 O O . LEU A 1 353 ? 13.950 2.473 -16.851 1.00 86.19 353 LEU A O 1
ATOM 2752 N N . THR A 1 354 ? 13.046 0.550 -17.584 1.00 87.00 354 THR A N 1
ATOM 2753 C CA . THR A 1 354 ? 12.687 1.025 -18.932 1.00 87.00 354 THR A CA 1
ATOM 2754 C C . THR A 1 354 ? 11.168 1.053 -19.137 1.00 87.00 354 THR A C 1
ATOM 2756 O O . THR A 1 354 ? 10.668 1.280 -20.237 1.00 87.00 354 THR A O 1
ATOM 2759 N N . VAL A 1 355 ? 10.432 0.854 -18.041 1.00 89.06 355 VAL A N 1
ATOM 2760 C CA . VAL A 1 355 ? 8.974 0.929 -17.894 1.00 89.06 355 VAL A CA 1
ATOM 2761 C C . VAL A 1 355 ? 8.628 1.968 -16.818 1.00 89.06 355 VAL A C 1
ATOM 2763 O O . VAL A 1 355 ? 9.486 2.266 -15.982 1.00 89.06 355 VAL A O 1
ATOM 2766 N N . PRO A 1 356 ? 7.407 2.534 -16.802 1.00 96.50 356 PRO A N 1
ATOM 2767 C CA . PRO A 1 356 ? 6.980 3.426 -15.730 1.00 96.50 356 PRO A CA 1
ATOM 2768 C C . PRO A 1 356 ? 7.088 2.743 -14.365 1.00 96.50 356 PRO A C 1
ATOM 2770 O O . PRO A 1 356 ? 6.660 1.602 -14.185 1.00 96.50 356 PRO A O 1
ATOM 2773 N N . GLY A 1 357 ? 7.660 3.445 -13.395 1.00 98.25 357 GLY A N 1
ATOM 2774 C CA . GLY A 1 357 ? 7.787 2.915 -12.048 1.00 98.25 357 GLY A CA 1
ATOM 2775 C C . GLY A 1 357 ? 8.063 3.941 -10.968 1.00 98.25 357 GLY A C 1
ATOM 2776 O O . GLY A 1 357 ? 8.644 5.000 -11.227 1.00 98.25 357 GLY A O 1
ATOM 2777 N N . VAL A 1 358 ? 7.629 3.592 -9.759 1.00 98.88 358 VAL A N 1
ATOM 2778 C CA . VAL A 1 358 ? 7.775 4.393 -8.541 1.00 98.88 358 VAL A CA 1
ATOM 2779 C C . VAL A 1 358 ? 8.193 3.526 -7.356 1.00 98.88 358 VAL A C 1
ATOM 2781 O O . VAL A 1 358 ? 7.937 2.321 -7.330 1.00 98.88 358 VAL A O 1
ATOM 2784 N N . LEU A 1 359 ? 8.808 4.158 -6.360 1.00 98.81 359 LEU A N 1
ATOM 2785 C CA . LEU A 1 359 ? 8.953 3.627 -5.010 1.00 98.81 359 LEU A CA 1
ATOM 2786 C C . LEU A 1 359 ? 8.087 4.462 -4.073 1.00 98.81 359 LEU A C 1
ATOM 2788 O O . LEU A 1 359 ? 8.241 5.678 -4.018 1.00 98.81 359 LEU A O 1
ATOM 2792 N N . VAL A 1 360 ? 7.178 3.824 -3.345 1.00 98.81 360 VAL A N 1
ATOM 2793 C CA . VAL A 1 360 ? 6.340 4.480 -2.344 1.00 98.81 360 VAL A CA 1
ATOM 2794 C C . VAL A 1 360 ? 6.835 4.162 -0.945 1.00 98.81 360 VAL A C 1
ATOM 2796 O O . VAL A 1 360 ? 6.877 3.005 -0.544 1.00 98.81 360 VAL A O 1
ATOM 2799 N N . GLU A 1 361 ? 7.157 5.215 -0.207 1.00 98.12 361 GLU A N 1
ATOM 2800 C CA . GLU A 1 361 ? 7.359 5.196 1.234 1.00 98.12 361 GLU A CA 1
ATOM 2801 C C . GLU A 1 361 ? 6.020 5.549 1.891 1.00 98.12 361 GLU A C 1
ATOM 2803 O O . GLU A 1 361 ? 5.672 6.726 2.030 1.00 98.12 361 GLU A O 1
ATOM 2808 N N . MET A 1 362 ? 5.222 4.530 2.220 1.00 97.12 362 MET A N 1
ATOM 2809 C CA . MET A 1 362 ? 3.807 4.697 2.582 1.00 97.12 362 MET A CA 1
ATOM 2810 C C . MET A 1 362 ? 3.598 5.537 3.845 1.00 97.12 362 MET A C 1
ATOM 2812 O O . MET A 1 362 ? 2.575 6.200 3.982 1.00 97.12 362 MET A O 1
ATOM 2816 N N . SER A 1 363 ? 4.545 5.479 4.774 1.00 95.44 363 SER A N 1
ATOM 2817 C CA . SER A 1 363 ? 4.558 6.195 6.050 1.00 95.44 363 SER A CA 1
ATOM 2818 C C . SER A 1 363 ? 5.935 6.019 6.700 1.00 95.44 363 SER A C 1
ATOM 2820 O O . SER A 1 363 ? 6.838 5.484 6.063 1.00 95.44 363 SER A O 1
ATOM 2822 N N . PHE A 1 364 ? 6.097 6.416 7.963 1.00 95.06 364 PHE A N 1
ATOM 2823 C CA . PHE A 1 364 ? 7.342 6.255 8.711 1.00 95.06 364 PHE A CA 1
ATOM 2824 C C . PHE A 1 364 ? 7.267 5.093 9.714 1.00 95.06 364 PHE A C 1
ATOM 2826 O O . PHE A 1 364 ? 6.476 5.141 10.653 1.00 95.06 364 PHE A O 1
ATOM 2833 N N . TYR A 1 365 ? 8.104 4.063 9.550 1.00 94.19 365 TYR A N 1
ATOM 2834 C CA . TYR A 1 365 ? 8.137 2.897 10.441 1.00 94.19 365 TYR A CA 1
ATOM 2835 C C . TYR A 1 365 ? 8.734 3.193 11.817 1.00 94.19 365 TYR A C 1
ATOM 2837 O O . TYR A 1 365 ? 8.550 2.404 12.742 1.00 94.19 365 TYR A O 1
ATOM 2845 N N . ASP A 1 366 ? 9.481 4.290 11.954 1.00 92.75 366 ASP A N 1
ATOM 2846 C CA . ASP A 1 366 ? 10.038 4.747 13.225 1.00 92.75 366 ASP A CA 1
ATOM 2847 C C . ASP A 1 366 ? 9.094 5.697 13.976 1.00 92.75 366 ASP A C 1
ATOM 2849 O O . ASP A 1 366 ? 9.401 6.071 15.106 1.00 92.75 366 ASP A O 1
ATOM 2853 N N . CYS A 1 367 ? 7.939 6.046 13.391 1.00 94.88 367 CYS A N 1
ATOM 2854 C CA . CYS A 1 367 ? 6.834 6.700 14.084 1.00 94.88 367 CYS A CA 1
ATOM 2855 C C . CYS A 1 367 ? 6.027 5.642 14.863 1.00 94.88 367 CYS A C 1
ATOM 2857 O O . CYS A 1 367 ? 5.274 4.893 14.242 1.00 94.88 367 CYS A O 1
ATOM 2859 N N . PRO A 1 368 ? 6.109 5.582 16.206 1.00 94.62 368 PRO A N 1
ATOM 2860 C CA . PRO A 1 368 ? 5.587 4.457 16.982 1.00 94.62 368 PRO A CA 1
ATOM 2861 C C . PRO A 1 368 ? 4.099 4.208 16.771 1.00 94.62 368 PRO A C 1
ATOM 2863 O O . PRO A 1 368 ? 3.703 3.067 16.555 1.00 94.62 368 PRO A O 1
ATOM 2866 N N . ALA A 1 369 ? 3.264 5.251 16.785 1.00 94.62 369 ALA A N 1
ATOM 2867 C CA . ALA A 1 369 ? 1.833 5.091 16.525 1.00 94.62 369 ALA A CA 1
ATOM 2868 C C . ALA A 1 369 ? 1.583 4.403 15.171 1.00 94.62 369 ALA A C 1
ATOM 2870 O O . ALA A 1 369 ? 0.763 3.494 15.068 1.00 94.62 369 ALA A O 1
ATOM 2871 N N . GLU A 1 370 ? 2.351 4.778 14.150 1.00 95.38 370 GLU A N 1
ATOM 2872 C CA . GLU A 1 370 ? 2.267 4.198 12.817 1.00 95.38 370 GLU A CA 1
ATOM 2873 C C . GLU A 1 370 ? 2.787 2.758 12.768 1.00 95.38 370 GLU A C 1
ATOM 2875 O O . GLU A 1 370 ? 2.142 1.894 12.176 1.00 95.38 370 GLU A O 1
ATOM 2880 N N . THR A 1 371 ? 3.894 2.469 13.456 1.00 95.88 371 THR A N 1
ATOM 2881 C CA . THR A 1 371 ? 4.427 1.113 13.640 1.00 95.88 371 THR A CA 1
ATOM 2882 C C . THR A 1 371 ? 3.359 0.169 14.198 1.00 95.88 371 THR A C 1
ATOM 2884 O O . THR A 1 371 ? 3.147 -0.907 13.641 1.00 95.88 371 THR A O 1
ATOM 2887 N N . HIS A 1 372 ? 2.641 0.583 15.253 1.00 97.81 372 HIS A N 1
ATOM 2888 C CA . HIS A 1 372 ? 1.584 -0.223 15.879 1.00 97.81 372 HIS A CA 1
ATOM 2889 C C . HIS A 1 372 ? 0.386 -0.416 14.944 1.00 97.81 372 HIS A C 1
ATOM 2891 O O . HIS A 1 372 ? -0.131 -1.532 14.844 1.00 97.81 372 HIS A O 1
ATOM 2897 N N . ARG A 1 373 ? -0.027 0.621 14.197 1.00 97.81 373 ARG A N 1
ATOM 2898 C CA . ARG A 1 373 ? -1.065 0.473 13.158 1.00 97.81 373 ARG A CA 1
ATOM 2899 C C . ARG A 1 373 ? -0.672 -0.571 12.125 1.00 97.81 373 ARG A C 1
ATOM 2901 O O . ARG A 1 373 ? -1.474 -1.442 11.812 1.00 97.81 373 ARG A O 1
ATOM 2908 N N . TYR A 1 374 ? 0.569 -0.546 11.647 1.00 97.62 374 TYR A N 1
ATOM 2909 C CA . TYR A 1 374 ? 1.073 -1.542 10.705 1.00 97.62 374 TYR A CA 1
ATOM 2910 C C . TYR A 1 374 ? 1.253 -2.936 11.292 1.00 97.62 374 TYR A C 1
ATOM 2912 O O . TYR A 1 374 ? 1.583 -3.835 10.526 1.00 97.62 374 TYR A O 1
ATOM 2920 N N . MET A 1 375 ? 1.015 -3.170 12.581 1.00 94.88 375 MET A N 1
ATOM 2921 C CA . MET A 1 375 ? 0.864 -4.532 13.101 1.00 94.88 375 MET A CA 1
ATOM 2922 C C . MET A 1 375 ? -0.537 -5.105 12.847 1.00 94.88 375 MET A C 1
ATOM 2924 O O . MET A 1 375 ? -0.688 -6.324 12.817 1.00 94.88 375 MET A O 1
ATOM 2928 N N . SER A 1 376 ? -1.525 -4.253 12.554 1.00 96.06 376 SER A N 1
ATOM 2929 C CA . SER A 1 376 ? -2.856 -4.676 12.125 1.00 96.06 376 SER A CA 1
ATOM 2930 C C . SER A 1 376 ? -2.859 -5.112 10.659 1.00 96.06 376 SER A C 1
ATOM 2932 O O . SER A 1 376 ? -2.416 -4.394 9.755 1.00 96.06 376 SER A O 1
ATOM 2934 N N . ASP A 1 377 ? -3.422 -6.289 10.411 1.00 88.88 377 ASP A N 1
ATOM 2935 C CA . ASP A 1 377 ? -3.630 -6.811 9.063 1.00 88.88 377 ASP A CA 1
ATOM 2936 C C . ASP A 1 377 ? -4.643 -5.972 8.260 1.00 88.88 377 ASP A C 1
ATOM 2938 O O . ASP A 1 377 ? -4.434 -5.705 7.073 1.00 88.88 377 ASP A O 1
ATOM 2942 N N . ASP A 1 378 ? -5.672 -5.442 8.929 1.00 94.75 378 ASP A N 1
ATOM 2943 C CA . ASP A 1 378 ? -6.644 -4.529 8.324 1.00 94.75 378 ASP A CA 1
ATOM 2944 C C . ASP A 1 378 ? -5.985 -3.250 7.832 1.00 94.75 378 ASP A C 1
ATOM 2946 O O . ASP A 1 378 ? -6.273 -2.783 6.730 1.00 94.75 378 ASP A O 1
ATOM 2950 N N . TYR A 1 379 ? -5.073 -2.686 8.624 1.00 98.19 379 TYR A N 1
ATOM 2951 C CA . TYR A 1 379 ? -4.376 -1.464 8.248 1.00 98.19 379 TYR A CA 1
ATOM 2952 C C . TYR A 1 379 ? -3.505 -1.670 7.003 1.00 98.19 379 TYR A C 1
ATOM 2954 O O . TYR A 1 379 ? -3.543 -0.867 6.069 1.00 98.19 379 TYR A O 1
ATOM 2962 N N . ARG A 1 380 ? -2.799 -2.805 6.924 1.00 97.44 380 ARG A N 1
ATOM 2963 C CA . ARG A 1 380 ? -2.036 -3.205 5.728 1.00 97.44 380 ARG A CA 1
ATOM 2964 C C . ARG A 1 380 ? -2.955 -3.359 4.511 1.00 97.44 380 ARG A C 1
ATOM 2966 O O . ARG A 1 380 ? -2.641 -2.870 3.423 1.00 97.44 380 ARG A O 1
ATOM 2973 N N . ARG A 1 381 ? -4.122 -3.986 4.681 1.00 96.81 381 ARG A N 1
ATOM 2974 C CA . ARG A 1 381 ? -5.119 -4.143 3.612 1.00 96.81 381 ARG A CA 1
ATOM 2975 C C . ARG A 1 381 ? -5.740 -2.810 3.181 1.00 96.81 381 ARG A C 1
ATOM 2977 O O . ARG A 1 381 ? -5.998 -2.617 1.994 1.00 96.81 381 ARG A O 1
ATOM 2984 N N . LEU A 1 382 ? -5.935 -1.869 4.102 1.00 98.12 382 LEU A N 1
ATOM 2985 C CA . LEU A 1 382 ? -6.399 -0.507 3.819 1.00 98.12 382 LEU A CA 1
ATOM 2986 C C . LEU A 1 382 ? -5.381 0.304 3.004 1.00 98.12 382 LEU A C 1
ATOM 2988 O O . LEU A 1 382 ? -5.791 1.080 2.135 1.00 98.12 382 LEU A O 1
ATOM 2992 N N . SER A 1 383 ? -4.078 0.121 3.242 1.00 98.25 383 SER A N 1
ATOM 2993 C CA . SER A 1 383 ? -3.022 0.703 2.399 1.00 98.25 383 SER A CA 1
ATOM 2994 C C . SER A 1 383 ? -3.069 0.127 0.980 1.00 98.25 383 SER A C 1
ATOM 2996 O O . SER A 1 383 ? -3.051 0.880 0.004 1.00 98.25 383 SER A O 1
ATOM 2998 N N . ALA A 1 384 ? -3.237 -1.193 0.851 1.00 98.69 384 ALA A N 1
ATOM 2999 C CA . ALA A 1 384 ? -3.396 -1.853 -0.446 1.00 98.69 384 ALA A CA 1
ATOM 3000 C C . ALA A 1 384 ? -4.657 -1.394 -1.200 1.00 98.69 384 ALA A C 1
ATOM 3002 O O . ALA A 1 384 ? -4.589 -1.130 -2.398 1.00 98.69 384 ALA A O 1
ATOM 3003 N N . LEU A 1 385 ? -5.788 -1.218 -0.507 1.00 98.31 385 LEU A N 1
ATOM 3004 C CA . LEU A 1 385 ? -7.034 -0.731 -1.109 1.00 98.31 385 LEU A CA 1
ATOM 3005 C C . LEU A 1 385 ? -6.876 0.677 -1.705 1.00 98.31 385 LEU A C 1
ATOM 3007 O O . LEU A 1 385 ? -7.388 0.958 -2.787 1.00 98.31 385 LEU A O 1
ATOM 3011 N N . ARG A 1 386 ? -6.119 1.558 -1.041 1.00 98.38 386 ARG A N 1
ATOM 3012 C CA . ARG A 1 386 ? -5.823 2.904 -1.561 1.00 98.38 386 ARG A CA 1
ATOM 3013 C C . ARG A 1 386 ? -4.893 2.866 -2.773 1.00 98.38 386 ARG A C 1
ATOM 3015 O O . ARG A 1 386 ? -5.122 3.613 -3.723 1.00 98.38 386 ARG A O 1
ATOM 3022 N N . LEU A 1 387 ? -3.895 1.978 -2.782 1.00 98.81 387 LEU A N 1
ATOM 3023 C CA . LEU A 1 387 ? -3.079 1.718 -3.977 1.00 98.81 387 LEU A CA 1
ATOM 3024 C C . LEU A 1 387 ? -3.940 1.193 -5.135 1.00 98.81 387 LEU A C 1
ATOM 3026 O O . LEU A 1 387 ? -3.775 1.619 -6.274 1.00 98.81 387 LEU A O 1
ATOM 3030 N N . TYR A 1 388 ? -4.904 0.323 -4.848 1.00 98.56 388 TYR A N 1
ATOM 3031 C CA . TYR A 1 388 ? -5.823 -0.195 -5.854 1.00 98.56 388 TYR A CA 1
ATOM 3032 C C . TYR A 1 388 ? -6.747 0.895 -6.429 1.00 98.56 388 TYR A C 1
ATOM 3034 O O . TYR A 1 388 ? -6.904 0.978 -7.647 1.00 98.56 388 TYR A O 1
ATOM 3042 N N . HIS A 1 389 ? -7.288 1.791 -5.592 1.00 97.94 389 HIS A N 1
ATOM 3043 C CA . HIS A 1 389 ? -8.059 2.957 -6.056 1.00 97.94 389 HIS A CA 1
ATOM 3044 C C . HIS A 1 389 ? -7.214 3.897 -6.922 1.00 97.94 389 HIS A C 1
ATOM 3046 O O . HIS A 1 389 ? -7.697 4.372 -7.950 1.00 97.94 389 HIS A O 1
ATOM 3052 N N . TYR A 1 390 ? -5.945 4.108 -6.555 1.00 98.38 390 TYR A N 1
ATOM 3053 C CA . TYR A 1 390 ? -4.983 4.826 -7.389 1.00 98.38 390 TYR A CA 1
ATOM 3054 C C . TYR A 1 390 ? -4.847 4.191 -8.780 1.00 98.38 390 TYR A C 1
ATOM 3056 O O . TYR A 1 390 ? -4.931 4.907 -9.774 1.00 98.38 390 TYR A O 1
ATOM 3064 N N . ILE A 1 391 ? -4.666 2.870 -8.865 1.00 98.56 391 ILE A N 1
ATOM 3065 C CA . ILE A 1 391 ? -4.506 2.171 -10.149 1.00 98.56 391 ILE A CA 1
ATOM 3066 C C . ILE A 1 391 ? -5.778 2.296 -10.992 1.00 98.56 391 ILE A C 1
ATOM 3068 O O . ILE A 1 391 ? -5.693 2.606 -12.179 1.00 98.56 391 ILE A O 1
ATOM 3072 N N . CYS A 1 392 ? -6.954 2.117 -10.385 1.00 94.00 392 CYS A N 1
ATOM 3073 C CA . CYS A 1 392 ? -8.225 2.297 -11.085 1.00 94.00 392 CYS A CA 1
ATOM 3074 C C . CYS A 1 392 ? -8.336 3.711 -11.678 1.00 94.00 392 CYS A C 1
ATOM 3076 O O . CYS A 1 392 ? -8.624 3.856 -12.863 1.00 94.00 392 CYS A O 1
ATOM 3078 N N . ASP A 1 393 ? -8.034 4.742 -10.885 1.00 89.94 393 ASP A N 1
ATOM 3079 C CA . ASP A 1 393 ? -8.075 6.142 -11.322 1.00 89.94 393 ASP A CA 1
ATOM 3080 C C . ASP A 1 393 ? -7.045 6.433 -12.431 1.00 89.94 393 ASP A C 1
ATOM 3082 O O . ASP A 1 393 ? -7.383 7.015 -13.464 1.00 89.94 393 ASP A O 1
ATOM 3086 N N . TYR A 1 394 ? -5.811 5.935 -12.280 1.00 94.44 394 TYR A N 1
ATOM 3087 C CA . TYR A 1 394 ? -4.730 6.117 -13.254 1.00 94.44 394 TYR A CA 1
ATOM 3088 C C . TYR A 1 394 ? -5.090 5.576 -14.643 1.00 94.44 394 TYR A C 1
ATOM 3090 O O . TYR A 1 394 ? -4.828 6.229 -15.650 1.00 94.44 394 TYR A O 1
ATOM 3098 N N . TYR A 1 395 ? -5.707 4.393 -14.704 1.00 91.62 395 TYR A N 1
ATOM 3099 C CA . TYR A 1 395 ? -6.133 3.761 -15.959 1.00 91.62 395 TYR A CA 1
ATOM 3100 C C . TYR A 1 395 ? -7.561 4.124 -16.375 1.00 91.62 395 TYR A C 1
ATOM 3102 O O . TYR A 1 395 ? -8.117 3.507 -17.290 1.00 91.62 395 TYR A O 1
ATOM 3110 N N . HIS A 1 396 ? -8.170 5.107 -15.704 1.00 85.31 396 HIS A N 1
ATOM 3111 C CA . HIS A 1 396 ? -9.542 5.545 -15.948 1.00 85.31 396 HIS A CA 1
ATOM 3112 C C . HIS A 1 396 ? -10.544 4.381 -15.947 1.00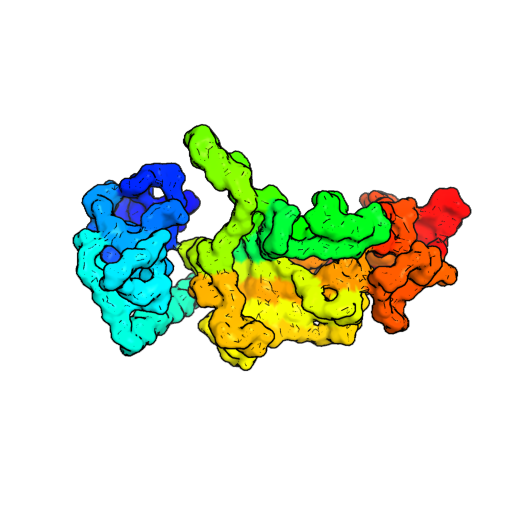 85.31 396 HIS A C 1
ATOM 3114 O O . HIS A 1 396 ? -11.464 4.313 -16.767 1.00 85.31 396 HIS A O 1
ATOM 3120 N N . ARG A 1 397 ? -10.343 3.432 -15.032 1.00 86.62 397 ARG A N 1
ATOM 3121 C CA . ARG A 1 397 ? -11.270 2.337 -14.761 1.00 86.62 397 ARG A CA 1
ATOM 3122 C C . ARG A 1 397 ? -12.245 2.732 -13.655 1.00 86.62 397 ARG A C 1
ATOM 3124 O O . ARG A 1 397 ? -11.896 3.542 -12.794 1.00 86.62 397 ARG A O 1
ATOM 3131 N N . PRO A 1 398 ? -13.468 2.170 -13.653 1.00 85.56 398 PRO A N 1
ATOM 3132 C CA . PRO A 1 398 ? -14.388 2.353 -12.540 1.00 85.56 398 PRO A CA 1
ATOM 3133 C C . PRO A 1 398 ? -13.716 1.994 -11.213 1.00 85.56 398 PRO A C 1
ATOM 3135 O O . PRO A 1 398 ? -12.949 1.036 -11.142 1.00 85.56 398 PRO A O 1
ATOM 3138 N N . LEU A 1 399 ? -14.031 2.741 -10.157 1.00 89.12 399 LEU A N 1
ATOM 3139 C CA . LEU A 1 399 ? -13.682 2.333 -8.800 1.00 89.12 399 LEU A CA 1
ATOM 3140 C C . LEU A 1 399 ? -14.558 1.144 -8.353 1.00 89.12 399 LEU A C 1
ATOM 3142 O O . LEU A 1 399 ? -15.642 0.927 -8.919 1.00 89.12 399 LEU A O 1
ATOM 3146 N N . PRO A 1 400 ? -14.135 0.391 -7.319 1.00 85.56 400 PRO A N 1
ATOM 3147 C CA . PRO A 1 400 ? -14.950 -0.664 -6.724 1.00 85.56 400 PRO A CA 1
ATOM 3148 C C . PRO A 1 400 ? -16.338 -0.163 -6.329 1.00 85.56 400 PRO A C 1
ATOM 3150 O O . PRO A 1 400 ? -16.480 0.884 -5.712 1.00 85.56 400 PRO A O 1
ATOM 3153 N N . GLN A 1 401 ? -17.384 -0.929 -6.637 1.00 85.19 401 GLN A N 1
ATOM 3154 C CA . GLN A 1 401 ? -18.756 -0.542 -6.275 1.00 85.19 401 GLN A CA 1
ATOM 3155 C C . GLN A 1 401 ? -19.087 -0.781 -4.795 1.00 85.19 401 GLN A C 1
ATOM 3157 O O . GLN A 1 401 ? -20.152 -0.393 -4.318 1.00 85.19 401 GLN A O 1
ATOM 3162 N N . THR A 1 402 ? -18.175 -1.415 -4.064 1.00 86.25 402 THR A N 1
ATOM 3163 C CA . THR A 1 402 ? -18.277 -1.638 -2.627 1.00 86.25 402 THR A CA 1
ATOM 3164 C C . THR A 1 402 ? -17.492 -0.593 -1.844 1.00 86.25 402 THR A C 1
ATOM 3166 O O . THR A 1 402 ? -16.443 -0.137 -2.293 1.00 86.25 402 THR A O 1
ATOM 3169 N N . ALA A 1 403 ? -17.971 -0.278 -0.650 1.00 90.88 403 ALA A N 1
ATOM 3170 C CA . ALA A 1 403 ? -17.332 0.589 0.321 1.00 90.88 403 ALA A CA 1
ATOM 3171 C C . ALA A 1 403 ? -16.488 -0.194 1.340 1.00 90.88 403 ALA A C 1
ATOM 3173 O O . ALA A 1 403 ? -16.582 -1.421 1.475 1.00 90.88 403 ALA A O 1
ATOM 3174 N N . CYS A 1 404 ? -15.704 0.549 2.109 1.00 96.00 404 CYS A N 1
ATOM 3175 C CA . CYS A 1 404 ? -15.027 0.099 3.308 1.00 96.00 404 CYS A CA 1
ATOM 3176 C C . CYS A 1 404 ? -15.336 1.058 4.461 1.00 96.00 404 CYS A C 1
ATOM 3178 O O . CYS A 1 404 ? -15.264 2.278 4.308 1.00 96.00 404 CYS A O 1
ATOM 3180 N N . ILE A 1 405 ? -15.657 0.492 5.622 1.00 97.81 405 ILE A N 1
ATOM 3181 C CA . ILE A 1 405 ? -15.766 1.222 6.883 1.00 97.81 405 ILE A CA 1
ATOM 3182 C C . ILE A 1 405 ? -14.600 0.777 7.756 1.00 97.81 405 ILE A C 1
ATOM 3184 O O . ILE A 1 405 ? -14.441 -0.411 8.012 1.00 97.81 405 ILE A O 1
ATOM 3188 N N . SER A 1 406 ? -13.788 1.719 8.210 1.00 97.75 406 SER A N 1
ATOM 3189 C CA . SER A 1 406 ? -12.608 1.471 9.037 1.00 97.75 406 SER A CA 1
ATOM 3190 C C . SER A 1 406 ? -12.576 2.415 10.226 1.00 97.75 406 SER A C 1
ATOM 3192 O O . SER A 1 406 ? -13.260 3.438 10.233 1.00 97.75 406 SER A O 1
ATOM 3194 N N . GLY A 1 407 ? -11.770 2.102 11.226 1.00 98.06 407 GLY A N 1
ATOM 3195 C CA . GLY A 1 407 ? -11.585 3.002 12.344 1.00 98.06 407 GLY A CA 1
ATOM 3196 C C . GLY A 1 407 ? -10.611 2.486 13.378 1.00 98.06 407 GLY A C 1
ATOM 3197 O O . GLY A 1 407 ? -9.997 1.432 13.202 1.00 98.06 407 GLY A O 1
ATOM 3198 N N . ASP A 1 408 ? -10.473 3.259 14.447 1.00 98.31 408 ASP A N 1
ATOM 3199 C CA . ASP A 1 408 ? -9.827 2.810 15.668 1.00 98.31 408 ASP A CA 1
ATOM 3200 C C . ASP A 1 408 ? -10.742 2.985 16.888 1.00 98.31 408 ASP A C 1
ATOM 3202 O O . ASP A 1 408 ? -11.708 3.754 16.881 1.00 98.31 408 ASP A O 1
ATOM 3206 N N . VAL A 1 409 ? -10.467 2.202 17.929 1.00 98.56 409 VAL A N 1
ATOM 3207 C CA . VAL A 1 409 ? -11.125 2.285 19.232 1.00 98.56 409 VAL A CA 1
ATOM 3208 C C . VAL A 1 409 ? -10.107 2.768 20.256 1.00 98.56 409 VAL A C 1
ATOM 3210 O O . VAL A 1 409 ? -9.059 2.146 20.445 1.00 98.56 409 VAL A O 1
ATOM 3213 N N . ARG A 1 410 ? -10.410 3.875 20.933 1.00 98.00 410 ARG A N 1
ATOM 3214 C CA . ARG A 1 410 ? -9.513 4.514 21.906 1.00 98.00 410 ARG A CA 1
ATOM 3215 C C . ARG A 1 410 ? -10.229 4.853 23.207 1.00 98.00 410 ARG A C 1
ATOM 3217 O O . ARG A 1 410 ? -11.444 5.021 23.238 1.00 98.00 410 ARG A O 1
ATOM 3224 N N . SER A 1 411 ? -9.477 4.993 24.290 1.00 97.88 411 SER A N 1
ATOM 3225 C CA . SER A 1 411 ? -10.003 5.373 25.602 1.00 97.88 411 SER A CA 1
ATOM 3226 C C . SER A 1 411 ? -10.585 6.776 25.566 1.00 97.88 411 SER A C 1
ATOM 3228 O O . SER A 1 411 ? -9.950 7.705 25.071 1.00 97.88 411 SER A O 1
ATOM 3230 N N . LEU A 1 412 ? -11.790 6.967 26.098 1.00 96.62 412 LEU A N 1
ATOM 3231 C CA . LEU A 1 412 ? -12.414 8.280 26.249 1.00 96.62 412 LEU A CA 1
ATOM 3232 C C . LEU A 1 412 ? -11.639 9.175 27.230 1.00 96.62 412 LEU A C 1
ATOM 3234 O O . LEU A 1 412 ? -11.617 10.392 27.054 1.00 96.62 412 LEU A O 1
ATOM 3238 N N . THR A 1 413 ? -10.978 8.587 28.229 1.00 95.69 413 THR A N 1
ATOM 3239 C CA . THR A 1 413 ? -10.380 9.330 29.349 1.00 95.69 413 THR A CA 1
ATOM 3240 C C . THR A 1 413 ? -8.874 9.152 29.502 1.00 95.69 413 THR A C 1
ATOM 3242 O O . THR A 1 413 ? -8.221 10.040 30.046 1.00 95.69 413 THR A O 1
ATOM 3245 N N . GLU A 1 414 ? -8.306 8.029 29.060 1.00 97.38 414 GLU A N 1
ATOM 3246 C CA . GLU A 1 414 ? -6.890 7.715 29.274 1.00 97.38 414 GLU A CA 1
ATOM 3247 C C . GLU A 1 414 ? -6.040 8.107 28.068 1.00 97.38 414 GLU A C 1
ATOM 3249 O O . GLU A 1 414 ? -6.382 7.840 26.911 1.00 97.38 414 GLU A O 1
ATOM 3254 N N . LYS A 1 415 ? -4.898 8.732 28.355 1.00 96.94 415 LYS A N 1
ATOM 3255 C CA . LYS A 1 415 ? -3.891 9.051 27.347 1.00 96.94 415 LYS A CA 1
ATOM 3256 C C . LYS A 1 415 ? -2.956 7.875 27.106 1.00 96.94 415 LYS A C 1
ATOM 3258 O O . LYS A 1 415 ? -2.712 7.080 28.014 1.00 96.94 415 LYS A O 1
ATOM 3263 N N . THR A 1 416 ? -2.364 7.818 25.920 1.00 96.31 416 THR A N 1
ATOM 3264 C CA . THR A 1 416 ? -1.329 6.841 25.549 1.00 96.31 416 THR A CA 1
ATOM 3265 C C . THR A 1 416 ? -0.140 6.863 26.520 1.00 96.31 416 THR A C 1
ATOM 3267 O O . THR A 1 416 ? 0.445 5.819 26.792 1.00 96.31 416 THR A O 1
ATOM 3270 N N . ASP A 1 417 ? 0.154 8.010 27.148 1.00 95.38 417 ASP A N 1
ATOM 3271 C CA . ASP A 1 417 ? 1.217 8.149 28.161 1.00 95.38 417 ASP A CA 1
ATOM 3272 C C . ASP A 1 417 ? 1.061 7.189 29.355 1.00 95.38 417 ASP A C 1
ATOM 3274 O O . ASP A 1 417 ? 2.044 6.836 30.009 1.00 95.38 417 ASP A O 1
ATOM 3278 N N . THR A 1 418 ? -0.167 6.739 29.642 1.00 95.88 418 THR A N 1
ATOM 3279 C CA . THR A 1 418 ? -0.456 5.780 30.724 1.00 95.88 418 THR A CA 1
ATOM 3280 C C . THR A 1 418 ? 0.184 4.408 30.503 1.00 95.88 418 THR A C 1
ATOM 3282 O O . THR A 1 418 ? 0.390 3.682 31.474 1.00 95.88 418 THR A O 1
ATOM 3285 N N . LEU A 1 419 ? 0.582 4.081 29.266 1.00 94.75 419 LEU A N 1
ATOM 3286 C CA . LEU A 1 419 ? 1.360 2.881 28.951 1.00 94.75 419 LEU A CA 1
ATOM 3287 C C . LEU A 1 419 ? 2.751 2.882 29.605 1.00 94.75 419 LEU A C 1
ATOM 3289 O O . LEU A 1 419 ? 3.358 1.826 29.750 1.00 94.75 419 LEU A O 1
ATOM 3293 N N . GLY A 1 420 ? 3.282 4.050 29.985 1.00 94.69 420 GLY A N 1
ATOM 3294 C CA . GLY A 1 420 ? 4.591 4.158 30.634 1.00 94.69 420 GLY A CA 1
ATOM 3295 C C . GLY A 1 420 ? 5.790 3.899 29.711 1.00 94.69 420 GLY A C 1
ATOM 3296 O O . GLY A 1 420 ? 6.907 3.726 30.201 1.00 94.69 420 GLY A O 1
ATOM 3297 N N . HIS A 1 421 ? 5.587 3.898 28.389 1.00 94.44 421 HIS A N 1
ATOM 3298 C CA . HIS A 1 421 ? 6.639 3.714 27.386 1.00 94.44 421 HIS A CA 1
ATOM 3299 C C . HIS A 1 421 ? 7.068 5.050 26.776 1.00 94.44 421 HIS A C 1
ATOM 3301 O O . HIS A 1 421 ? 6.348 5.639 25.973 1.00 94.44 421 HIS A O 1
ATOM 3307 N N . LYS A 1 422 ? 8.275 5.516 27.119 1.00 92.94 422 LYS A N 1
ATOM 3308 C CA . LYS A 1 422 ? 8.860 6.764 26.583 1.00 92.94 422 LYS A CA 1
ATOM 3309 C C . LYS A 1 422 ? 9.108 6.709 25.070 1.00 92.94 422 LYS A C 1
ATOM 3311 O O . LYS A 1 422 ? 9.274 7.747 24.437 1.00 92.94 422 LYS A O 1
ATOM 3316 N N . GLU A 1 423 ? 9.203 5.501 24.523 1.00 92.81 423 GLU A N 1
ATOM 3317 C CA . GLU A 1 423 ? 9.379 5.218 23.106 1.00 92.81 423 GLU A CA 1
ATOM 3318 C C . GLU A 1 423 ? 8.107 5.519 22.314 1.00 92.81 423 GLU A C 1
ATOM 3320 O O . GLU A 1 423 ? 8.220 5.864 21.144 1.00 92.81 423 GLU A O 1
ATOM 3325 N N . PHE A 1 424 ? 6.917 5.445 22.930 1.00 93.88 424 PHE A N 1
ATOM 3326 C CA . PHE A 1 424 ? 5.639 5.719 22.268 1.00 93.88 424 PHE A CA 1
ATOM 3327 C C . PHE A 1 424 ? 5.388 7.229 22.171 1.00 93.88 424 PHE A C 1
ATOM 3329 O O . PHE A 1 424 ? 4.563 7.809 22.874 1.00 93.88 424 PHE A O 1
ATOM 3336 N N . ILE A 1 425 ? 6.117 7.873 21.267 1.00 91.56 425 ILE A N 1
ATOM 3337 C CA . ILE A 1 425 ? 5.906 9.270 20.892 1.00 91.56 425 ILE A CA 1
ATOM 3338 C C . ILE A 1 425 ? 4.812 9.402 19.826 1.00 91.56 425 ILE A C 1
ATOM 3340 O O . ILE A 1 425 ? 4.662 8.547 18.951 1.00 91.56 425 ILE A O 1
ATOM 3344 N N . TYR A 1 426 ? 4.057 10.497 19.886 1.00 91.81 426 TYR A N 1
ATOM 3345 C CA . TYR A 1 426 ? 2.956 10.793 18.970 1.00 91.81 426 TYR A CA 1
ATOM 3346 C C . TYR A 1 426 ? 2.871 12.293 18.656 1.00 91.81 426 TYR A C 1
ATOM 3348 O O . TYR A 1 426 ? 3.484 13.128 19.325 1.00 91.81 426 TYR A O 1
ATOM 3356 N N . LYS A 1 427 ? 2.107 12.644 17.615 1.00 90.56 427 LYS A N 1
ATOM 3357 C CA . LYS A 1 427 ? 1.812 14.038 17.257 1.00 90.56 427 LYS A CA 1
ATOM 3358 C C . LYS A 1 427 ? 0.790 14.614 18.243 1.00 90.56 427 LYS A C 1
ATOM 3360 O O . LYS A 1 427 ? -0.328 14.108 18.326 1.00 90.56 427 LYS A O 1
ATOM 3365 N N . GLU A 1 428 ? 1.148 15.679 18.950 1.00 90.50 428 GLU A N 1
ATOM 3366 C CA . GLU A 1 428 ? 0.218 16.416 19.819 1.00 90.50 428 GLU A CA 1
ATOM 3367 C C . GLU A 1 428 ? -0.990 16.940 19.014 1.00 90.50 428 GLU A C 1
ATOM 3369 O O . GLU A 1 428 ? -0.874 17.317 17.845 1.00 90.50 428 GLU A O 1
ATOM 3374 N N . GLY A 1 429 ? -2.169 16.917 19.625 1.00 91.75 429 GLY A N 1
ATOM 3375 C CA . GLY A 1 429 ? -3.465 17.251 19.042 1.00 91.75 429 GLY A CA 1
ATOM 3376 C C . GLY A 1 429 ? -4.065 16.177 18.130 1.00 91.75 429 GLY A C 1
ATOM 3377 O O . GLY A 1 429 ? -5.140 16.398 17.576 1.00 91.75 429 GLY A O 1
ATOM 3378 N N . SER A 1 430 ? -3.401 15.034 17.940 1.00 93.12 430 SER A N 1
ATOM 3379 C CA . SER A 1 430 ? -3.900 13.953 17.079 1.00 93.12 430 SER A CA 1
ATOM 3380 C C . SER A 1 430 ? -4.704 12.897 17.856 1.00 93.12 430 SER A C 1
ATOM 3382 O O . SER A 1 430 ? -4.637 12.845 19.086 1.00 93.12 430 SER A O 1
ATOM 3384 N N . PRO A 1 431 ? -5.442 11.999 17.173 1.00 93.69 431 PRO A N 1
ATOM 3385 C CA . PRO A 1 431 ? -6.063 10.846 17.828 1.00 93.69 431 PRO A CA 1
ATOM 3386 C C . PRO A 1 431 ? -5.073 9.977 18.623 1.00 93.69 431 PRO A C 1
ATOM 3388 O O . PRO A 1 431 ? -5.484 9.321 19.578 1.00 93.69 431 PRO A O 1
ATOM 3391 N N . ASP A 1 432 ? -3.776 10.027 18.289 1.00 94.69 432 ASP A N 1
ATOM 3392 C CA . ASP A 1 432 ? -2.722 9.236 18.933 1.00 94.69 432 ASP A CA 1
ATOM 3393 C C . ASP A 1 432 ? -2.437 9.599 20.391 1.00 94.69 432 ASP A C 1
ATOM 3395 O O . ASP A 1 432 ? -1.822 8.801 21.100 1.00 94.69 432 ASP A O 1
ATOM 3399 N N . GLU A 1 433 ? -2.948 10.735 20.880 1.00 96.06 433 GLU A N 1
ATOM 3400 C CA . GLU A 1 433 ? -2.882 11.060 22.309 1.00 96.06 433 GLU A CA 1
ATOM 3401 C C . GLU A 1 433 ? -3.676 10.089 23.183 1.00 96.06 433 GLU A C 1
ATOM 3403 O O . GLU A 1 433 ? -3.414 9.978 24.380 1.00 96.06 433 GLU A O 1
ATOM 3408 N N . TRP A 1 434 ? -4.683 9.430 22.613 1.00 97.62 434 TRP A N 1
ATOM 3409 C CA . TRP A 1 434 ? -5.650 8.640 23.358 1.00 97.62 434 TRP A CA 1
ATOM 3410 C C . TRP A 1 434 ? -5.329 7.160 23.256 1.00 97.62 434 TRP A C 1
ATOM 3412 O O . TRP A 1 434 ? -5.129 6.640 22.154 1.00 97.62 434 TRP A O 1
ATOM 3422 N N . LEU A 1 435 ? -5.325 6.499 24.414 1.00 97.88 435 LEU A N 1
ATOM 3423 C CA . LEU A 1 435 ? -4.891 5.117 24.564 1.00 97.88 435 LEU A CA 1
ATOM 3424 C C . LEU A 1 435 ? -5.685 4.190 23.626 1.00 97.88 435 LEU A C 1
ATOM 3426 O O . LEU A 1 435 ? -6.905 4.103 23.784 1.00 97.88 435 LEU A O 1
ATOM 3430 N N . PRO A 1 436 ? -5.039 3.481 22.684 1.00 97.81 436 PRO A N 1
ATOM 3431 C CA . PRO A 1 436 ? -5.699 2.456 21.880 1.00 97.81 436 PRO A CA 1
ATOM 3432 C C . PRO A 1 436 ? -6.256 1.328 22.753 1.00 97.81 436 PRO A C 1
ATOM 3434 O O . PRO A 1 436 ? -5.601 0.886 23.697 1.00 97.81 436 PRO A O 1
ATOM 3437 N N . ILE A 1 437 ? -7.464 0.859 22.443 1.00 98.00 437 ILE A N 1
ATOM 3438 C CA . ILE A 1 437 ? -8.130 -0.200 23.204 1.00 98.00 437 ILE A CA 1
ATOM 3439 C C . ILE A 1 437 ? -7.953 -1.540 22.499 1.00 98.00 437 ILE A C 1
ATOM 3441 O O . ILE A 1 437 ? -8.495 -1.769 21.415 1.00 98.00 437 ILE A O 1
ATOM 3445 N N . ASN A 1 438 ? -7.261 -2.452 23.176 1.00 97.00 438 ASN A N 1
ATOM 3446 C CA . ASN A 1 438 ? -7.145 -3.848 22.772 1.00 97.00 438 ASN A CA 1
ATOM 3447 C C . ASN A 1 438 ? -8.393 -4.643 23.184 1.00 97.00 438 ASN A C 1
ATOM 3449 O O . ASN A 1 438 ? -8.993 -4.397 24.235 1.00 97.00 438 ASN A O 1
ATOM 3453 N N . GLY A 1 439 ? -8.779 -5.621 22.366 1.00 95.25 439 GLY A N 1
ATOM 3454 C CA . GLY A 1 439 ? -9.865 -6.552 22.660 1.00 95.25 439 GLY A CA 1
ATOM 3455 C C . GLY A 1 439 ? -11.288 -5.976 22.659 1.00 95.25 439 GLY A C 1
ATOM 3456 O O . GLY A 1 439 ? -12.208 -6.681 23.091 1.00 95.25 439 GLY A O 1
ATOM 3457 N N . ALA A 1 440 ? -11.498 -4.750 22.172 1.00 97.94 440 ALA A N 1
ATOM 3458 C CA . ALA A 1 440 ? -12.830 -4.184 21.973 1.00 97.94 440 ALA A CA 1
ATOM 3459 C C . ALA A 1 440 ? -13.576 -4.960 20.884 1.00 97.94 440 ALA A C 1
ATOM 3461 O O . ALA A 1 440 ? -13.015 -5.264 19.834 1.00 97.94 440 ALA A O 1
ATOM 3462 N N . THR A 1 441 ? -14.850 -5.273 21.123 1.00 98.31 441 THR A N 1
ATOM 3463 C CA . THR A 1 441 ? -15.722 -5.888 20.114 1.00 98.31 441 THR A CA 1
ATOM 3464 C C . THR A 1 441 ? -16.456 -4.792 19.360 1.00 98.31 441 THR A C 1
ATOM 3466 O O . THR A 1 441 ? -17.205 -4.035 19.974 1.00 98.31 441 THR A O 1
ATOM 3469 N N . VAL A 1 442 ? -16.261 -4.723 18.047 1.00 97.81 442 VAL A N 1
ATOM 3470 C CA . VAL A 1 442 ? -16.905 -3.779 17.134 1.00 97.81 442 VAL A CA 1
ATOM 3471 C C . VAL A 1 442 ? -17.908 -4.539 16.275 1.00 97.81 442 VAL A C 1
ATOM 3473 O O . VAL A 1 442 ? -17.535 -5.403 15.489 1.00 97.81 442 VAL A O 1
ATOM 3476 N N . VAL A 1 443 ? -19.192 -4.237 16.425 1.00 97.19 443 VAL A N 1
ATOM 3477 C CA . VAL A 1 443 ? -20.275 -4.849 15.650 1.00 97.19 443 VAL A CA 1
ATOM 3478 C C . VAL A 1 443 ? -20.748 -3.855 14.599 1.00 97.19 443 VAL A C 1
ATOM 3480 O O . VAL A 1 443 ? -21.103 -2.724 14.930 1.00 97.19 443 VAL A O 1
ATOM 3483 N N . LEU A 1 444 ? -20.785 -4.285 13.339 1.00 95.81 444 LEU A N 1
ATOM 3484 C CA . LEU A 1 444 ? -21.381 -3.528 12.246 1.00 95.81 444 LEU A CA 1
ATOM 3485 C C . LEU A 1 444 ? -22.792 -4.048 11.978 1.00 95.81 444 LEU A C 1
ATOM 3487 O O . LEU A 1 444 ? -22.990 -5.233 11.700 1.00 95.81 444 LEU A O 1
ATOM 3491 N N . ARG A 1 445 ? -23.784 -3.161 12.008 1.00 94.62 445 ARG A N 1
ATOM 3492 C CA . ARG A 1 445 ? -25.184 -3.479 11.703 1.00 94.62 445 ARG A CA 1
ATOM 3493 C C . ARG A 1 445 ? -25.702 -2.644 10.548 1.00 94.62 445 ARG A C 1
ATOM 3495 O O . ARG A 1 445 ? -25.278 -1.510 10.353 1.00 94.62 445 ARG A O 1
ATOM 3502 N N . ARG A 1 446 ? -26.671 -3.181 9.810 1.00 87.31 446 ARG A N 1
ATOM 3503 C CA . ARG A 1 446 ? -27.522 -2.365 8.931 1.00 87.31 446 ARG A CA 1
ATOM 3504 C C . ARG A 1 446 ? -28.512 -1.553 9.766 1.00 87.31 446 ARG A C 1
ATOM 3506 O O . ARG A 1 446 ? -28.777 -1.889 10.919 1.00 87.31 446 ARG A O 1
ATOM 3513 N N . ALA A 1 447 ? -29.117 -0.538 9.153 1.00 81.88 447 ALA A N 1
ATOM 3514 C CA . ALA A 1 447 ? -30.157 0.284 9.780 1.00 81.88 447 ALA A CA 1
ATOM 3515 C C . ALA A 1 447 ? -31.364 -0.517 10.324 1.00 81.88 447 ALA A C 1
ATOM 3517 O O . ALA A 1 447 ? -32.032 -0.068 11.250 1.00 81.88 447 ALA A O 1
ATOM 3518 N N . ASP A 1 448 ? -31.635 -1.716 9.792 1.00 84.56 448 ASP A N 1
ATOM 3519 C CA . ASP A 1 448 ? -32.690 -2.618 10.285 1.00 84.56 448 ASP A CA 1
ATOM 3520 C C . ASP A 1 448 ? -32.285 -3.448 11.525 1.00 84.56 448 ASP A C 1
ATOM 3522 O O . ASP A 1 448 ? -33.067 -4.267 12.009 1.00 84.56 448 ASP A O 1
ATOM 3526 N N . GLY A 1 449 ? -31.072 -3.245 12.051 1.00 87.31 449 GLY A N 1
ATOM 3527 C CA . GLY A 1 449 ? -30.524 -3.944 13.215 1.00 87.31 449 GLY A CA 1
ATOM 3528 C C . GLY A 1 449 ? -29.813 -5.264 12.897 1.00 87.31 449 GLY A C 1
ATOM 3529 O O . GLY A 1 449 ? -29.191 -5.849 13.793 1.00 87.31 449 GLY A O 1
ATOM 3530 N N . THR A 1 450 ? -29.848 -5.727 11.642 1.00 86.88 450 THR A N 1
ATOM 3531 C CA . THR A 1 450 ? -29.168 -6.955 11.208 1.00 86.88 450 THR A CA 1
ATOM 3532 C C . THR A 1 450 ? -27.659 -6.810 11.359 1.00 86.88 450 THR A C 1
ATOM 3534 O O . THR A 1 450 ? -27.073 -5.878 10.808 1.00 86.88 450 THR A O 1
ATOM 3537 N N . VAL A 1 451 ? -27.018 -7.751 12.062 1.00 90.75 451 VAL A N 1
ATOM 3538 C CA . VAL A 1 451 ? -25.550 -7.834 12.125 1.00 90.75 451 VAL A CA 1
ATOM 3539 C C . VAL A 1 451 ? -25.014 -8.181 10.742 1.00 90.75 451 VAL A C 1
ATOM 3541 O O . VAL A 1 451 ? -25.412 -9.183 10.151 1.00 90.75 451 VAL A O 1
ATOM 3544 N N . VAL A 1 452 ? -24.125 -7.335 10.238 1.00 87.00 452 VAL A N 1
ATOM 3545 C CA . VAL A 1 452 ? -23.383 -7.555 8.996 1.00 87.00 452 VAL A CA 1
ATOM 3546 C C . VAL A 1 452 ? -22.145 -8.372 9.304 1.00 87.00 452 VAL A C 1
ATOM 3548 O O . VAL A 1 452 ? -21.929 -9.403 8.677 1.00 87.00 452 VAL A O 1
ATOM 3551 N N . ASP A 1 453 ? -21.365 -7.907 10.277 1.00 87.88 453 ASP A N 1
ATOM 3552 C CA . ASP A 1 453 ? -20.134 -8.548 10.709 1.00 87.88 453 ASP A CA 1
ATOM 3553 C C . ASP A 1 453 ? -19.736 -8.055 12.109 1.00 87.88 453 ASP A C 1
ATOM 3555 O O . ASP A 1 453 ? -20.241 -7.036 12.595 1.00 87.88 453 ASP A O 1
ATOM 3559 N N . THR A 1 454 ? -18.830 -8.784 12.752 1.00 90.88 454 THR A N 1
ATOM 3560 C CA . THR A 1 454 ? -18.266 -8.450 14.059 1.00 90.88 454 THR A CA 1
ATOM 3561 C C . THR A 1 454 ? -16.757 -8.584 13.997 1.00 90.88 454 THR A C 1
ATOM 3563 O O . THR A 1 454 ? -16.235 -9.614 13.580 1.00 90.88 454 THR A O 1
ATOM 3566 N N . HIS A 1 455 ? -16.061 -7.578 14.507 1.00 92.88 455 HIS A N 1
ATOM 3567 C CA . HIS A 1 455 ? -14.613 -7.553 14.601 1.00 92.88 455 HIS A CA 1
ATOM 3568 C C . HIS A 1 455 ? -14.162 -7.365 16.051 1.00 92.88 455 HIS 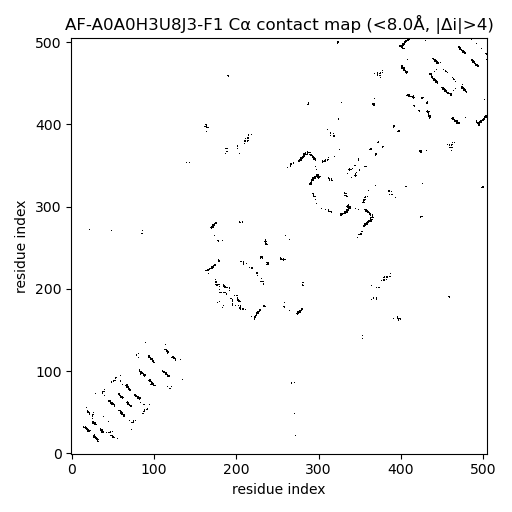A C 1
ATOM 3570 O O . HIS A 1 455 ? -14.889 -6.813 16.876 1.00 92.88 455 HIS A O 1
ATOM 3576 N N . LYS A 1 456 ? -12.966 -7.841 16.379 1.00 93.00 456 LYS A N 1
ATOM 3577 C CA . LYS A 1 456 ? -12.311 -7.629 17.661 1.00 93.00 456 LYS A CA 1
ATOM 3578 C C . LYS A 1 456 ? -10.957 -6.962 17.434 1.00 93.00 456 LYS A C 1
ATOM 3580 O O . LYS A 1 456 ? -10.142 -7.497 16.687 1.00 93.00 456 LYS A O 1
ATOM 3585 N N . THR A 1 457 ? -10.713 -5.835 18.104 1.00 95.06 457 THR A N 1
ATOM 3586 C CA . THR A 1 457 ? -9.404 -5.172 18.044 1.00 95.06 457 THR A CA 1
ATOM 3587 C C . THR A 1 457 ? -8.325 -6.087 18.624 1.00 95.06 457 THR A C 1
ATOM 3589 O O . THR A 1 457 ? -8.573 -6.837 19.577 1.00 95.06 457 THR A O 1
ATOM 3592 N N . ASP A 1 458 ? -7.144 -6.068 18.011 1.00 92.00 458 ASP A N 1
ATOM 3593 C CA . ASP A 1 458 ? -6.024 -6.931 18.384 1.00 92.00 458 ASP A CA 1
ATOM 3594 C C . ASP A 1 458 ? -5.316 -6.456 19.670 1.00 92.00 458 ASP A C 1
ATOM 3596 O O . ASP A 1 458 ? -5.743 -5.507 20.328 1.00 92.00 458 ASP A O 1
ATOM 3600 N N . ASP A 1 459 ? -4.238 -7.149 20.042 1.00 94.38 459 ASP A N 1
ATOM 3601 C CA . ASP A 1 459 ? -3.428 -6.830 21.222 1.00 94.38 459 ASP A CA 1
ATOM 3602 C C . ASP A 1 459 ? -2.185 -5.978 20.883 1.00 94.38 459 ASP A C 1
ATOM 3604 O O . ASP A 1 459 ? -1.252 -5.878 21.682 1.00 94.38 459 ASP A O 1
ATOM 3608 N N . TRP A 1 460 ? -2.158 -5.341 19.705 1.00 94.44 460 TRP A N 1
ATOM 3609 C CA . TRP A 1 460 ? -1.022 -4.554 19.214 1.00 94.44 460 TRP A CA 1
ATOM 3610 C C . TRP A 1 460 ? -1.110 -3.068 19.540 1.00 94.44 460 TRP A C 1
ATOM 3612 O O . TRP A 1 460 ? -0.339 -2.291 18.987 1.00 94.44 460 TRP A O 1
ATOM 3622 N N . TYR A 1 461 ? -2.004 -2.644 20.436 1.00 96.75 461 TYR A N 1
ATOM 3623 C CA . TYR A 1 461 ? -2.114 -1.240 20.849 1.00 96.75 461 TYR A CA 1
ATOM 3624 C C . TYR A 1 461 ? -2.324 -0.302 19.654 1.00 96.75 461 TYR A C 1
ATOM 3626 O O . TYR A 1 461 ? -1.757 0.787 19.586 1.00 96.75 461 TYR A O 1
ATOM 3634 N N . ASN A 1 462 ? -3.143 -0.741 18.698 1.00 96.56 462 ASN A N 1
ATOM 3635 C CA . ASN A 1 462 ? -3.555 0.054 17.544 1.00 96.56 462 ASN A CA 1
ATOM 3636 C C . ASN A 1 462 ? -5.061 0.368 17.553 1.00 96.56 462 ASN A C 1
ATOM 3638 O O . ASN A 1 462 ? -5.466 1.398 17.022 1.00 96.56 462 ASN A O 1
ATOM 3642 N N . GLY A 1 463 ? -5.881 -0.476 18.195 1.00 97.50 463 GLY A N 1
ATOM 3643 C CA . GLY A 1 463 ? -7.336 -0.320 18.263 1.00 97.50 463 GLY A CA 1
ATOM 3644 C C . GLY A 1 463 ? -8.051 -0.453 16.913 1.00 97.50 463 GLY A C 1
ATOM 3645 O O . GLY A 1 463 ? -9.224 -0.105 16.832 1.00 97.50 463 GLY A O 1
ATOM 3646 N N . ILE A 1 464 ? -7.365 -0.913 15.865 1.00 98.19 464 ILE A N 1
ATOM 3647 C CA . ILE A 1 464 ? -7.823 -0.888 14.474 1.00 98.19 464 ILE A CA 1
ATOM 3648 C C . ILE A 1 464 ? -8.950 -1.898 14.256 1.00 98.19 464 ILE A C 1
ATOM 3650 O O . ILE A 1 464 ? -8.893 -3.036 14.727 1.00 98.19 464 ILE A O 1
ATOM 3654 N N . PHE A 1 465 ? -9.931 -1.491 13.456 1.00 97.75 465 PHE A N 1
ATOM 3655 C CA . PHE A 1 465 ? -10.903 -2.379 12.833 1.00 97.75 465 PHE A CA 1
ATOM 3656 C C . PHE A 1 465 ? -11.186 -1.948 11.388 1.00 97.75 465 PHE A C 1
ATOM 3658 O O . PHE A 1 465 ? -11.146 -0.756 11.059 1.00 97.75 465 PHE A O 1
ATOM 3665 N N . ALA A 1 466 ? -11.541 -2.898 10.524 1.00 95.38 466 ALA A N 1
ATOM 3666 C CA . ALA A 1 466 ? -12.117 -2.603 9.219 1.00 95.38 466 ALA A CA 1
ATOM 3667 C C . ALA A 1 466 ? -13.160 -3.636 8.770 1.00 95.38 466 ALA A C 1
ATOM 3669 O O . ALA A 1 466 ? -13.054 -4.828 9.030 1.00 95.38 466 ALA A O 1
ATOM 3670 N N . PHE A 1 467 ? -14.150 -3.154 8.024 1.00 94.62 467 PHE A N 1
ATOM 3671 C CA . PHE A 1 467 ? -15.170 -3.932 7.337 1.00 94.62 467 PHE A CA 1
ATOM 3672 C C . PHE A 1 467 ? -15.080 -3.614 5.844 1.00 94.62 467 PHE A C 1
ATOM 3674 O O . PHE A 1 467 ? -15.314 -2.480 5.413 1.00 94.62 467 PHE A O 1
ATOM 3681 N N . PHE A 1 468 ? -14.691 -4.606 5.049 1.00 90.38 468 PHE A N 1
ATOM 3682 C CA . PHE A 1 468 ? -14.436 -4.455 3.615 1.00 90.38 468 PHE A CA 1
ATOM 3683 C C . PHE A 1 468 ? -15.622 -4.934 2.775 1.00 90.38 468 PHE A C 1
ATOM 3685 O O . PHE A 1 468 ? -16.438 -5.735 3.226 1.00 90.38 468 PHE A O 1
ATOM 3692 N N . ASN A 1 469 ? -15.655 -4.513 1.509 1.00 86.88 469 ASN A N 1
ATOM 3693 C CA . ASN A 1 469 ? -16.595 -5.001 0.495 1.00 86.88 469 ASN A CA 1
ATOM 3694 C C . ASN A 1 469 ? -18.077 -4.793 0.864 1.00 86.88 469 ASN A C 1
ATOM 3696 O O . ASN A 1 469 ? -18.937 -5.618 0.547 1.00 86.88 469 ASN A O 1
ATOM 3700 N N . LEU A 1 470 ? -18.385 -3.683 1.533 1.00 86.62 470 LEU A N 1
ATOM 3701 C CA . LEU A 1 470 ? -19.737 -3.356 1.963 1.00 86.62 470 LEU A CA 1
ATOM 3702 C C . LEU A 1 470 ? -20.551 -2.765 0.806 1.00 86.62 470 LEU A C 1
ATOM 3704 O O . LEU A 1 470 ? -20.042 -1.925 0.066 1.00 86.62 470 LEU A O 1
ATOM 3708 N N . PRO A 1 471 ? -21.824 -3.142 0.635 1.00 87.12 471 PRO A N 1
ATOM 3709 C CA . PRO A 1 471 ? -22.735 -2.369 -0.198 1.00 87.12 471 PRO A CA 1
ATOM 3710 C C . PRO A 1 471 ? -22.828 -0.910 0.273 1.00 87.12 471 PRO A C 1
ATOM 3712 O O . PRO A 1 471 ? -22.654 -0.616 1.453 1.00 87.12 471 PRO A O 1
ATOM 3715 N N . ALA A 1 472 ? -23.154 0.005 -0.639 1.00 88.00 472 ALA A N 1
ATOM 3716 C CA . ALA A 1 472 ? -23.524 1.358 -0.241 1.00 88.00 472 ALA A CA 1
ATOM 3717 C C . ALA A 1 472 ? -24.769 1.324 0.665 1.00 88.00 472 ALA A C 1
ATOM 3719 O O . ALA A 1 472 ? -25.704 0.552 0.426 1.00 88.00 472 ALA A O 1
ATOM 3720 N N . GLY A 1 473 ? -24.793 2.166 1.694 1.00 90.25 473 GLY A N 1
ATOM 3721 C CA . GLY A 1 473 ? -25.895 2.216 2.646 1.00 90.25 473 GLY A CA 1
ATOM 3722 C C . GLY A 1 473 ? -25.531 2.859 3.977 1.00 90.25 473 GLY A C 1
ATOM 3723 O O . GLY A 1 473 ? -24.412 3.326 4.186 1.00 90.25 473 GLY A O 1
ATOM 3724 N N . THR A 1 474 ? -26.512 2.873 4.877 1.00 94.62 474 THR A N 1
ATOM 3725 C CA . THR A 1 474 ? -26.372 3.368 6.248 1.00 94.62 474 THR A CA 1
ATOM 3726 C C . THR A 1 474 ? -26.162 2.204 7.208 1.00 94.62 474 THR A C 1
ATOM 3728 O O . THR A 1 474 ? -26.899 1.209 7.179 1.00 94.62 474 THR A O 1
ATOM 3731 N N . TYR A 1 475 ? -25.159 2.353 8.065 1.00 93.88 475 TYR A N 1
ATOM 3732 C CA . TYR A 1 475 ? -24.716 1.353 9.020 1.00 93.88 475 TYR A CA 1
ATOM 3733 C C . TYR A 1 475 ? -24.616 1.947 10.423 1.00 93.88 475 TYR A C 1
ATOM 3735 O O . TYR A 1 475 ? -24.274 3.115 10.588 1.00 93.88 475 TYR A O 1
ATOM 3743 N N . LEU A 1 476 ? -24.872 1.110 11.425 1.00 97.19 476 LEU A N 1
ATOM 3744 C CA . LEU A 1 476 ? -24.620 1.400 12.831 1.00 97.19 476 LEU A CA 1
ATOM 3745 C C . LEU A 1 476 ? -23.399 0.596 13.285 1.00 97.19 476 LEU A C 1
ATOM 3747 O O . LEU A 1 476 ? -23.405 -0.634 13.226 1.00 97.19 476 LEU A O 1
ATOM 3751 N N . LEU A 1 477 ? -22.367 1.297 13.736 1.00 97.44 477 LEU A N 1
ATOM 3752 C CA . LEU A 1 477 ? -21.206 0.742 14.421 1.00 97.44 477 LEU A CA 1
ATOM 3753 C C . LEU A 1 477 ? -21.434 0.776 15.923 1.00 97.44 477 LEU A C 1
ATOM 3755 O O . LEU A 1 477 ? -21.816 1.811 16.465 1.00 97.44 477 LEU A O 1
ATOM 3759 N N . GLU A 1 478 ? -21.148 -0.330 16.599 1.00 97.31 478 GLU A N 1
ATOM 3760 C CA . GLU A 1 478 ? -21.207 -0.436 18.056 1.00 97.31 478 GLU A CA 1
ATOM 3761 C C . GLU A 1 478 ? -19.913 -1.071 18.570 1.00 97.31 478 GLU A C 1
ATOM 3763 O O . GLU A 1 478 ? -19.677 -2.259 18.360 1.00 97.31 478 GLU A O 1
ATOM 3768 N N . ALA A 1 479 ? -19.071 -0.293 19.248 1.00 98.06 479 ALA A N 1
ATOM 3769 C CA . ALA A 1 479 ? -17.902 -0.805 19.955 1.00 98.06 479 ALA A CA 1
ATOM 3770 C C . ALA A 1 479 ? -18.250 -1.045 21.426 1.00 98.06 479 ALA A C 1
ATOM 3772 O O . ALA A 1 479 ? -18.920 -0.220 22.046 1.00 98.06 479 ALA A O 1
ATOM 3773 N N . SER A 1 480 ? -17.789 -2.154 22.002 1.00 98.31 480 SER A N 1
ATOM 3774 C CA . SER A 1 480 ? -18.004 -2.470 23.416 1.00 98.31 480 SER A CA 1
ATOM 3775 C C . SER A 1 480 ? -16.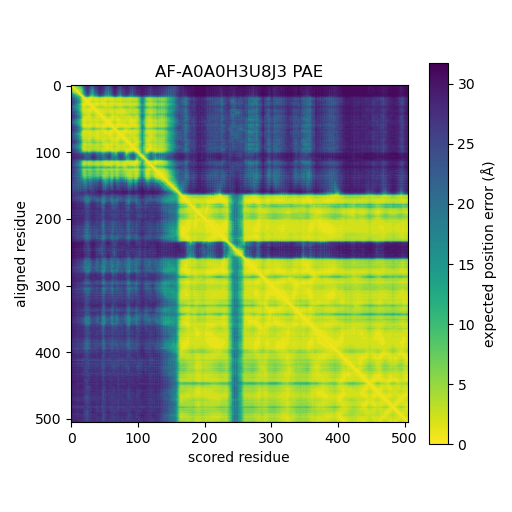869 -3.277 24.045 1.00 98.31 480 SER A C 1
ATOM 3777 O O . SER A 1 480 ? -16.133 -3.996 23.364 1.00 98.31 480 SER A O 1
ATOM 3779 N N . LEU A 1 481 ? -16.754 -3.162 25.368 1.00 97.12 481 LEU A N 1
ATOM 3780 C CA . LEU A 1 481 ? -15.869 -3.954 26.219 1.00 97.12 481 LEU A CA 1
ATOM 3781 C C . LEU A 1 481 ? -16.677 -4.847 27.178 1.00 97.12 481 LEU A C 1
ATOM 3783 O O . LEU A 1 481 ? -17.816 -4.517 27.516 1.00 97.12 481 LEU A O 1
ATOM 3787 N N . PRO A 1 482 ? -16.092 -5.955 27.683 1.00 94.75 482 PRO A N 1
ATOM 3788 C CA . PRO A 1 482 ? -16.770 -6.849 28.630 1.00 94.75 482 PRO A CA 1
ATOM 3789 C C . PRO A 1 482 ? -17.207 -6.184 29.944 1.00 94.75 482 PRO A C 1
ATOM 3791 O O . PRO A 1 482 ? -18.089 -6.700 30.625 1.00 94.75 482 PRO A O 1
ATOM 3794 N N . ASP A 1 483 ? -16.593 -5.056 30.308 1.00 94.75 483 ASP A N 1
ATOM 3795 C CA . ASP A 1 483 ? -16.923 -4.278 31.506 1.00 94.75 483 ASP A CA 1
ATOM 3796 C C . ASP A 1 483 ? -18.127 -3.333 31.324 1.00 94.75 483 ASP A C 1
ATOM 3798 O O . ASP A 1 483 ? -18.516 -2.643 32.265 1.00 94.75 483 ASP A O 1
ATOM 3802 N N . GLY A 1 484 ? -18.740 -3.326 30.136 1.00 94.00 484 GLY A N 1
ATOM 3803 C CA . GLY A 1 484 ? -19.946 -2.562 29.826 1.00 94.00 484 GLY A CA 1
ATOM 3804 C C . GLY A 1 484 ? -19.698 -1.192 29.197 1.00 94.00 484 GLY A C 1
ATOM 3805 O O . GLY A 1 484 ? -20.670 -0.532 28.829 1.00 94.00 484 GLY A O 1
ATOM 3806 N N . ARG A 1 485 ? -18.442 -0.753 29.026 1.00 97.12 485 ARG A N 1
ATOM 3807 C CA . ARG A 1 485 ? -18.146 0.455 28.235 1.00 97.12 485 ARG A CA 1
ATOM 3808 C C . ARG A 1 485 ? -18.517 0.234 26.774 1.00 97.12 485 ARG A C 1
ATOM 3810 O O . ARG A 1 485 ? -18.222 -0.819 26.209 1.00 97.12 485 ARG A O 1
ATOM 3817 N N . SER A 1 486 ? -19.161 1.225 26.161 1.00 97.62 486 SER A N 1
ATOM 3818 C CA . SER A 1 486 ? -19.627 1.133 24.777 1.00 97.62 486 SER A CA 1
ATOM 3819 C C . SER A 1 486 ? -19.734 2.495 24.100 1.00 97.62 486 SER A C 1
ATOM 3821 O O . SER A 1 486 ? -20.122 3.470 24.742 1.00 97.62 486 SER A O 1
ATOM 3823 N N . ALA A 1 487 ? -19.508 2.526 22.792 1.00 97.62 487 ALA A N 1
ATOM 3824 C CA . ALA A 1 487 ? -19.774 3.661 21.922 1.00 97.62 487 ALA A CA 1
ATOM 3825 C C . ALA A 1 487 ? -20.525 3.185 20.689 1.00 97.62 487 ALA A C 1
ATOM 3827 O O . ALA A 1 487 ? -20.368 2.045 20.251 1.00 97.62 487 ALA A O 1
ATOM 3828 N N . ARG A 1 488 ? -21.331 4.077 20.121 1.00 95.94 488 ARG A N 1
ATOM 3829 C CA . ARG A 1 488 ? -22.051 3.805 18.885 1.00 95.94 488 ARG A CA 1
ATOM 3830 C C . ARG A 1 488 ? -22.020 5.003 17.963 1.00 95.94 488 ARG A C 1
ATOM 3832 O O . ARG A 1 488 ? -22.074 6.141 18.430 1.00 95.94 488 ARG A O 1
ATOM 3839 N N . GLU A 1 489 ? -22.009 4.726 16.675 1.00 96.56 489 GLU A N 1
ATOM 3840 C CA . GLU A 1 489 ? -22.012 5.739 15.635 1.00 96.56 489 GLU A CA 1
ATOM 3841 C C . GLU A 1 489 ? -22.770 5.229 14.416 1.00 96.56 489 GLU A C 1
ATOM 3843 O O . GLU A 1 489 ? -22.589 4.092 13.986 1.00 96.56 489 GLU A O 1
ATOM 3848 N N . GLU A 1 490 ? -23.634 6.074 13.867 1.00 96.38 490 GLU A N 1
ATOM 3849 C CA . GLU A 1 490 ? -24.276 5.817 12.585 1.00 96.38 490 GLU A CA 1
ATOM 3850 C C . GLU A 1 490 ? -23.485 6.521 11.487 1.00 96.38 490 GLU A C 1
ATOM 3852 O O . GLU A 1 490 ? -23.142 7.696 11.623 1.00 96.38 490 GLU A O 1
ATOM 3857 N N . LEU A 1 491 ? -23.225 5.821 10.386 1.00 94.94 491 LEU A N 1
ATOM 3858 C CA . LEU A 1 491 ? -22.561 6.402 9.230 1.00 94.94 491 LEU A CA 1
ATOM 3859 C C . LEU A 1 491 ? -23.111 5.850 7.919 1.00 94.94 491 LEU A C 1
ATOM 3861 O O . LEU A 1 491 ? -23.644 4.743 7.849 1.00 94.94 491 LEU A O 1
ATOM 3865 N N . THR A 1 492 ? -23.007 6.657 6.869 1.00 94.50 492 THR A N 1
ATOM 3866 C CA . THR A 1 492 ? -23.470 6.309 5.524 1.00 94.50 492 THR A CA 1
ATOM 3867 C C . THR A 1 492 ? -22.279 6.261 4.584 1.00 94.50 492 THR A C 1
ATOM 3869 O O . THR A 1 492 ? -21.444 7.162 4.607 1.00 94.50 492 THR A O 1
ATOM 3872 N N . VAL A 1 493 ? -22.215 5.215 3.764 1.00 91.75 493 VAL A N 1
ATOM 3873 C CA . VAL A 1 493 ? -21.168 5.020 2.756 1.00 91.75 493 VAL A CA 1
ATOM 3874 C C . VAL A 1 493 ? -21.774 4.861 1.368 1.00 91.75 493 VAL A C 1
ATOM 3876 O O . VAL A 1 493 ? -22.780 4.171 1.189 1.00 91.75 493 VAL A O 1
ATOM 3879 N N . GLY A 1 494 ? -21.169 5.516 0.385 1.00 90.94 494 GLY A N 1
ATOM 3880 C CA . GLY A 1 494 ? -21.425 5.347 -1.039 1.00 90.94 494 GLY A CA 1
ATOM 3881 C C . GLY A 1 494 ? -20.472 4.339 -1.695 1.00 90.94 494 GLY A C 1
ATOM 3882 O O . GLY A 1 494 ? -19.559 3.820 -1.050 1.00 90.94 494 GLY A O 1
ATOM 3883 N N . PRO A 1 495 ? -20.667 4.033 -2.991 1.00 87.88 495 PRO A N 1
ATOM 3884 C CA . PRO A 1 495 ? -19.744 3.189 -3.749 1.00 87.88 495 PRO A CA 1
ATOM 3885 C C . PRO A 1 495 ? -18.313 3.743 -3.713 1.00 87.88 495 PRO A C 1
ATOM 3887 O O . PRO A 1 495 ? -18.123 4.946 -3.870 1.00 87.88 495 PRO A O 1
ATOM 3890 N N . ALA A 1 496 ? -17.324 2.861 -3.551 1.00 88.44 496 ALA A N 1
ATOM 3891 C CA . ALA A 1 496 ? -15.898 3.184 -3.434 1.00 88.44 496 ALA A CA 1
ATOM 3892 C C . ALA A 1 496 ? -15.487 4.040 -2.221 1.00 88.44 496 ALA A C 1
ATOM 3894 O O . ALA A 1 496 ? -14.317 4.416 -2.119 1.00 88.44 496 ALA A O 1
ATOM 3895 N N . ASP A 1 497 ? -16.389 4.350 -1.288 1.00 94.06 497 ASP A N 1
ATOM 3896 C CA . ASP A 1 497 ? -15.996 5.099 -0.097 1.00 94.06 497 ASP A CA 1
ATOM 3897 C C . ASP A 1 497 ? -15.069 4.257 0.786 1.00 94.06 497 ASP A C 1
ATOM 3899 O O . ASP A 1 497 ? -15.313 3.076 1.034 1.00 94.06 497 ASP A O 1
ATOM 3903 N N . ILE A 1 498 ? -14.007 4.885 1.291 1.00 96.25 498 ILE A N 1
ATOM 3904 C CA . ILE A 1 498 ? -13.187 4.358 2.385 1.00 96.25 498 ILE A CA 1
ATOM 3905 C C . ILE A 1 498 ? -13.377 5.313 3.559 1.00 96.25 498 ILE A C 1
ATOM 3907 O O . ILE A 1 498 ? -12.653 6.301 3.694 1.00 96.25 498 ILE A O 1
ATOM 3911 N N . THR A 1 499 ? -14.387 5.040 4.378 1.00 96.56 499 THR A N 1
ATOM 3912 C CA . THR A 1 499 ? -14.756 5.887 5.515 1.00 96.56 499 THR A CA 1
ATOM 3913 C C . THR A 1 499 ? -13.972 5.472 6.750 1.00 96.56 499 THR A C 1
ATOM 3915 O O . THR A 1 499 ? -13.828 4.281 7.039 1.00 96.56 499 THR A O 1
ATOM 3918 N N . THR A 1 500 ? -13.457 6.457 7.481 1.00 96.56 500 THR A N 1
ATOM 3919 C CA . THR A 1 500 ? -12.719 6.250 8.729 1.00 96.56 500 THR A CA 1
ATOM 3920 C C . THR A 1 500 ? -13.448 6.919 9.888 1.00 96.56 500 THR A C 1
ATOM 3922 O O . THR A 1 500 ? -13.897 8.054 9.743 1.00 96.56 500 THR A O 1
ATOM 3925 N N . THR A 1 501 ? -13.531 6.234 11.029 1.00 96.44 501 THR A N 1
ATOM 3926 C CA . THR A 1 501 ? -14.014 6.799 12.296 1.00 96.44 501 THR A CA 1
ATOM 3927 C C . THR A 1 501 ? -13.080 6.496 13.481 1.00 96.44 501 THR A C 1
ATOM 3929 O O . THR A 1 501 ? -12.235 5.608 13.409 1.00 96.44 501 THR A O 1
ATOM 3932 N N . HIS A 1 502 ? -13.246 7.232 14.580 1.00 96.06 502 HIS A N 1
ATOM 3933 C CA . HIS A 1 502 ? -12.511 7.088 15.833 1.00 96.06 502 HIS A CA 1
ATOM 3934 C C . HIS A 1 502 ? -13.498 6.923 16.997 1.00 96.06 502 HIS A C 1
ATOM 3936 O O . HIS A 1 502 ? -14.017 7.903 17.540 1.00 96.06 502 HIS A O 1
ATOM 3942 N N . LEU A 1 503 ? -13.762 5.678 17.394 1.00 97.56 503 LEU A N 1
ATOM 3943 C CA . LEU A 1 503 ? -14.684 5.363 18.486 1.00 97.56 503 LEU A CA 1
ATOM 3944 C C . LEU A 1 503 ? -13.989 5.538 19.841 1.00 97.56 503 LEU A C 1
ATOM 3946 O O . LEU A 1 503 ? -12.826 5.171 20.020 1.00 97.56 503 LEU A O 1
ATOM 3950 N N . ARG A 1 504 ? -14.713 6.093 20.820 1.00 97.25 504 ARG A N 1
ATOM 3951 C CA . ARG A 1 504 ? -14.184 6.405 22.156 1.00 97.25 504 ARG A CA 1
ATOM 3952 C C . ARG A 1 504 ? -14.990 5.705 23.246 1.00 97.25 504 ARG A C 1
ATOM 3954 O O . ARG A 1 504 ? -16.171 6.012 23.385 1.00 97.25 504 ARG A O 1
ATOM 3961 N N . LEU A 1 505 ? -14.362 4.786 23.989 1.00 95.06 505 LEU A N 1
ATOM 3962 C CA . LEU A 1 505 ? -15.002 3.974 25.044 1.00 95.06 505 LEU A CA 1
ATOM 3963 C C . LEU A 1 505 ? -14.669 4.423 26.464 1.00 95.06 505 LEU A C 1
ATOM 3965 O O . LEU A 1 505 ? -13.514 4.854 26.696 1.00 95.06 505 LEU A O 1
#

Organism: NCBI:txid1478050

InterPro domains:
  IPR002508 N-acetylmuramoyl-L-alanine amidase, catalytic domain [PF01520] (174-382)
  IPR002508 N-acetylmuramoyl-L-alanine amidase, catalytic domain [SM00646] (267-392)
  IPR002508 N-acetylmuramoyl-L-alanine amidase, catalytic domain [cd02696] (174-384)
  IPR013783 Immunoglobulin-like fold [G3DSA:2.60.40.10] (427-502)
  IPR050695 N-acetylmuramoyl-L-alanine amidase 3 [PTHR30404] (164-395)